Protein AF-A0A8B9ZBX8-F1 (afdb_monomer_lite)

Radius of gyration: 36.1 Å; chains: 1; bounding box: 84×112×120 Å

Organism: Anas platyrhynchos (NCBI:txid8839)

InterPro domains:
  IPR001656 Pseudouridine synthase, TruD [PF01142] (282-678)
  IPR001656 Pseudouridine synthase, TruD [PTHR13326] (126-682)
  IPR001656 Pseudouridine synthase, TruD [TIGR00094] (279-681)
  IPR011760 Pseudouridine synthase, TruD, insertion domain [PS50984] (408-630)
  IPR020103 Pseudouridine synthase, catalytic domain superfamily [SSF55120] (279-682)
  IPR042214 Pseudouridine synthase, TruD, catalytic domain [G3DSA:3.30.2350.20] (261-445)
  IPR042214 Pseudouridine synthase, TruD, catalytic domain [G3DSA:3.30.2350.20] (471-682)
  IPR056961 Pseudouridylate synthase PUS7L, R3H domain [PF25094] (196-264)
  IPR056963 Pseudouridylate synthase PUS7L, N-terminal domain [PF23943] (132-195)

Foldseek 3Di:
DDDDDDDDDDDDDDDDDDDDDDDDDDDDDDDDDWWFWDDDDDDPDDDDDDDDDDDDDDDDDDDDDDDDDDDDDDDDDDDDDDDDDDDDDDDDDDDDDDDDDDDDDDDDDDDDDDDDDDDDDDDDDDDDPPQLQCVLQNPVLSVVLVVVLVVCVVPVDTDIDGRDDQDDPVSVVSNQVSCCVVRVSTHTDDDDLCVVVVLAPPVLSVQVVVVVVVPDAPDKRKGDFDQDPVSVVSNQVVCCVPPVVFKDWDWDQDPVRTIIIMIHGDPPPDPDPDDPDDPDPQWWKKKWKKWAALAWPLVLLVVVCVLLVHRSVQKAFQDIDDNHDGDIGMMMGIPAALVNSVVCQVVCVVVRMHIGPIDIDRDGDDHNPDQFDKDKDKFWQDDDDPPDDPVVVVVLLVVLLVCCQPVNFFQADDQVLQPPQDPATLLVLLLCLLVLVLLVSLLSVLQADPDPDLSRVLSVCCNVPVPLPVSLVSDDPVPPLSNQLSVQCNVQNSDSLSSLSSLLSDDPVVSVSSNLSNLSVLQNVLLVVVCVPPNFQDDFQFKFADPPPDPPDDLAVRIDTQHHVCSVVSVDGLQRTKAKSDFQAYDHGPDVSSVVSCVVCVVSVCNVRNCANVSNRDHGNIHIDRRGFHWAPKDKDKDWDPDFDPDVDPDRPHRIIMMIIIIIDGPSGDVVSSVCSSVVDDD

pLDDT: mean 71.8, std 25.76, range [20.94, 98.19]

Secondary structure (DSSP, 8-state):
------------------------------PPP------------S-----SS---------------------------------------------------------------------PPPPPPPP-TTHHHH-HHHHHHHHHHHHHHHHH------------SHHHHHHHHHHHHHH-TT-------SHHHHTTS-HHHHHHHHHHHHH--TT-EEEEEE---HHHHHHHHHHHHHHHTTTEEEEEEE-TTS-EEEEEEE------PPPPS--S-----EEEEEEEEES--HHHHHHHHHHHHT--GGGEEES----SSSEEEEEEEEES--HHHHHHTHHHHHTTTEEEEEEEEESS---TT----EEEEEEE-SPPPPTT--HHHHHHHHHHHHHHHHHH-EE-PPPGGGTTTT-SS-HHHHHHHHHTT-HHHHHHHHTPPPSS-SHHHHHHHHHHHH--HHHHHHHS-TT-HHHHHHHHHHHHH-SSHHHHHHHHHHS-HHHHHHHHHHHHHHHHHHHHHHHHHHHTT---TT-EEE-S---TTS-TTTTEEE--HHHHHTT-S-GGGEEEEE--SS----SSHHHHHHHHHHHHTT-TT--SEEGGGTEE---EEEESEE--EEEEEEEE--SS----SSS-------EEEEEEEE-TT--HHHHHHHHH----

Sequence (683 aa):
MAPSRLPRAPPRGAPWRHLESVPLRAGPPLFPFLFKFQPRVFNFTSIFNSNSISTFNFSPRGEPCCLPSATPPRTAASAAPSRAAPATSWCGSCRCPRAAPSGRGRSRLPSEPRPPAGSSLQRRLPEPPGDPLASCLGEEASERLARFARALREAWGGGELSLGSPGGKAERAGVHSAVRQRFPFLATATRGREVLRQLVSEPEASGFFRFLDAKAEGSTFCFEPDADKEHRRAVHHLLGRRFGKLLETKSFALPRGDMAITVRFRGRRSRKRPAEGSPDGREVYTAFTLQKENLETLEAIGILAAELGVLPSDFSYTGIKDKKAITYQPMVVKKVTPERLKEIGSKMEKKGMKIQNIHSASQHLRLGQLKGNHFDIIVRDLKLHSHDSSADLKERISEAMENIKTKGFVNYYGPQRFGQGQNVRTDQIGLALLNGKMVEAVKLFFTPEDTDDPVNKAKRHFLQTEDAKGTLTMLPECKVREKMLLRALNRYGVHHEGCTRGWLSIPHSMRIFYVHAYCSKIWNEAASYRLEIYGSKVVEGDLVFTEENDESLSLNDKVHVVTAPEESANKYSIHQVVLPMVGHSIKYPSNKVGQWYHERLSKDGLQMCKFRVPPLQLNIPGCYRHILKNVQNLSYFIEGSEEGIKNEDNHLNESKLSLHVSFDLDPSCYATVCLREIMKCDF

Structure (mmCIF, N/CA/C/O backbone):
data_AF-A0A8B9ZBX8-F1
#
_entry.id   AF-A0A8B9ZBX8-F1
#
loop_
_atom_site.group_PDB
_atom_site.id
_atom_site.type_symbol
_atom_site.label_atom_id
_atom_site.label_alt_id
_atom_site.label_comp_id
_atom_site.label_asym_id
_atom_site.label_entity_id
_atom_site.label_seq_id
_atom_site.pdbx_PDB_ins_code
_atom_site.Cartn_x
_atom_site.Cartn_y
_atom_site.Cartn_z
_atom_site.occupancy
_atom_site.B_iso_or_equiv
_atom_site.auth_seq_id
_atom_site.auth_comp_id
_atom_site.auth_asym_id
_atom_site.auth_atom_id
_atom_site.pdbx_PDB_model_num
ATOM 1 N N . MET A 1 1 ? -26.446 7.593 -64.879 1.00 31.83 1 MET A N 1
ATOM 2 C CA . MET A 1 1 ? -26.013 8.193 -66.160 1.00 31.83 1 MET A CA 1
ATOM 3 C C . MET A 1 1 ? -24.683 8.897 -65.939 1.00 31.83 1 MET A C 1
ATOM 5 O O . MET A 1 1 ? -24.557 9.593 -64.942 1.00 31.83 1 MET A O 1
ATOM 9 N N . ALA A 1 2 ? -23.706 8.686 -66.822 1.00 37.16 2 ALA A N 1
ATOM 10 C CA . ALA A 1 2 ? -22.511 9.537 -66.954 1.00 37.16 2 ALA A CA 1
ATOM 11 C C . ALA A 1 2 ? -22.839 10.700 -67.945 1.00 37.16 2 ALA A C 1
ATOM 13 O O . ALA A 1 2 ? -23.941 10.649 -68.500 1.00 37.16 2 ALA A O 1
ATOM 14 N N . PRO A 1 3 ? -21.984 11.727 -68.196 1.00 53.69 3 PRO A N 1
ATOM 15 C CA . PRO A 1 3 ? -20.614 11.534 -68.691 1.00 53.69 3 PRO A CA 1
ATOM 16 C C . PRO A 1 3 ? -19.510 12.496 -68.177 1.00 53.69 3 PRO A C 1
ATOM 18 O O . PRO A 1 3 ? -19.727 13.505 -67.519 1.00 53.69 3 PRO A O 1
ATOM 21 N N . SER A 1 4 ? -18.290 12.119 -68.556 1.00 36.09 4 SER A N 1
ATOM 22 C CA . SER A 1 4 ? -16.961 12.731 -68.384 1.00 36.09 4 SER A CA 1
ATOM 23 C C . SER A 1 4 ? -16.700 14.085 -69.071 1.00 36.09 4 SER A C 1
ATOM 25 O O . SER A 1 4 ? -17.302 14.343 -70.114 1.00 36.09 4 SER A O 1
ATOM 27 N N . ARG A 1 5 ? -15.599 14.769 -68.682 1.00 32.84 5 ARG A N 1
ATOM 28 C CA . ARG A 1 5 ? -14.489 15.154 -69.605 1.00 32.84 5 ARG A CA 1
ATOM 29 C C . ARG A 1 5 ? -13.199 15.633 -68.892 1.00 32.84 5 ARG A C 1
ATOM 31 O O . ARG A 1 5 ? -13.253 16.442 -67.978 1.00 32.84 5 ARG A O 1
ATOM 38 N N . LEU A 1 6 ? -12.045 15.155 -69.379 1.00 34.72 6 LEU A N 1
ATOM 39 C CA . LEU A 1 6 ? -10.680 15.710 -69.210 1.00 34.72 6 LEU A CA 1
ATOM 40 C C . LEU A 1 6 ? -10.315 16.529 -70.473 1.00 34.72 6 LEU A C 1
ATOM 42 O O . LEU A 1 6 ? -10.962 16.302 -71.502 1.00 34.72 6 LEU A O 1
ATOM 46 N N . PRO A 1 7 ? -9.297 17.429 -70.461 1.00 45.47 7 PRO A N 1
ATOM 47 C CA . PRO A 1 7 ? -8.014 17.052 -71.107 1.00 45.47 7 PRO A CA 1
ATOM 48 C C . PRO A 1 7 ? -6.693 17.783 -70.688 1.00 45.47 7 PRO A C 1
ATOM 50 O O . PRO A 1 7 ? -6.660 18.995 -70.532 1.00 45.47 7 PRO A O 1
ATOM 53 N N . ARG A 1 8 ? -5.577 17.026 -70.780 1.00 29.23 8 ARG A N 1
ATOM 54 C CA . ARG A 1 8 ? -4.230 17.371 -71.343 1.00 29.23 8 ARG A CA 1
ATOM 55 C C . ARG A 1 8 ? -3.201 18.306 -70.642 1.00 29.23 8 ARG A C 1
ATOM 57 O O . ARG A 1 8 ? -3.504 19.330 -70.053 1.00 29.23 8 ARG A O 1
ATOM 64 N N . ALA A 1 9 ? -1.936 17.934 -70.889 1.00 28.58 9 ALA A N 1
ATOM 65 C CA . ALA A 1 9 ? -0.652 18.674 -70.864 1.00 28.58 9 ALA A CA 1
ATOM 66 C C . ALA A 1 9 ? 0.166 18.201 -72.114 1.00 28.58 9 ALA A C 1
ATOM 68 O O . ALA A 1 9 ? -0.404 17.389 -72.858 1.00 28.58 9 ALA A O 1
ATOM 69 N N . PRO A 1 10 ? 1.464 18.525 -72.372 1.00 56.25 10 PRO A N 1
ATOM 70 C CA . PRO A 1 10 ? 2.394 19.589 -71.922 1.00 56.25 10 PRO A CA 1
ATOM 71 C C . PRO A 1 10 ? 2.881 20.457 -73.143 1.00 56.25 10 PRO A C 1
ATOM 73 O O . PRO A 1 10 ? 2.134 20.491 -74.121 1.00 56.25 10 PRO A O 1
ATOM 76 N N . PRO A 1 11 ? 4.049 21.173 -73.161 1.00 42.66 11 PRO A N 1
ATOM 77 C CA . PRO A 1 11 ? 5.378 20.559 -73.417 1.00 42.66 11 PRO A CA 1
ATOM 78 C C . PRO A 1 11 ? 6.605 21.268 -72.748 1.00 42.66 11 PRO A C 1
ATOM 80 O O . PRO A 1 11 ? 6.462 22.000 -71.776 1.00 42.66 11 PRO A O 1
ATOM 83 N N . ARG A 1 12 ? 7.832 20.965 -73.224 1.00 30.11 12 ARG A N 1
ATOM 84 C CA . ARG A 1 12 ? 9.164 21.240 -72.618 1.00 30.11 12 ARG A CA 1
ATOM 85 C C . ARG A 1 12 ? 9.907 22.446 -73.235 1.00 30.11 12 ARG A C 1
ATOM 87 O O . ARG A 1 12 ? 9.662 22.767 -74.391 1.00 30.11 12 ARG A O 1
ATOM 94 N N . GLY A 1 13 ? 10.943 22.960 -72.551 1.00 25.56 13 GLY A N 1
ATOM 95 C CA . GLY A 1 13 ? 12.012 23.775 -73.163 1.00 25.56 13 GLY A CA 1
ATOM 96 C C . GLY A 1 13 ? 13.139 24.190 -72.195 1.00 25.56 13 GLY A C 1
ATOM 97 O O . GLY A 1 13 ? 12.862 24.758 -71.147 1.00 25.56 13 GLY A O 1
ATOM 98 N N . ALA A 1 14 ? 14.401 23.923 -72.554 1.00 31.20 14 ALA A N 1
ATOM 99 C CA . ALA A 1 14 ? 15.629 24.441 -71.915 1.00 31.20 14 ALA A CA 1
ATOM 100 C C . ALA A 1 14 ? 16.500 25.125 -72.995 1.00 31.20 14 ALA A C 1
ATOM 102 O O . ALA A 1 14 ? 16.248 24.875 -74.178 1.00 31.20 14 ALA A O 1
ATOM 103 N N . PRO A 1 15 ? 17.510 25.956 -72.648 1.00 34.75 15 PRO A N 1
ATOM 104 C CA . PRO A 1 15 ? 18.896 25.483 -72.839 1.00 34.75 15 PRO A CA 1
ATOM 105 C C . PRO A 1 15 ? 19.970 26.068 -71.873 1.00 34.75 15 PRO A C 1
ATOM 107 O O . PRO A 1 15 ? 19.673 26.750 -70.899 1.00 34.75 15 PRO A O 1
ATOM 110 N N . TRP A 1 16 ? 21.237 25.736 -72.167 1.00 26.48 16 TRP A N 1
ATOM 111 C CA . TRP A 1 16 ? 22.451 25.763 -71.329 1.00 26.48 16 TRP A CA 1
ATOM 112 C C . TRP A 1 16 ? 23.448 26.910 -71.616 1.00 26.48 16 TRP A C 1
ATOM 114 O O . TRP A 1 16 ? 23.513 27.350 -72.762 1.00 26.48 16 TRP A O 1
ATOM 124 N N . ARG A 1 17 ? 24.341 27.219 -70.645 1.00 25.56 17 ARG A N 1
ATOM 125 C CA . ARG A 1 17 ? 25.819 27.480 -70.751 1.00 25.56 17 ARG A CA 1
ATOM 126 C C . ARG A 1 17 ? 26.450 27.147 -69.364 1.00 25.56 17 ARG A C 1
ATOM 128 O O . ARG A 1 17 ? 25.814 27.498 -68.379 1.00 25.56 17 ARG A O 1
ATOM 135 N N . HIS A 1 18 ? 27.504 26.338 -69.133 1.00 26.78 18 HIS A N 1
ATOM 136 C CA . HIS A 1 18 ? 28.918 26.286 -69.607 1.00 26.78 18 HIS A CA 1
ATOM 137 C C . HIS A 1 18 ? 29.730 27.559 -69.267 1.00 26.78 18 HIS A C 1
ATOM 139 O O . HIS A 1 18 ? 29.224 28.640 -69.545 1.00 26.78 18 HIS A O 1
ATOM 145 N N . LEU A 1 19 ? 30.957 27.551 -68.701 1.00 25.88 19 LEU A N 1
ATOM 146 C CA . LEU A 1 19 ? 31.990 26.529 -68.343 1.00 25.88 19 LEU A CA 1
ATOM 147 C C . LEU A 1 19 ? 32.412 26.677 -66.835 1.00 25.88 19 LEU A C 1
ATOM 149 O O . LEU A 1 19 ? 31.827 27.520 -66.168 1.00 25.88 19 LEU A O 1
ATOM 153 N N . GLU A 1 20 ? 33.300 25.914 -66.159 1.00 25.20 20 GLU A N 1
ATOM 154 C CA . GLU A 1 20 ? 34.665 25.415 -66.492 1.00 25.20 20 GLU A CA 1
ATOM 155 C C . GLU A 1 20 ? 35.190 24.324 -65.495 1.00 25.20 20 GLU A C 1
ATOM 157 O O . GLU A 1 20 ? 34.438 23.880 -64.628 1.00 25.20 20 GLU A O 1
ATOM 162 N N . SER A 1 21 ? 36.442 23.828 -65.630 1.00 24.25 21 SER A N 1
ATOM 163 C CA . SER A 1 21 ? 36.987 22.620 -64.931 1.00 24.25 21 SER A CA 1
ATOM 164 C C . SER A 1 21 ? 38.549 22.527 -64.990 1.00 24.25 21 SER A C 1
ATOM 166 O O . SER A 1 21 ? 39.136 23.322 -65.712 1.00 24.25 21 SER A O 1
ATOM 168 N N . VAL A 1 22 ? 39.327 21.634 -64.325 1.00 26.92 22 VAL A N 1
ATOM 169 C CA . VAL A 1 22 ? 38.999 20.361 -63.622 1.00 26.92 22 VAL A CA 1
ATOM 170 C C . VAL A 1 22 ? 39.565 20.178 -62.169 1.00 26.92 22 VAL A C 1
ATOM 172 O O . VAL A 1 22 ? 38.737 20.307 -61.269 1.00 26.92 22 VAL A O 1
ATOM 175 N N . PRO A 1 23 ? 40.834 19.773 -61.845 1.00 39.62 23 PRO A N 1
ATOM 176 C CA . PRO A 1 23 ? 41.008 18.801 -60.736 1.00 39.62 23 PRO A CA 1
ATOM 177 C C . PRO A 1 23 ? 42.050 19.114 -59.629 1.00 39.62 23 PRO A C 1
ATOM 179 O O . PRO A 1 23 ? 43.109 19.664 -59.912 1.00 39.62 23 PRO A O 1
ATOM 182 N N . LEU A 1 24 ? 41.845 18.582 -58.403 1.00 24.83 24 LEU A N 1
ATOM 183 C CA . LEU A 1 24 ? 42.690 17.509 -57.807 1.00 24.83 24 LEU A CA 1
ATOM 184 C C . LEU A 1 24 ? 42.422 17.183 -56.314 1.00 24.83 24 LEU A C 1
ATOM 186 O O . LEU A 1 24 ? 42.286 18.061 -55.472 1.00 24.83 24 LEU A O 1
ATOM 190 N N . ARG A 1 25 ? 42.570 15.879 -56.016 1.00 25.59 25 ARG A N 1
ATOM 191 C CA . ARG A 1 25 ? 42.829 15.205 -54.719 1.00 25.59 25 ARG A CA 1
ATOM 192 C C . ARG A 1 25 ? 41.724 15.115 -53.655 1.00 25.59 25 ARG A C 1
ATOM 194 O O . ARG A 1 25 ? 40.862 15.963 -53.489 1.00 25.59 25 ARG A O 1
ATOM 201 N N . ALA A 1 26 ? 41.785 13.984 -52.950 1.00 30.94 26 ALA A N 1
ATOM 202 C CA . ALA A 1 26 ? 40.764 13.479 -52.047 1.00 30.94 26 ALA A CA 1
ATOM 203 C C . ALA A 1 26 ? 41.079 13.752 -50.569 1.00 30.94 26 ALA A C 1
ATOM 205 O O . ALA A 1 26 ? 42.227 13.658 -50.135 1.00 30.94 26 ALA A O 1
ATOM 206 N N . GLY A 1 27 ? 40.017 13.954 -49.794 1.00 28.17 27 GLY A N 1
ATOM 207 C CA . GLY A 1 27 ? 39.957 13.713 -48.354 1.00 28.17 27 GLY A CA 1
ATOM 208 C C . GLY A 1 27 ? 38.617 13.032 -48.034 1.00 28.17 27 GLY A C 1
ATOM 209 O O . GLY A 1 27 ? 37.652 13.241 -48.775 1.00 28.17 27 GLY A O 1
ATOM 210 N N . PRO A 1 28 ? 38.524 12.186 -46.993 1.00 27.50 28 PRO A N 1
ATOM 211 C CA . PRO A 1 28 ? 37.261 11.550 -46.631 1.00 27.50 28 PRO A CA 1
ATOM 212 C C . PRO A 1 28 ? 36.252 12.602 -46.131 1.00 27.50 28 PRO A C 1
ATOM 214 O O . PRO A 1 28 ? 36.666 13.582 -45.504 1.00 27.50 28 PRO A O 1
ATOM 217 N N . PRO A 1 29 ? 34.935 12.431 -46.351 1.00 28.91 29 PRO A N 1
ATOM 218 C CA . PRO A 1 29 ? 33.970 13.447 -45.954 1.00 28.91 29 PRO A CA 1
ATOM 219 C C . PRO A 1 29 ? 33.801 13.479 -44.430 1.00 28.91 29 PRO A C 1
ATOM 221 O O . PRO A 1 29 ? 33.511 12.462 -43.795 1.00 28.91 29 PRO A O 1
ATOM 224 N N . LEU A 1 30 ? 33.935 14.667 -43.841 1.00 28.67 30 LEU A N 1
ATOM 225 C CA . LEU A 1 30 ? 33.581 14.916 -42.445 1.00 28.67 30 LEU A CA 1
ATOM 226 C C . LEU A 1 30 ? 32.052 15.004 -42.319 1.00 28.67 30 LEU A C 1
ATOM 228 O O . LEU A 1 30 ? 31.449 16.019 -42.662 1.00 28.67 30 LEU A O 1
ATOM 232 N N . PHE A 1 31 ? 31.421 13.936 -41.828 1.00 29.50 31 PHE A N 1
ATOM 233 C CA . PHE A 1 31 ? 29.971 13.882 -41.619 1.00 29.50 31 PHE A CA 1
ATOM 234 C C . PHE A 1 31 ? 29.559 14.370 -40.208 1.00 29.50 31 PHE A C 1
ATOM 236 O O . PHE A 1 31 ? 30.242 14.061 -39.227 1.00 29.50 31 PHE A O 1
ATOM 243 N N . PRO A 1 32 ? 28.447 15.122 -40.068 1.00 25.39 32 PRO A N 1
ATOM 244 C CA . PRO A 1 32 ? 28.069 15.776 -38.812 1.00 25.39 32 PRO A CA 1
ATOM 245 C C . PRO A 1 32 ? 27.385 14.844 -37.792 1.00 25.39 32 PRO A C 1
ATOM 247 O O . PRO A 1 32 ? 26.601 13.965 -38.146 1.00 25.39 32 PRO A O 1
ATOM 250 N N . PHE A 1 33 ? 27.618 15.099 -36.498 1.00 31.88 33 PHE A N 1
ATOM 251 C CA . PHE A 1 33 ? 27.012 14.365 -35.375 1.00 31.88 33 PHE A CA 1
ATOM 252 C C . PHE A 1 33 ? 25.836 15.123 -34.718 1.00 31.88 33 PHE A C 1
ATOM 254 O O . PHE A 1 33 ? 25.845 16.352 -34.603 1.00 31.88 33 PHE A O 1
ATOM 261 N N . LEU A 1 34 ? 24.836 14.363 -34.244 1.00 28.14 34 LEU A N 1
ATOM 262 C CA . LEU A 1 34 ? 23.566 14.831 -33.658 1.00 28.14 34 LEU A CA 1
ATOM 263 C C . LEU A 1 34 ? 23.464 14.547 -32.144 1.00 28.14 34 LEU A C 1
ATOM 265 O O . LEU A 1 34 ? 23.820 13.461 -31.678 1.00 28.14 34 LEU A O 1
ATOM 269 N N . PHE A 1 35 ? 22.916 15.499 -31.380 1.00 28.00 35 PHE A N 1
ATOM 270 C CA . PHE A 1 35 ? 22.862 15.478 -29.910 1.00 28.00 35 PHE A CA 1
ATOM 271 C C . PHE A 1 35 ? 21.426 15.544 -29.375 1.00 28.00 35 PHE A C 1
ATOM 273 O O . PHE A 1 35 ? 20.749 16.558 -29.517 1.00 28.00 35 PHE A O 1
ATOM 280 N N . LYS A 1 36 ? 20.991 14.487 -28.671 1.00 28.53 36 LYS A N 1
ATOM 281 C CA . LYS A 1 36 ? 19.643 14.400 -28.084 1.00 28.53 36 LYS A CA 1
ATOM 282 C C . LYS A 1 36 ? 19.607 14.881 -26.641 1.00 28.53 36 LYS A C 1
ATOM 284 O O . LYS A 1 36 ? 20.320 14.334 -25.801 1.00 28.53 36 LYS A O 1
ATOM 289 N N . PHE A 1 37 ? 18.701 15.808 -26.345 1.00 29.48 37 PHE A N 1
ATOM 290 C CA . PHE A 1 37 ? 18.424 16.282 -24.991 1.00 29.48 37 PHE A CA 1
ATOM 291 C C . PHE A 1 37 ? 17.186 15.567 -24.416 1.00 29.48 37 PHE A C 1
ATOM 293 O O . PHE A 1 37 ? 16.136 15.500 -25.052 1.00 29.48 37 PHE A O 1
ATOM 300 N N . GLN A 1 38 ? 17.312 14.995 -23.214 1.00 28.25 38 GLN A N 1
ATOM 301 C CA . GLN A 1 38 ? 16.211 14.396 -22.442 1.00 28.25 38 GLN A CA 1
ATOM 302 C C . GLN A 1 38 ? 16.399 14.672 -20.940 1.00 28.25 38 GLN A C 1
ATOM 304 O O . GLN A 1 38 ? 17.545 14.745 -20.481 1.00 28.25 38 GLN A O 1
ATOM 309 N N . PRO A 1 39 ? 15.315 14.748 -20.143 1.00 23.69 39 PRO A N 1
ATOM 310 C CA . PRO A 1 39 ? 15.422 14.648 -18.690 1.00 23.69 39 PRO A CA 1
ATOM 311 C C . PRO A 1 39 ? 16.042 13.297 -18.300 1.00 23.69 39 PRO A C 1
ATOM 313 O O . PRO A 1 39 ? 15.805 12.272 -18.943 1.00 23.69 39 PRO A O 1
ATOM 316 N N . ARG A 1 40 ? 16.859 13.283 -17.240 1.00 24.17 40 ARG A N 1
ATOM 317 C CA . ARG A 1 40 ? 17.591 12.082 -16.803 1.00 24.17 40 ARG A CA 1
ATOM 318 C C . ARG A 1 40 ? 16.642 11.008 -16.265 1.00 24.17 40 ARG A C 1
ATOM 320 O O . ARG A 1 40 ? 16.294 11.033 -15.090 1.00 24.17 40 ARG A O 1
ATOM 327 N N . VAL A 1 41 ? 16.313 10.019 -17.092 1.00 26.95 41 VAL A N 1
ATOM 328 C CA . VAL A 1 41 ? 15.622 8.795 -16.661 1.00 26.95 41 VAL A CA 1
ATOM 329 C C . VAL A 1 41 ? 16.615 7.636 -16.606 1.00 26.95 41 VAL A C 1
ATOM 331 O O . VAL A 1 41 ? 17.229 7.270 -17.608 1.00 26.95 41 VAL A O 1
ATOM 334 N N . PHE A 1 42 ? 16.781 7.051 -15.420 1.00 24.95 42 PHE A N 1
ATOM 335 C CA . PHE A 1 42 ? 17.545 5.818 -15.237 1.00 24.95 42 PHE A CA 1
ATOM 336 C C . PHE A 1 42 ? 16.678 4.601 -15.592 1.00 24.95 42 PHE A C 1
ATOM 338 O O . PHE A 1 42 ? 15.537 4.482 -15.150 1.00 24.95 42 PHE A O 1
ATOM 345 N N . ASN A 1 43 ? 17.231 3.672 -16.376 1.00 22.72 43 ASN A N 1
ATOM 346 C CA . ASN A 1 43 ? 16.563 2.415 -16.720 1.00 22.72 43 ASN A CA 1
ATOM 347 C C . ASN A 1 43 ? 16.544 1.457 -15.517 1.00 22.72 43 ASN A C 1
ATOM 349 O O . ASN A 1 43 ? 17.500 0.711 -15.298 1.00 22.72 43 ASN A O 1
ATOM 353 N N . PHE A 1 44 ? 15.439 1.429 -14.770 1.00 27.84 44 PHE A N 1
ATOM 354 C CA . PHE A 1 44 ? 15.219 0.472 -13.681 1.00 27.84 44 PHE A CA 1
ATOM 355 C C . PHE A 1 44 ? 14.645 -0.856 -14.191 1.00 27.84 44 PHE A C 1
ATOM 357 O O . PHE A 1 44 ? 13.479 -1.184 -13.983 1.00 27.84 44 PHE A O 1
ATOM 364 N N . THR A 1 45 ? 15.487 -1.653 -14.850 1.00 24.98 45 THR A N 1
ATOM 365 C CA . THR A 1 45 ? 15.211 -3.077 -15.104 1.00 24.98 45 THR A CA 1
ATOM 366 C C . THR A 1 45 ? 16.143 -3.925 -14.258 1.00 24.98 45 THR A C 1
ATOM 368 O O . THR A 1 45 ? 17.360 -3.872 -14.446 1.00 24.98 45 THR A O 1
ATOM 371 N N . SER A 1 46 ? 15.556 -4.718 -13.355 1.00 26.03 46 SER A N 1
ATOM 372 C CA . SER A 1 46 ? 16.194 -5.205 -12.123 1.00 26.03 46 SER A CA 1
ATOM 373 C C . SER A 1 46 ? 16.420 -4.013 -11.153 1.00 26.03 46 SER A C 1
ATOM 375 O O . SER A 1 46 ? 16.956 -2.986 -11.552 1.00 26.03 46 SER A O 1
ATOM 377 N N . ILE A 1 47 ? 15.964 -4.024 -9.894 1.00 25.70 47 ILE A N 1
ATOM 378 C CA . ILE A 1 47 ? 15.689 -5.163 -9.011 1.00 25.70 47 ILE A CA 1
ATOM 379 C C . ILE A 1 47 ? 14.433 -4.934 -8.160 1.00 25.70 47 ILE A C 1
ATOM 381 O O . ILE A 1 47 ? 14.327 -3.925 -7.475 1.00 25.70 47 ILE A O 1
ATOM 385 N N . PHE A 1 48 ? 13.553 -5.939 -8.131 1.00 26.36 48 PHE A N 1
ATOM 386 C CA . PHE A 1 48 ? 12.546 -6.139 -7.086 1.00 26.36 48 PHE A CA 1
ATOM 387 C C . PHE A 1 48 ? 12.482 -7.630 -6.753 1.00 26.36 48 PHE A C 1
ATOM 389 O O . PHE A 1 48 ? 11.866 -8.401 -7.487 1.00 26.36 48 PHE A O 1
ATOM 396 N N . ASN A 1 49 ? 13.135 -8.036 -5.662 1.00 22.86 49 ASN A N 1
ATOM 397 C CA . ASN A 1 49 ? 13.051 -9.402 -5.152 1.00 22.86 49 ASN A CA 1
ATOM 398 C C . ASN A 1 49 ? 12.062 -9.476 -3.982 1.00 22.86 49 ASN A C 1
ATOM 400 O O . ASN A 1 49 ? 12.277 -8.854 -2.949 1.00 22.86 49 ASN A O 1
ATOM 404 N N . SER A 1 50 ? 11.029 -10.297 -4.187 1.00 28.39 50 SER A N 1
ATOM 405 C CA . SER A 1 50 ? 10.288 -11.089 -3.192 1.00 28.39 50 SER A CA 1
ATOM 406 C C . SER A 1 50 ? 9.707 -10.419 -1.932 1.00 28.39 50 SER A C 1
ATOM 408 O O . SER A 1 50 ? 10.409 -10.155 -0.964 1.00 28.39 50 SER A O 1
ATOM 410 N N . ASN A 1 51 ? 8.371 -10.386 -1.934 1.00 28.34 51 ASN A N 1
ATOM 411 C CA . ASN A 1 51 ? 7.475 -10.998 -0.941 1.00 28.34 51 ASN A CA 1
ATOM 412 C C . ASN A 1 51 ? 7.544 -10.568 0.536 1.00 28.34 51 ASN A C 1
ATOM 414 O O . ASN A 1 51 ? 8.481 -10.880 1.262 1.00 28.34 51 ASN A O 1
ATOM 418 N N . SER A 1 52 ? 6.402 -10.060 1.008 1.00 23.81 52 SER A N 1
ATOM 419 C CA . SER A 1 52 ? 5.987 -10.053 2.415 1.00 23.81 52 SER A CA 1
ATOM 420 C C . SER A 1 52 ? 4.643 -10.785 2.591 1.00 23.81 52 SER A C 1
ATOM 422 O O . SER A 1 52 ? 3.641 -10.176 2.954 1.00 23.81 52 SER A O 1
ATOM 424 N N . ILE A 1 53 ? 4.628 -12.087 2.285 1.00 25.88 53 ILE A N 1
ATOM 425 C CA . ILE A 1 53 ? 3.873 -13.112 3.030 1.00 25.88 53 ILE A CA 1
ATOM 426 C C . ILE A 1 53 ? 4.826 -14.306 3.141 1.00 25.88 53 ILE A C 1
ATOM 428 O O . ILE A 1 53 ? 5.384 -14.748 2.132 1.00 25.88 53 ILE A O 1
ATOM 432 N N . SER A 1 54 ? 5.045 -14.798 4.357 1.00 24.94 54 SER A N 1
ATOM 433 C CA . SER A 1 54 ? 5.849 -15.985 4.646 1.00 24.94 54 SER A CA 1
ATOM 434 C C . SER A 1 54 ? 5.181 -17.234 4.067 1.00 24.94 54 SER A C 1
ATOM 436 O O . SER A 1 54 ? 4.199 -17.736 4.597 1.00 24.94 54 SER A O 1
ATOM 438 N N . THR A 1 55 ? 5.721 -17.750 2.963 1.00 25.44 55 THR A N 1
ATOM 439 C CA . THR A 1 55 ? 5.398 -19.086 2.439 1.00 25.44 55 THR A CA 1
ATOM 440 C C . THR A 1 55 ? 6.670 -19.723 1.882 1.00 25.44 55 THR A C 1
ATOM 442 O O . THR A 1 55 ? 7.333 -19.165 1.006 1.00 25.44 55 THR A O 1
ATOM 445 N N . PHE A 1 56 ? 7.039 -20.881 2.431 1.00 22.73 56 PHE A N 1
ATOM 446 C CA . PHE A 1 56 ? 8.162 -21.688 1.958 1.00 22.73 56 PHE A CA 1
ATOM 447 C C . PHE A 1 56 ? 7.719 -22.541 0.761 1.00 22.73 56 PHE A C 1
ATOM 449 O O . PHE A 1 56 ? 6.665 -23.169 0.800 1.00 22.73 56 PHE A O 1
ATOM 456 N N . ASN A 1 57 ? 8.538 -22.603 -0.292 1.00 21.58 57 ASN A N 1
ATOM 457 C CA . ASN A 1 57 ? 8.301 -23.507 -1.419 1.00 21.58 57 ASN A CA 1
ATOM 458 C C . ASN A 1 57 ? 8.970 -24.865 -1.166 1.00 21.58 57 ASN A C 1
ATOM 460 O O . ASN A 1 57 ? 10.197 -24.962 -1.221 1.00 21.58 57 ASN A O 1
ATOM 464 N N . PHE A 1 58 ? 8.167 -25.913 -0.990 1.00 21.83 58 PHE A N 1
ATOM 465 C CA . PHE A 1 58 ? 8.605 -27.298 -1.179 1.00 21.83 58 PHE A CA 1
ATOM 466 C C . PHE A 1 58 ? 8.488 -27.702 -2.657 1.00 21.83 58 PHE A C 1
ATOM 468 O O . PHE A 1 58 ? 7.571 -27.278 -3.358 1.00 21.83 58 PHE A O 1
ATOM 475 N N . SER A 1 59 ? 9.420 -28.532 -3.135 1.00 20.94 59 SER A N 1
ATOM 476 C CA . SER A 1 59 ? 9.316 -29.169 -4.456 1.00 20.94 59 SER A CA 1
ATOM 477 C C . SER A 1 59 ? 8.536 -30.480 -4.349 1.00 20.94 59 SER A C 1
ATOM 479 O O . SER A 1 59 ? 8.960 -31.341 -3.579 1.00 20.94 59 SER A O 1
ATOM 481 N N . PRO A 1 60 ? 7.482 -30.700 -5.151 1.00 23.80 60 PRO A N 1
ATOM 482 C CA . PRO A 1 60 ? 6.930 -32.029 -5.339 1.00 23.80 60 PRO A CA 1
ATOM 483 C C . PRO A 1 60 ? 7.780 -32.786 -6.369 1.00 23.80 60 PRO A C 1
ATOM 485 O O . PRO A 1 60 ? 7.780 -32.459 -7.555 1.00 23.80 60 PRO A O 1
ATOM 488 N N . ARG A 1 61 ? 8.496 -33.820 -5.922 1.00 23.92 61 ARG A N 1
ATOM 489 C CA . ARG A 1 61 ? 8.761 -34.990 -6.767 1.00 23.92 61 ARG A CA 1
ATOM 490 C C . ARG A 1 61 ? 7.767 -36.056 -6.339 1.00 23.92 61 ARG A C 1
ATOM 492 O O . ARG A 1 61 ? 7.867 -36.550 -5.223 1.00 23.92 61 ARG A O 1
ATOM 499 N N . GLY A 1 62 ? 6.817 -36.366 -7.207 1.00 22.98 62 GLY A N 1
ATOM 500 C CA . GLY A 1 62 ? 5.987 -37.553 -7.080 1.00 22.98 62 GLY A CA 1
ATOM 501 C C . GLY A 1 62 ? 6.254 -38.453 -8.273 1.00 22.98 62 GLY A C 1
ATOM 502 O O . GLY A 1 62 ? 6.232 -37.963 -9.394 1.00 22.98 62 GLY A O 1
ATOM 503 N N . GLU A 1 63 ? 6.518 -39.726 -8.004 1.00 22.41 63 GLU A N 1
ATOM 504 C CA . GLU A 1 63 ? 6.117 -40.893 -8.798 1.00 22.41 63 GLU A CA 1
ATOM 505 C C . GLU A 1 63 ? 6.143 -42.119 -7.847 1.00 22.41 63 GLU A C 1
ATOM 507 O O . GLU A 1 63 ? 6.687 -42.005 -6.741 1.00 22.41 63 GLU A O 1
ATOM 512 N N . PRO A 1 64 ? 5.415 -43.211 -8.150 1.00 29.44 64 PRO A N 1
ATOM 513 C CA . PRO A 1 64 ? 4.573 -43.846 -7.134 1.00 29.44 64 PRO A CA 1
ATOM 514 C C . PRO A 1 64 ? 5.084 -45.201 -6.625 1.00 29.44 64 PRO A C 1
ATOM 516 O O . PRO A 1 64 ? 5.827 -45.894 -7.312 1.00 29.44 64 PRO A O 1
ATOM 519 N N . CYS A 1 65 ? 4.571 -45.628 -5.466 1.00 22.17 65 CYS A N 1
ATOM 520 C CA . CYS A 1 65 ? 4.630 -47.018 -5.002 1.00 22.17 65 CYS A CA 1
ATOM 521 C C . CYS A 1 65 ? 3.300 -47.454 -4.362 1.00 22.17 65 CYS A C 1
ATOM 523 O O . CYS A 1 65 ? 2.492 -46.624 -3.944 1.00 22.17 65 CYS A O 1
ATOM 525 N N . CYS A 1 66 ? 3.071 -48.768 -4.360 1.00 24.06 66 CYS A N 1
ATOM 526 C CA . CYS A 1 66 ? 1.763 -49.407 -4.202 1.00 24.06 66 CYS A CA 1
ATOM 527 C C . CYS A 1 66 ? 1.263 -49.580 -2.749 1.00 24.06 66 CYS A C 1
ATOM 529 O O . CYS A 1 66 ? 1.960 -49.301 -1.777 1.00 24.06 66 CYS A O 1
ATOM 531 N N . LEU A 1 67 ? 0.015 -50.055 -2.651 1.00 24.88 67 LEU A N 1
ATOM 532 C CA . LEU A 1 67 ? -0.749 -50.374 -1.435 1.00 24.88 67 LEU A CA 1
ATOM 533 C C . LEU A 1 67 ? -0.207 -51.614 -0.656 1.00 24.88 67 LEU A C 1
ATOM 535 O O . LEU A 1 67 ? 0.701 -52.283 -1.149 1.00 24.88 67 LEU A O 1
ATOM 539 N N . PRO A 1 68 ? -0.691 -51.888 0.581 1.00 33.72 68 PRO A N 1
ATOM 540 C CA . PRO A 1 68 ? 0.163 -52.362 1.683 1.00 33.72 68 PRO A CA 1
ATOM 541 C C . PRO A 1 68 ? -0.080 -53.814 2.144 1.00 33.72 68 PRO A C 1
ATOM 543 O O . PRO A 1 68 ? -1.048 -54.457 1.744 1.00 33.72 68 PRO A O 1
ATOM 546 N N . SER A 1 69 ? 0.720 -54.275 3.119 1.00 22.73 69 SER A N 1
ATOM 547 C CA . SER A 1 69 ? 0.415 -55.474 3.917 1.00 22.73 69 SER A CA 1
ATOM 548 C C . SER A 1 69 ? 0.956 -55.443 5.363 1.00 22.73 69 SER A C 1
ATOM 550 O O . SER A 1 69 ? 2.154 -55.294 5.573 1.00 22.73 69 SER A O 1
ATOM 552 N N . ALA A 1 70 ? 0.055 -55.710 6.318 1.00 25.77 70 ALA A N 1
ATOM 553 C CA . ALA A 1 70 ? 0.244 -56.566 7.506 1.00 25.77 70 ALA A CA 1
ATOM 554 C C . ALA A 1 70 ? 1.244 -56.208 8.653 1.00 25.77 70 ALA A C 1
ATOM 556 O O . ALA A 1 70 ? 2.371 -56.680 8.677 1.00 25.77 70 ALA A O 1
ATOM 557 N N . THR A 1 71 ? 0.694 -55.574 9.708 1.00 26.52 71 THR A N 1
ATOM 558 C CA . THR A 1 71 ? 0.656 -56.031 11.138 1.00 26.52 71 THR A CA 1
ATOM 559 C C . THR A 1 71 ? 1.936 -56.211 12.029 1.00 26.52 71 THR A C 1
ATOM 561 O O . THR A 1 71 ? 3.046 -56.283 11.520 1.00 26.52 71 THR A O 1
ATOM 564 N N . PRO A 1 72 ? 1.796 -56.194 13.390 1.00 33.78 72 PRO A N 1
ATOM 565 C CA . PRO A 1 72 ? 2.851 -55.864 14.392 1.00 33.78 72 PRO A CA 1
ATOM 566 C C . PRO A 1 72 ? 3.314 -57.128 15.200 1.00 33.78 72 PRO A C 1
ATOM 568 O O . PRO A 1 72 ? 3.196 -58.205 14.616 1.00 33.78 72 PRO A O 1
ATOM 571 N N . PRO A 1 73 ? 3.753 -57.135 16.503 1.00 44.94 73 PRO A N 1
ATOM 572 C CA . PRO A 1 73 ? 4.090 -56.076 17.495 1.00 44.94 73 PRO A CA 1
ATOM 573 C C . PRO A 1 73 ? 5.345 -56.324 18.394 1.00 44.94 73 PRO A C 1
ATOM 575 O O . PRO A 1 73 ? 5.992 -57.361 18.285 1.00 44.94 73 PRO A O 1
ATOM 578 N N . ARG A 1 74 ? 5.623 -55.394 19.344 1.00 26.02 74 ARG A N 1
ATOM 579 C CA . ARG A 1 74 ? 6.023 -55.585 20.783 1.00 26.02 74 ARG A CA 1
ATOM 580 C C . ARG A 1 74 ? 6.494 -54.237 21.402 1.00 26.02 74 ARG A C 1
ATOM 582 O O . ARG A 1 74 ? 7.300 -53.559 20.784 1.00 26.02 74 ARG A O 1
ATOM 589 N N . THR A 1 75 ? 5.851 -53.658 22.435 1.00 25.81 75 THR A N 1
ATOM 590 C CA . THR A 1 75 ? 6.040 -53.837 23.914 1.00 25.81 75 THR A CA 1
ATOM 591 C C . THR A 1 75 ? 7.484 -53.616 24.411 1.00 25.81 75 THR A C 1
ATOM 593 O O . THR A 1 75 ? 8.373 -54.249 23.858 1.00 25.81 75 THR A O 1
ATOM 596 N N . ALA A 1 76 ? 7.801 -52.857 25.476 1.00 26.70 76 ALA A N 1
ATOM 597 C CA . ALA A 1 76 ? 7.008 -52.104 26.474 1.00 26.70 76 ALA A CA 1
ATOM 598 C C . ALA A 1 76 ? 7.892 -51.057 27.225 1.00 26.70 76 ALA A C 1
ATOM 600 O O . ALA A 1 76 ? 9.096 -51.076 27.018 1.00 26.70 76 ALA A O 1
ATOM 601 N N . ALA A 1 77 ? 7.272 -50.213 28.081 1.00 26.39 77 ALA A N 1
ATOM 602 C CA . ALA A 1 77 ? 7.697 -49.698 29.418 1.00 26.39 77 ALA A CA 1
ATOM 603 C C . ALA A 1 77 ? 9.181 -49.327 29.746 1.00 26.39 77 ALA A C 1
ATOM 605 O O . ALA A 1 77 ? 10.111 -49.910 29.217 1.00 26.39 77 ALA A O 1
ATOM 606 N N . SER A 1 78 ? 9.523 -48.482 30.733 1.00 24.66 78 SER A N 1
ATOM 607 C CA . SER A 1 78 ? 8.874 -47.377 31.479 1.00 24.66 78 SER A CA 1
ATOM 608 C C . SER A 1 78 ? 9.938 -46.724 32.411 1.00 24.66 78 SER A C 1
ATOM 610 O O . SER A 1 78 ? 11.066 -47.201 32.477 1.00 24.66 78 SER A O 1
ATOM 612 N N . ALA A 1 79 ? 9.544 -45.691 33.173 1.00 27.14 79 ALA A N 1
ATOM 613 C CA . ALA A 1 79 ? 10.183 -45.193 34.410 1.00 27.14 79 ALA A CA 1
ATOM 614 C C . ALA A 1 79 ? 11.423 -44.257 34.338 1.00 27.14 79 ALA A C 1
ATOM 616 O O . ALA A 1 79 ? 12.539 -44.630 33.995 1.00 27.14 79 ALA A O 1
ATOM 617 N N . ALA A 1 80 ? 11.198 -43.029 34.827 1.00 26.12 80 ALA A N 1
ATOM 618 C CA . ALA A 1 80 ? 12.155 -42.217 35.601 1.00 26.12 80 ALA A CA 1
ATOM 619 C C . ALA A 1 80 ? 12.049 -42.647 37.111 1.00 26.12 80 ALA A C 1
ATOM 621 O O . ALA A 1 80 ? 11.317 -43.615 37.339 1.00 26.12 80 ALA A O 1
ATOM 622 N N . PRO A 1 81 ? 12.640 -42.006 38.165 1.00 43.22 81 PRO A N 1
ATOM 623 C CA . PRO A 1 81 ? 12.938 -40.567 38.291 1.00 43.22 81 PRO A CA 1
ATOM 624 C C . PRO A 1 81 ? 14.169 -40.158 39.164 1.00 43.22 81 PRO A C 1
ATOM 626 O O . PRO A 1 81 ? 14.922 -40.980 39.677 1.00 43.22 81 PRO A O 1
ATOM 629 N N . SER A 1 82 ? 14.237 -38.844 39.439 1.00 25.02 82 SER A N 1
ATOM 630 C CA . SER A 1 82 ? 14.840 -38.144 40.603 1.00 25.02 82 SER A CA 1
ATOM 631 C C . SER A 1 82 ? 16.303 -37.655 40.504 1.00 25.02 82 SER A C 1
ATOM 633 O O . SER A 1 82 ? 17.048 -38.144 39.667 1.00 25.02 82 SER A O 1
ATOM 635 N N . ARG A 1 83 ? 16.821 -36.725 41.341 1.00 26.20 83 ARG A N 1
ATOM 636 C CA . ARG A 1 83 ? 16.367 -35.396 41.869 1.00 26.20 83 ARG A CA 1
ATOM 637 C C . ARG A 1 83 ? 17.431 -34.891 42.877 1.00 26.20 83 ARG A C 1
ATOM 639 O O . ARG A 1 83 ? 17.526 -35.499 43.934 1.00 26.20 83 ARG A O 1
ATOM 646 N N . ALA A 1 84 ? 18.150 -33.781 42.641 1.00 25.30 84 ALA A N 1
ATOM 647 C CA . ALA A 1 84 ? 18.891 -33.046 43.697 1.00 25.30 84 ALA A CA 1
ATOM 648 C C . ALA A 1 84 ? 19.402 -31.646 43.265 1.00 25.30 84 ALA A C 1
ATOM 650 O O . ALA A 1 84 ? 19.746 -31.430 42.108 1.00 25.30 84 ALA A O 1
ATOM 651 N N . ALA A 1 85 ? 19.477 -30.733 44.238 1.00 25.03 85 ALA A N 1
ATOM 652 C CA . ALA A 1 85 ? 20.129 -29.404 44.280 1.00 25.03 85 ALA A CA 1
ATOM 653 C C . ALA A 1 85 ? 20.568 -29.184 45.769 1.00 25.03 85 ALA A C 1
ATOM 655 O O . ALA A 1 85 ? 20.400 -30.151 46.521 1.00 25.03 85 ALA A O 1
ATOM 656 N N . PRO A 1 86 ? 21.024 -28.011 46.296 1.00 45.06 86 PRO A N 1
ATOM 657 C CA . PRO A 1 86 ? 21.290 -26.677 45.715 1.00 45.06 86 PRO A CA 1
ATOM 658 C C . PRO A 1 86 ? 22.611 -26.011 46.252 1.00 45.06 86 PRO A C 1
ATOM 660 O O . PRO A 1 86 ? 23.532 -26.726 46.628 1.00 45.06 86 PRO A O 1
ATOM 663 N N . ALA A 1 87 ? 22.636 -24.659 46.363 1.00 25.80 87 ALA A N 1
ATOM 664 C CA . ALA A 1 87 ? 23.623 -23.756 47.027 1.00 25.80 87 ALA A CA 1
ATOM 665 C C . ALA A 1 87 ? 24.823 -23.266 46.154 1.00 25.80 87 ALA A C 1
ATOM 667 O O . ALA A 1 87 ? 25.303 -24.016 45.315 1.00 25.80 87 ALA A O 1
ATOM 668 N N . THR A 1 88 ? 25.352 -22.023 46.238 1.00 26.41 88 THR A N 1
ATOM 669 C CA . THR A 1 88 ? 25.020 -20.830 47.069 1.00 26.41 88 THR A CA 1
ATOM 670 C C . THR A 1 88 ? 25.440 -19.491 46.401 1.00 26.41 88 THR A C 1
ATOM 672 O O . THR A 1 88 ? 26.056 -19.475 45.342 1.00 26.41 88 THR A O 1
ATOM 675 N N . SER A 1 89 ? 25.077 -18.375 47.046 1.00 24.67 89 SER A N 1
ATOM 676 C CA . SER A 1 89 ? 25.234 -16.942 46.709 1.00 24.67 89 SER A CA 1
ATOM 677 C C . SER A 1 89 ? 26.656 -16.374 46.496 1.00 24.67 89 SER A C 1
ATOM 679 O O . SER A 1 89 ? 27.630 -16.947 46.968 1.00 24.67 89 SER A O 1
ATOM 681 N N . TRP A 1 90 ? 26.740 -15.154 45.923 1.00 24.23 90 TRP A N 1
ATOM 682 C CA . TRP A 1 90 ? 27.398 -13.975 46.546 1.00 24.23 90 TRP A CA 1
ATOM 683 C C . TRP A 1 90 ? 26.946 -12.634 45.912 1.00 24.23 90 TRP A C 1
ATOM 685 O O . TRP A 1 90 ? 26.231 -12.636 44.912 1.00 24.23 90 TRP A O 1
ATOM 695 N N . CYS A 1 91 ? 27.258 -11.496 46.556 1.00 23.89 91 CYS A N 1
ATOM 696 C CA . CYS A 1 91 ? 26.570 -10.198 46.391 1.00 23.89 91 CYS A CA 1
ATOM 697 C C . CYS A 1 91 ? 27.532 -8.978 46.454 1.00 23.89 91 CYS A C 1
ATOM 699 O O . CYS A 1 91 ? 28.676 -9.124 46.873 1.00 23.89 91 CYS A O 1
ATOM 701 N N . GLY A 1 92 ? 27.044 -7.775 46.101 1.00 23.67 92 GLY A N 1
ATOM 702 C CA . GLY A 1 92 ? 27.729 -6.465 46.210 1.00 23.67 92 GLY A CA 1
ATOM 703 C C . GLY A 1 92 ? 27.978 -5.810 44.837 1.00 23.67 92 GLY A C 1
ATOM 704 O O . GLY A 1 92 ? 28.540 -6.453 43.963 1.00 23.67 92 GLY A O 1
ATOM 705 N N . SER A 1 93 ? 27.535 -4.599 44.461 1.00 24.41 93 SER A N 1
ATOM 706 C CA . SER A 1 93 ? 27.217 -3.312 45.125 1.00 24.41 93 SER A CA 1
ATOM 707 C C . SER A 1 93 ? 28.427 -2.428 45.490 1.00 24.41 93 SER A C 1
ATOM 709 O O . SER A 1 93 ? 29.076 -2.700 46.495 1.00 24.41 93 SER A O 1
ATOM 711 N N . CYS A 1 94 ? 28.660 -1.325 44.749 1.00 23.77 94 CYS A N 1
ATOM 712 C CA . CYS A 1 94 ? 28.615 0.068 45.261 1.00 23.77 94 CYS A CA 1
ATOM 713 C C . CYS A 1 94 ? 29.357 1.137 44.411 1.00 23.77 94 CYS A C 1
ATOM 715 O O . CYS A 1 94 ? 30.541 1.014 44.135 1.00 23.77 94 CYS A O 1
ATOM 717 N N . ARG A 1 95 ? 28.650 2.266 44.210 1.00 25.50 95 ARG A N 1
ATOM 718 C CA . ARG A 1 95 ? 29.092 3.686 44.293 1.00 25.50 95 ARG A CA 1
ATOM 719 C C . ARG A 1 95 ? 30.097 4.296 43.291 1.00 25.50 95 ARG A C 1
ATOM 721 O O . ARG A 1 95 ? 31.267 3.949 43.223 1.00 25.50 95 ARG A O 1
ATOM 728 N N . CYS A 1 96 ? 29.642 5.401 42.688 1.00 24.78 96 CYS A N 1
ATOM 729 C CA . CYS A 1 96 ? 30.468 6.522 42.220 1.00 24.78 96 CYS A CA 1
ATOM 730 C C . CYS A 1 96 ? 31.149 7.266 43.391 1.00 24.78 96 CYS A C 1
ATOM 732 O O . CYS A 1 96 ? 30.652 7.218 44.520 1.00 24.78 96 CYS A O 1
ATOM 734 N N . PRO A 1 97 ? 32.153 8.110 43.095 1.00 31.62 97 PRO A N 1
ATOM 735 C CA . PRO A 1 97 ? 32.010 9.515 43.502 1.00 31.62 97 PRO A CA 1
ATOM 736 C C . PRO A 1 97 ? 32.428 10.547 42.433 1.00 31.62 97 PRO A C 1
ATOM 738 O O . PRO A 1 97 ? 33.228 10.281 41.540 1.00 31.62 97 PRO A O 1
ATOM 741 N N . ARG A 1 98 ? 31.890 11.768 42.564 1.00 26.38 98 ARG A N 1
ATOM 742 C CA . ARG A 1 98 ? 32.399 12.997 41.922 1.00 26.38 98 ARG A CA 1
ATOM 743 C C . ARG A 1 98 ? 33.549 13.576 42.759 1.00 26.38 98 ARG A C 1
ATOM 745 O O . ARG A 1 98 ? 33.401 13.592 43.975 1.00 26.38 98 ARG A O 1
ATOM 752 N N . ALA A 1 99 ? 34.557 14.181 42.123 1.00 26.20 99 ALA A N 1
ATOM 753 C CA . ALA A 1 99 ? 35.075 15.535 42.423 1.00 26.20 99 ALA A CA 1
ATOM 754 C C . ALA A 1 99 ? 36.365 15.838 41.630 1.00 26.20 99 ALA A C 1
ATOM 756 O O . ALA A 1 99 ? 37.154 14.940 41.352 1.00 26.20 99 ALA A O 1
ATOM 757 N N . ALA A 1 100 ? 36.583 17.112 41.287 1.00 27.16 100 ALA A N 1
ATOM 758 C CA . ALA A 1 100 ? 37.873 17.622 40.803 1.00 27.16 100 ALA A CA 1
ATOM 759 C C . ALA A 1 100 ? 38.828 17.908 41.983 1.00 27.16 100 ALA A C 1
ATOM 761 O O . ALA A 1 100 ? 38.376 17.963 43.130 1.00 27.16 100 ALA A O 1
ATOM 762 N N . PRO A 1 101 ? 40.123 18.167 41.720 1.00 32.84 101 PRO A N 1
ATOM 763 C CA . PRO A 1 101 ? 40.543 19.569 41.831 1.00 32.84 101 PRO A CA 1
ATOM 764 C C . PRO A 1 101 ? 41.559 20.043 40.768 1.00 32.84 101 PRO A C 1
ATOM 766 O O . PRO A 1 101 ? 41.960 19.334 39.851 1.00 32.84 101 PRO A O 1
ATOM 769 N N . SER A 1 102 ? 41.925 21.316 40.896 1.00 26.30 102 SER A N 1
ATOM 770 C CA . SER A 1 102 ? 42.708 22.156 39.984 1.00 26.30 102 SER A CA 1
ATOM 771 C C . SER A 1 102 ? 44.240 22.087 40.134 1.00 26.30 102 SER A C 1
ATOM 773 O O . SER A 1 102 ? 44.728 22.086 41.258 1.00 26.30 102 SER A O 1
ATOM 775 N N . GLY A 1 103 ? 44.972 22.369 39.041 1.00 25.16 103 GLY A N 1
ATOM 776 C CA . GLY A 1 103 ? 45.859 23.552 39.030 1.00 25.16 103 GLY A CA 1
ATOM 777 C C . GLY A 1 103 ? 47.374 23.414 38.750 1.00 25.16 103 GLY A C 1
ATOM 778 O O . GLY A 1 103 ? 48.109 22.904 39.582 1.00 25.16 103 GLY A O 1
ATOM 779 N N . ARG A 1 104 ? 47.823 24.142 37.701 1.00 27.61 104 ARG A N 1
ATOM 780 C CA . ARG A 1 104 ? 49.179 24.733 37.462 1.00 27.61 104 ARG A CA 1
ATOM 781 C C . ARG A 1 104 ? 50.335 23.745 37.156 1.00 27.61 104 ARG A C 1
ATOM 783 O O . ARG A 1 104 ? 50.317 22.619 37.614 1.00 27.61 104 ARG A O 1
ATOM 790 N N . GLY A 1 105 ? 51.376 24.092 36.380 1.00 25.42 105 GLY A N 1
ATOM 791 C CA . GLY A 1 105 ? 51.742 25.323 35.637 1.00 25.42 105 GLY A CA 1
ATOM 792 C C . GLY A 1 105 ? 52.558 24.979 34.360 1.00 25.42 105 GLY A C 1
ATOM 793 O O . GLY A 1 105 ? 53.021 23.856 34.237 1.00 25.42 105 GLY A O 1
ATOM 794 N N . ARG A 1 106 ? 52.595 25.785 33.282 1.00 28.14 106 ARG A N 1
ATOM 795 C CA . ARG A 1 106 ? 53.229 27.114 33.034 1.00 28.14 106 ARG A CA 1
ATOM 796 C C . ARG A 1 106 ? 54.741 27.105 32.692 1.00 28.14 106 ARG A C 1
ATOM 798 O O . ARG A 1 106 ? 55.566 27.184 33.594 1.00 28.14 106 ARG A O 1
ATOM 805 N N . SER A 1 107 ? 55.059 27.271 31.402 1.00 25.61 107 SER A N 1
ATOM 806 C CA . SER A 1 107 ? 56.167 28.090 30.843 1.00 25.61 107 SER A CA 1
ATOM 807 C C . SER A 1 107 ? 56.071 28.113 29.299 1.00 25.61 107 SER A C 1
ATOM 809 O O . SER A 1 107 ? 55.540 27.168 28.730 1.00 25.61 107 SER A O 1
ATOM 811 N N . ARG A 1 108 ? 56.523 29.124 28.537 1.00 26.19 108 ARG A N 1
ATOM 812 C CA . ARG A 1 108 ? 56.529 30.601 28.704 1.00 26.19 108 ARG A CA 1
ATOM 813 C C . ARG A 1 108 ? 56.566 31.234 27.283 1.00 26.19 108 ARG A C 1
ATOM 815 O O . ARG A 1 108 ? 57.038 30.591 26.355 1.00 26.19 108 ARG A O 1
ATOM 822 N N . LEU A 1 109 ? 56.063 32.465 27.126 1.00 29.03 109 LEU A N 1
ATOM 823 C CA . LEU A 1 109 ? 56.111 33.271 25.880 1.00 29.03 109 LEU A CA 1
ATOM 824 C C . LEU A 1 109 ? 57.517 33.891 25.653 1.00 29.03 109 LEU A C 1
ATOM 826 O O . LEU A 1 109 ? 58.368 33.768 26.539 1.00 29.03 109 LEU A O 1
ATOM 830 N N . PRO A 1 110 ? 57.768 34.566 24.509 1.00 31.77 110 PRO A N 1
ATOM 831 C CA . PRO A 1 110 ? 57.514 36.018 24.440 1.00 31.77 110 PRO A CA 1
ATOM 832 C C . PRO A 1 110 ? 56.770 36.482 23.164 1.00 31.77 110 PRO A C 1
ATOM 834 O O . PRO A 1 110 ? 56.358 35.671 22.339 1.00 31.77 110 PRO A O 1
ATOM 837 N N . SER A 1 111 ? 56.530 37.794 23.055 1.00 26.17 111 SER A N 1
ATOM 838 C CA . SER A 1 111 ? 55.491 38.420 22.219 1.00 26.17 111 SER A CA 1
ATOM 839 C C . SER A 1 111 ? 55.925 39.737 21.549 1.00 26.17 111 SER A C 1
ATOM 841 O O . SER A 1 111 ? 56.748 40.451 22.114 1.00 26.17 111 SER A O 1
ATOM 843 N N . GLU A 1 112 ? 55.216 40.102 20.465 1.00 29.66 112 GLU A N 1
ATOM 844 C CA . GLU A 1 112 ? 55.076 41.463 19.878 1.00 29.66 112 GLU A CA 1
ATOM 845 C C . GLU A 1 112 ? 56.278 42.071 19.103 1.00 29.66 112 GLU A C 1
ATOM 847 O O . GLU A 1 112 ? 57.384 41.550 19.244 1.00 29.66 112 GLU A O 1
ATOM 852 N N . PRO A 1 113 ? 56.093 43.100 18.215 1.00 29.64 113 PRO A N 1
ATOM 853 C CA . PRO A 1 113 ? 54.995 44.098 18.160 1.00 29.64 113 PRO A CA 1
ATOM 854 C C . PRO A 1 113 ? 54.344 44.420 16.780 1.00 29.64 113 PRO A C 1
ATOM 856 O O . PRO A 1 113 ? 54.750 43.928 15.729 1.00 29.64 113 PRO A O 1
ATOM 859 N N . ARG A 1 114 ? 53.334 45.315 16.793 1.00 31.59 114 ARG A N 1
ATOM 860 C CA . ARG A 1 114 ? 52.828 46.116 15.641 1.00 31.59 114 ARG A CA 1
ATOM 861 C C . ARG A 1 114 ? 53.437 47.531 15.665 1.00 31.59 114 ARG A C 1
ATOM 863 O O . ARG A 1 114 ? 53.678 48.034 16.760 1.00 31.59 114 ARG A O 1
ATOM 870 N N . PRO A 1 115 ? 53.639 48.203 14.510 1.00 32.84 115 PRO A N 1
ATOM 871 C CA . PRO A 1 115 ? 52.814 49.385 14.154 1.00 32.84 115 PRO A CA 1
ATOM 872 C C . PRO A 1 115 ? 52.643 49.544 12.604 1.00 32.84 115 PRO A C 1
ATOM 874 O O . PRO A 1 115 ? 52.692 48.529 11.912 1.00 32.84 115 PRO A O 1
ATOM 877 N N . PRO A 1 116 ? 52.403 50.743 12.016 1.00 31.16 116 PRO A N 1
ATOM 878 C CA . PRO A 1 116 ? 51.122 51.460 11.952 1.00 31.16 116 PRO A CA 1
ATOM 879 C C . PRO A 1 116 ? 50.614 51.670 10.494 1.00 31.16 116 PRO A C 1
ATOM 881 O O . PRO A 1 116 ? 51.070 51.019 9.559 1.00 31.16 116 PRO A O 1
ATOM 884 N N . ALA A 1 117 ? 49.627 52.554 10.290 1.00 31.34 117 ALA A N 1
ATOM 885 C CA . ALA A 1 117 ? 48.918 52.744 9.016 1.00 31.34 117 ALA A CA 1
ATOM 886 C C . ALA A 1 117 ? 49.508 53.829 8.083 1.00 31.34 117 ALA A C 1
ATOM 888 O O . ALA A 1 117 ? 50.002 54.848 8.557 1.00 31.34 117 ALA A O 1
ATOM 889 N N . GLY A 1 118 ? 49.305 53.662 6.764 1.00 27.33 118 GLY A N 1
ATOM 890 C CA . GLY A 1 118 ? 49.242 54.771 5.794 1.00 27.33 118 GLY A CA 1
ATOM 891 C C . GLY A 1 118 ? 50.212 54.733 4.602 1.00 27.33 118 GLY A C 1
ATOM 892 O O . GLY A 1 118 ? 51.359 55.145 4.724 1.00 27.33 118 GLY A O 1
ATOM 893 N N . SER A 1 119 ? 49.729 54.326 3.419 1.00 25.22 119 SER A N 1
ATOM 894 C CA . SER A 1 119 ? 49.957 54.995 2.112 1.00 25.22 119 SER A CA 1
ATOM 895 C C . SER A 1 119 ? 49.437 54.147 0.938 1.00 25.22 119 SER A C 1
ATOM 897 O O . SER A 1 119 ? 49.256 52.933 1.035 1.00 25.22 119 SER A O 1
ATOM 899 N N . SER A 1 120 ? 49.114 54.818 -0.166 1.00 32.50 120 SER A N 1
ATOM 900 C CA . SER A 1 120 ? 48.391 54.281 -1.322 1.00 32.50 120 SER A CA 1
ATOM 901 C C . SER A 1 120 ? 49.281 53.569 -2.345 1.00 32.50 120 SER A C 1
ATOM 903 O O . SER A 1 120 ? 50.191 54.181 -2.899 1.00 32.50 120 SER A O 1
ATOM 905 N N . LEU A 1 121 ? 48.919 52.338 -2.719 1.00 29.27 121 LEU A N 1
ATOM 906 C CA . LEU A 1 121 ? 49.385 51.674 -3.942 1.00 29.27 121 LEU A CA 1
ATOM 907 C C . LEU A 1 121 ? 48.207 50.960 -4.620 1.00 29.27 121 LEU A C 1
ATOM 909 O O . LEU A 1 121 ? 47.654 49.998 -4.085 1.00 29.27 121 LEU A O 1
ATOM 913 N N . GLN A 1 122 ? 47.814 51.437 -5.804 1.00 30.67 122 GLN A N 1
ATOM 914 C CA . GLN A 1 122 ? 46.741 50.841 -6.603 1.00 30.67 122 GLN A CA 1
ATOM 915 C C . GLN A 1 122 ? 47.146 49.442 -7.091 1.00 30.67 122 GLN A C 1
ATOM 917 O O . GLN A 1 122 ? 47.874 49.296 -8.074 1.00 30.67 122 GLN A O 1
ATOM 922 N N . ARG A 1 123 ? 46.623 48.388 -6.453 1.00 26.56 123 ARG A N 1
ATOM 923 C CA . ARG A 1 123 ? 46.551 47.068 -7.091 1.00 26.56 123 ARG A CA 1
ATOM 924 C C . ARG A 1 123 ? 45.366 47.051 -8.047 1.00 26.56 123 ARG A C 1
ATOM 926 O O . ARG A 1 123 ? 44.234 47.288 -7.633 1.00 26.56 123 ARG A O 1
ATOM 933 N N . ARG A 1 124 ? 45.640 46.749 -9.319 1.00 26.20 124 ARG A N 1
ATOM 934 C CA . ARG A 1 124 ? 44.606 46.473 -10.323 1.00 26.20 124 ARG A CA 1
ATOM 935 C C . ARG A 1 124 ? 43.699 45.352 -9.810 1.00 26.20 124 ARG A C 1
ATOM 937 O O . ARG A 1 124 ? 44.196 44.342 -9.310 1.00 26.20 124 ARG A O 1
ATOM 944 N N . LEU A 1 125 ? 42.389 45.535 -9.956 1.00 26.62 125 LEU A N 1
ATOM 945 C CA . LEU A 1 125 ? 41.429 44.440 -9.842 1.00 26.62 125 LEU A CA 1
ATOM 946 C C . LEU A 1 125 ? 41.803 43.349 -10.862 1.00 26.62 125 LEU A C 1
ATOM 948 O O . LEU A 1 125 ? 42.205 43.695 -11.977 1.00 26.62 125 LEU A O 1
ATOM 952 N N . PRO A 1 126 ? 41.685 42.055 -10.523 1.00 29.45 126 PRO A N 1
ATOM 953 C CA . PRO A 1 126 ? 41.717 41.009 -11.532 1.00 29.45 126 PRO A CA 1
ATOM 954 C C . PRO A 1 126 ? 40.538 41.207 -12.490 1.00 29.45 126 PRO A C 1
ATOM 956 O O . PRO A 1 126 ? 39.408 41.396 -12.036 1.00 29.45 126 PRO A O 1
ATOM 959 N N . GLU A 1 127 ? 40.802 41.133 -13.794 1.00 31.02 127 GLU A N 1
ATOM 960 C CA . GLU A 1 127 ? 39.762 40.966 -14.815 1.00 31.02 127 GLU A CA 1
ATOM 961 C C . GLU A 1 127 ? 38.823 39.806 -14.421 1.00 31.02 127 GLU A C 1
ATOM 963 O O . GLU A 1 127 ? 39.295 38.793 -13.883 1.00 31.02 127 GLU A O 1
ATOM 968 N N . PRO A 1 128 ? 37.504 39.914 -14.664 1.00 34.44 128 PRO A N 1
ATOM 969 C CA . PRO A 1 128 ? 36.585 38.821 -14.380 1.00 34.44 128 PRO A CA 1
ATOM 970 C C . PRO A 1 128 ? 36.975 37.583 -15.206 1.00 34.44 128 PRO A C 1
ATOM 972 O O . PRO A 1 128 ? 37.370 37.717 -16.366 1.00 34.44 128 PRO A O 1
ATOM 975 N N . PRO A 1 129 ? 36.862 36.359 -14.655 1.00 41.25 129 PRO A N 1
ATOM 976 C CA . PRO A 1 129 ? 37.194 35.157 -15.405 1.00 41.25 129 PRO A CA 1
ATOM 977 C C . PRO A 1 129 ? 36.280 35.045 -16.629 1.00 41.25 129 PRO A C 1
ATOM 979 O O . PRO A 1 129 ? 35.056 34.982 -16.494 1.00 41.25 129 PRO A O 1
ATOM 982 N N . GLY A 1 130 ? 36.893 35.022 -17.815 1.00 46.91 130 GLY A N 1
ATOM 983 C CA . GLY A 1 130 ? 36.188 34.922 -19.089 1.00 46.91 130 GLY A CA 1
ATOM 984 C C . GLY A 1 130 ? 35.252 33.713 -19.149 1.00 46.91 130 GLY A C 1
ATOM 985 O O . GLY A 1 130 ? 35.505 32.675 -18.533 1.00 46.91 130 GLY A O 1
ATOM 986 N N . ASP A 1 131 ? 34.164 33.864 -19.904 1.00 57.88 131 ASP A N 1
ATOM 987 C CA . ASP A 1 131 ? 33.084 32.886 -20.047 1.00 57.88 131 ASP A CA 1
ATOM 988 C C . ASP A 1 131 ? 33.621 31.458 -20.318 1.00 57.88 131 ASP A C 1
ATOM 990 O O . ASP A 1 131 ? 34.118 31.187 -21.418 1.00 57.88 131 ASP A O 1
ATOM 994 N N . PRO A 1 132 ? 33.494 30.509 -19.360 1.00 59.47 132 PRO A N 1
ATOM 995 C CA . PRO A 1 132 ? 34.054 29.160 -19.490 1.00 59.47 132 PRO A CA 1
ATOM 996 C C . PRO A 1 132 ? 33.490 28.365 -20.670 1.00 59.47 132 PRO A C 1
ATOM 998 O O . PRO A 1 132 ? 34.027 27.321 -21.038 1.00 59.47 132 PRO A O 1
ATOM 1001 N N . LEU A 1 133 ? 32.366 28.813 -21.232 1.00 61.50 133 LEU A N 1
ATOM 1002 C CA . LEU A 1 133 ? 31.706 28.170 -22.356 1.00 61.50 133 LEU A CA 1
ATOM 1003 C C . LEU A 1 133 ? 32.242 28.705 -23.694 1.00 61.50 133 LEU A C 1
ATOM 1005 O O . LEU A 1 133 ? 32.406 27.922 -24.629 1.00 61.50 133 LEU A O 1
ATOM 1009 N N . ALA A 1 134 ? 32.609 29.990 -23.754 1.00 59.81 134 ALA A N 1
ATOM 1010 C CA . ALA A 1 134 ? 33.302 30.584 -24.897 1.00 59.81 134 ALA A CA 1
ATOM 1011 C C . ALA A 1 134 ? 34.721 30.013 -25.061 1.00 59.81 134 ALA A C 1
ATOM 1013 O O . ALA A 1 134 ? 35.110 29.670 -26.173 1.00 59.81 134 ALA A O 1
ATOM 1014 N N . SER A 1 135 ? 35.460 29.797 -23.966 1.00 64.56 135 SER A N 1
ATOM 1015 C CA . SER A 1 135 ? 36.798 29.182 -24.029 1.00 64.56 135 SER A CA 1
ATOM 1016 C C . SER A 1 135 ? 36.792 27.697 -24.423 1.00 64.56 135 SER A C 1
ATOM 1018 O O . SER A 1 135 ? 37.791 27.199 -24.933 1.00 64.56 135 SER A O 1
ATOM 1020 N N . CYS A 1 136 ? 35.675 26.983 -24.224 1.00 63.25 136 CYS A N 1
ATOM 1021 C CA . CYS A 1 136 ? 35.550 25.557 -24.561 1.00 63.25 136 CYS A CA 1
ATOM 1022 C C . CYS A 1 136 ? 34.951 25.271 -25.952 1.00 63.25 136 CYS A C 1
ATOM 1024 O O . CYS A 1 136 ? 35.078 24.144 -26.431 1.00 63.25 136 CYS A O 1
ATOM 1026 N N . LEU A 1 137 ? 34.235 26.224 -26.562 1.00 65.00 137 LEU A N 1
ATOM 1027 C CA . LEU A 1 137 ? 33.492 26.021 -27.820 1.00 65.00 137 LEU A CA 1
ATOM 1028 C C . LEU A 1 137 ? 33.698 27.130 -28.868 1.00 65.00 137 LEU A C 1
ATOM 1030 O O . LEU A 1 137 ? 33.249 26.972 -30.000 1.00 65.00 137 LEU A O 1
ATOM 1034 N N . GLY A 1 138 ? 34.354 28.235 -28.512 1.00 71.44 138 GLY A N 1
ATOM 1035 C CA . GLY A 1 138 ? 34.350 29.472 -29.291 1.00 71.44 138 GLY A CA 1
ATOM 1036 C C . GLY A 1 138 ? 33.090 30.310 -29.038 1.00 71.44 138 GLY A C 1
ATOM 1037 O O . GLY A 1 138 ? 32.026 29.791 -28.682 1.00 71.44 138 GLY A O 1
ATOM 1038 N N . GLU A 1 139 ? 33.202 31.626 -29.223 1.00 70.19 139 GLU A N 1
ATOM 1039 C CA . GLU A 1 139 ? 32.112 32.575 -28.948 1.00 70.19 139 GLU A CA 1
ATOM 1040 C C . GLU A 1 139 ? 30.866 32.306 -29.806 1.00 70.19 139 GLU A C 1
ATOM 1042 O O . GLU A 1 139 ? 29.758 32.257 -29.273 1.00 70.19 139 GLU A O 1
ATOM 1047 N N . GLU A 1 140 ? 31.034 32.016 -31.101 1.00 68.25 140 GLU A N 1
ATOM 1048 C CA . GLU A 1 140 ? 29.921 31.758 -32.027 1.00 68.25 140 GLU A CA 1
ATOM 1049 C C . GLU A 1 140 ? 29.069 30.543 -31.603 1.00 68.25 140 GLU A C 1
ATOM 1051 O O . GLU A 1 140 ? 27.836 30.599 -31.577 1.00 68.25 140 GLU A O 1
ATOM 1056 N N . ALA A 1 141 ? 29.708 29.433 -31.215 1.00 66.38 141 ALA A N 1
ATOM 1057 C CA . ALA A 1 141 ? 29.003 28.232 -30.768 1.00 66.38 141 ALA A CA 1
ATOM 1058 C C . ALA A 1 141 ? 28.393 28.405 -29.364 1.00 66.38 141 ALA A C 1
ATOM 1060 O O . ALA A 1 141 ? 27.302 27.889 -29.099 1.00 66.38 141 ALA A O 1
ATOM 1061 N N . SER A 1 142 ? 29.058 29.167 -28.486 1.00 73.06 142 SER A N 1
ATOM 1062 C CA . SER A 1 142 ? 28.534 29.569 -27.174 1.00 73.06 142 SER A CA 1
ATOM 1063 C C . SER A 1 142 ? 27.250 30.400 -27.315 1.00 73.06 142 SER A C 1
ATOM 1065 O O . SER A 1 142 ? 26.237 30.108 -26.672 1.00 73.06 142 SER A O 1
ATOM 1067 N N . GLU A 1 143 ? 27.234 31.374 -28.228 1.00 77.31 143 GLU A N 1
ATOM 1068 C CA . GLU A 1 143 ? 26.073 32.234 -28.462 1.00 77.31 143 GLU A CA 1
ATOM 1069 C C . GLU A 1 143 ? 24.918 31.486 -29.153 1.00 77.31 143 GLU A C 1
ATOM 1071 O O . GLU A 1 143 ? 23.751 31.642 -28.776 1.00 77.31 143 GLU A O 1
ATOM 1076 N N . ARG A 1 144 ? 25.222 30.592 -30.106 1.00 75.88 144 ARG A N 1
ATOM 1077 C CA . ARG A 1 144 ? 24.227 29.685 -30.709 1.00 75.88 144 ARG A CA 1
ATOM 1078 C C . ARG A 1 144 ? 23.569 28.786 -29.662 1.00 75.88 144 ARG A C 1
ATOM 1080 O O . ARG A 1 144 ? 22.348 28.612 -29.696 1.00 75.88 144 ARG A O 1
ATOM 1087 N N . LEU A 1 145 ? 24.339 28.267 -28.700 1.00 74.88 145 LEU A N 1
ATOM 1088 C CA . LEU A 1 145 ? 23.795 27.518 -27.567 1.00 74.88 145 LEU A CA 1
ATOM 1089 C C . LEU A 1 145 ? 22.917 28.396 -26.668 1.00 74.88 145 LEU A C 1
ATOM 1091 O O . LEU A 1 145 ? 21.843 27.953 -26.267 1.00 74.88 145 LEU A O 1
ATOM 1095 N N . ALA A 1 146 ? 23.323 29.637 -26.388 1.00 77.44 146 ALA A N 1
ATOM 1096 C CA . ALA A 1 146 ? 22.543 30.566 -25.573 1.00 77.44 146 ALA A CA 1
ATOM 1097 C C . ALA A 1 146 ? 21.193 30.935 -26.220 1.00 77.44 146 ALA A C 1
ATOM 1099 O O . ALA A 1 146 ? 20.164 30.927 -25.540 1.00 77.44 146 ALA A O 1
ATOM 1100 N N . ARG A 1 147 ? 21.167 31.196 -27.537 1.00 77.19 147 ARG A N 1
ATOM 1101 C CA . ARG A 1 147 ? 19.928 31.447 -28.300 1.00 77.19 147 ARG A CA 1
ATOM 1102 C C . ARG A 1 147 ? 18.992 30.233 -28.283 1.00 77.19 147 ARG A C 1
ATOM 1104 O O . ARG A 1 147 ? 17.810 30.378 -27.982 1.00 77.19 147 ARG A O 1
ATOM 1111 N N . PHE A 1 148 ? 19.525 29.035 -28.516 1.00 73.56 148 PHE A N 1
ATOM 1112 C CA . PHE A 1 148 ? 18.768 27.779 -28.451 1.00 73.56 148 PHE A CA 1
ATOM 1113 C C . PHE A 1 148 ? 18.214 27.481 -27.045 1.00 73.56 148 PHE A C 1
ATOM 1115 O O . PHE A 1 148 ? 17.052 27.103 -26.897 1.00 73.56 148 PHE A O 1
ATOM 1122 N N . ALA A 1 149 ? 19.018 27.706 -26.001 1.00 70.62 149 ALA A N 1
ATOM 1123 C CA . ALA A 1 149 ? 18.618 27.529 -24.607 1.00 70.62 149 ALA A CA 1
ATOM 1124 C C . ALA A 1 149 ? 17.467 28.468 -24.200 1.00 70.62 149 ALA A C 1
ATOM 1126 O O . ALA A 1 149 ? 16.602 28.071 -23.419 1.00 70.62 149 ALA A O 1
ATOM 1127 N N . ARG A 1 150 ? 17.441 29.695 -24.743 1.00 70.81 150 ARG A N 1
ATOM 1128 C CA . ARG A 1 150 ? 16.362 30.672 -24.531 1.00 70.81 150 ARG A CA 1
ATOM 1129 C C . ARG A 1 150 ? 15.061 30.223 -25.206 1.00 70.81 150 ARG A C 1
ATOM 1131 O O . ARG A 1 150 ? 14.054 30.081 -24.520 1.00 70.81 150 ARG A O 1
ATOM 1138 N N . ALA A 1 151 ? 15.117 29.867 -26.491 1.00 65.81 151 ALA A N 1
ATOM 1139 C CA . ALA A 1 151 ? 13.951 29.392 -27.244 1.00 65.81 151 ALA A CA 1
ATOM 1140 C C . ALA A 1 151 ? 13.301 28.134 -26.626 1.00 65.81 151 ALA A C 1
ATOM 1142 O O . ALA A 1 151 ? 12.078 28.043 -26.528 1.00 65.81 151 ALA A O 1
ATOM 1143 N N . LEU A 1 152 ? 14.106 27.179 -26.136 1.00 66.19 152 LEU A N 1
ATOM 1144 C CA . LEU A 1 152 ? 13.597 25.988 -25.437 1.00 66.19 152 LEU A CA 1
ATOM 1145 C C . LEU A 1 152 ? 12.858 26.309 -24.130 1.00 66.19 152 LEU A C 1
ATOM 1147 O O . LEU A 1 152 ? 11.925 25.595 -23.765 1.00 66.19 152 LEU A O 1
ATOM 1151 N N . ARG A 1 153 ? 13.277 27.359 -23.416 1.00 59.09 153 ARG A N 1
ATOM 1152 C CA . ARG A 1 153 ? 12.670 27.777 -22.145 1.00 59.09 153 ARG A CA 1
ATOM 1153 C C . ARG A 1 153 ? 11.300 28.434 -22.346 1.00 59.09 153 ARG A C 1
ATOM 1155 O O . ARG A 1 153 ? 10.455 28.338 -21.462 1.00 59.09 153 ARG A O 1
ATOM 1162 N N . GLU A 1 154 ? 11.088 29.070 -23.494 1.00 53.44 154 GLU A N 1
ATOM 1163 C CA . GLU A 1 154 ? 9.836 29.747 -23.850 1.00 53.44 154 GLU A CA 1
ATOM 1164 C C . GLU A 1 154 ? 8.822 28.784 -24.498 1.00 53.44 154 GLU A C 1
ATOM 1166 O O . GLU A 1 154 ? 7.635 28.859 -24.196 1.00 53.44 154 GLU A O 1
ATOM 1171 N N . ALA A 1 155 ? 9.272 27.821 -25.313 1.00 50.16 155 ALA A N 1
ATOM 1172 C CA . ALA A 1 155 ? 8.383 26.957 -26.102 1.00 50.16 155 ALA A CA 1
ATOM 1173 C C . ALA A 1 155 ? 7.920 25.643 -25.427 1.00 50.16 155 ALA A C 1
ATOM 1175 O O . ALA A 1 155 ? 7.095 24.937 -26.003 1.00 50.16 155 ALA A O 1
ATOM 1176 N N . TRP A 1 156 ? 8.472 25.259 -24.263 1.00 43.91 156 TRP A N 1
ATOM 1177 C CA . TRP A 1 156 ? 8.165 23.993 -23.548 1.00 43.91 156 TRP A CA 1
ATOM 1178 C C . TRP A 1 156 ? 8.248 22.714 -24.423 1.00 43.91 156 TRP A C 1
ATOM 1180 O O . TRP A 1 156 ? 7.630 21.687 -24.134 1.00 43.91 156 TRP A O 1
ATOM 1190 N N . GLY A 1 157 ? 9.049 22.762 -25.492 1.00 47.31 157 GLY A N 1
ATOM 1191 C CA . GLY A 1 157 ? 9.262 21.675 -26.449 1.00 47.31 157 GLY A CA 1
ATOM 1192 C C . GLY A 1 157 ? 10.616 20.974 -26.293 1.00 47.31 157 GLY A C 1
ATOM 1193 O O . GLY A 1 157 ? 11.481 21.391 -25.526 1.00 47.31 157 GLY A O 1
ATOM 1194 N N . GLY A 1 158 ? 10.816 19.896 -27.054 1.00 51.56 158 GLY A N 1
ATOM 1195 C CA . GLY A 1 158 ? 12.119 19.239 -27.202 1.00 51.56 158 GLY A CA 1
ATOM 1196 C C . GLY A 1 158 ? 12.829 19.675 -28.485 1.00 51.56 158 GLY A C 1
ATOM 1197 O O . GLY A 1 158 ? 12.188 19.817 -29.521 1.00 51.56 158 GLY A O 1
ATOM 1198 N N . GLY A 1 159 ? 14.154 19.827 -28.435 1.00 51.50 159 GLY A N 1
ATOM 1199 C CA . GLY A 1 159 ? 14.985 20.174 -29.592 1.00 51.50 159 GLY A CA 1
ATOM 1200 C C . GLY A 1 159 ? 16.395 19.585 -29.500 1.00 51.50 159 GLY A C 1
ATOM 1201 O O . GLY A 1 159 ? 16.830 19.150 -28.431 1.00 51.50 159 GLY A O 1
ATOM 1202 N N . GLU A 1 160 ? 17.121 19.587 -30.619 1.00 57.97 160 GLU A N 1
ATOM 1203 C CA . GLU A 1 160 ? 18.525 19.161 -30.713 1.00 57.97 160 GLU A CA 1
ATOM 1204 C C . GLU A 1 160 ? 19.379 20.305 -31.294 1.00 57.97 160 GLU A C 1
ATOM 1206 O O . GLU A 1 160 ? 18.998 20.914 -32.291 1.00 57.97 160 GLU A O 1
ATOM 1211 N N . LEU A 1 161 ? 20.541 20.582 -30.691 1.00 67.38 161 LEU A N 1
ATOM 1212 C CA . LEU A 1 161 ? 21.555 21.504 -31.218 1.00 67.38 161 LEU A CA 1
ATOM 1213 C C . LEU A 1 161 ? 22.908 20.788 -31.244 1.00 67.38 161 LEU A C 1
ATOM 1215 O O . LEU A 1 161 ? 23.310 20.189 -30.245 1.00 67.38 161 LEU A O 1
ATOM 1219 N N . SER A 1 162 ? 23.620 20.872 -32.369 1.00 66.50 162 SER A N 1
ATOM 1220 C CA . SER A 1 162 ? 24.990 20.363 -32.485 1.00 66.50 162 SER A CA 1
ATOM 1221 C C . SER A 1 162 ? 26.012 21.459 -32.170 1.00 66.50 162 SER A C 1
ATOM 1223 O O . SER A 1 162 ? 25.887 22.583 -32.655 1.00 66.50 162 SER A O 1
ATOM 1225 N N . LEU A 1 163 ? 27.016 21.115 -31.359 1.00 63.03 163 LEU A N 1
ATOM 1226 C CA . LEU A 1 163 ? 28.072 22.015 -30.866 1.00 63.03 163 LEU A CA 1
ATOM 1227 C C . LEU A 1 163 ? 29.446 21.724 -31.502 1.00 63.03 163 LEU A C 1
ATOM 1229 O O . LEU A 1 163 ? 30.476 22.100 -30.954 1.00 63.03 163 LEU A O 1
ATOM 1233 N N . GLY A 1 164 ? 29.470 21.026 -32.641 1.00 55.09 164 GLY A N 1
ATOM 1234 C CA . GLY A 1 164 ? 30.707 20.649 -33.328 1.00 55.09 164 GLY A CA 1
ATOM 1235 C C . GLY A 1 164 ? 31.438 19.465 -32.681 1.00 55.09 164 GLY A C 1
ATOM 1236 O O . GLY A 1 164 ? 30.837 18.650 -31.977 1.00 55.09 164 GLY A O 1
ATOM 1237 N N . SER A 1 165 ? 32.738 19.351 -32.967 1.00 54.34 165 SER A N 1
ATOM 1238 C CA . SER A 1 165 ? 33.593 18.225 -32.565 1.00 54.34 165 SER A CA 1
ATOM 1239 C C . SER A 1 165 ? 34.699 18.657 -31.585 1.00 54.34 165 SER A C 1
ATOM 1241 O O . SER A 1 165 ? 35.843 18.823 -32.009 1.00 54.34 165 SER A O 1
ATOM 1243 N N . PRO A 1 166 ? 34.408 18.807 -30.278 1.00 54.50 166 PRO A N 1
ATOM 1244 C CA . PRO A 1 166 ? 35.453 18.925 -29.260 1.00 54.50 166 PRO A CA 1
ATOM 1245 C C . PRO A 1 166 ? 36.273 17.627 -29.206 1.00 54.50 166 PRO A C 1
ATOM 1247 O O . PRO A 1 166 ? 35.702 16.532 -29.171 1.00 54.50 166 PRO A O 1
ATOM 1250 N N . GLY A 1 167 ? 37.600 17.737 -29.205 1.00 54.19 167 GLY A N 1
ATOM 1251 C CA . GLY A 1 167 ? 38.504 16.620 -29.470 1.00 54.19 167 GLY A CA 1
ATOM 1252 C C . GLY A 1 167 ? 38.679 15.657 -28.294 1.00 54.19 167 GLY A C 1
ATOM 1253 O O . GLY A 1 167 ? 37.987 14.639 -28.153 1.00 54.19 167 GLY A O 1
ATOM 1254 N N . GLY A 1 168 ? 39.684 15.930 -27.467 1.00 54.31 168 GLY A N 1
ATOM 1255 C CA . GLY A 1 168 ? 40.181 15.015 -26.444 1.00 54.31 168 GLY A CA 1
ATOM 1256 C C . GLY A 1 168 ? 39.121 14.586 -25.419 1.00 54.31 168 GLY A C 1
ATOM 1257 O O . GLY A 1 168 ? 38.095 15.232 -25.201 1.00 54.31 168 GLY A O 1
ATOM 1258 N N . LYS A 1 169 ? 39.376 13.479 -24.705 1.00 53.12 169 LYS A N 1
ATOM 1259 C CA . LYS A 1 169 ? 38.525 13.059 -23.568 1.00 53.12 169 LYS A CA 1
ATOM 1260 C C . LYS A 1 169 ? 38.417 14.163 -22.496 1.00 53.12 169 LYS A C 1
ATOM 1262 O O . LYS A 1 169 ? 37.370 14.274 -21.863 1.00 53.12 169 LYS A O 1
ATOM 1267 N N . ALA A 1 170 ? 39.478 14.954 -22.312 1.00 54.88 170 ALA A N 1
ATOM 1268 C CA . ALA A 1 170 ? 39.520 16.087 -21.390 1.00 54.88 170 ALA A CA 1
ATOM 1269 C C . ALA A 1 170 ? 38.656 17.266 -21.876 1.00 54.88 170 ALA A C 1
ATOM 1271 O O . ALA A 1 170 ? 37.781 17.709 -21.139 1.00 54.88 170 ALA A O 1
ATOM 1272 N N . GLU A 1 171 ? 38.815 17.699 -23.129 1.00 58.12 171 GLU A N 1
ATOM 1273 C CA . GLU A 1 171 ? 38.020 18.782 -23.739 1.00 58.12 171 GLU A CA 1
ATOM 1274 C C . GLU A 1 171 ? 36.523 18.466 -23.724 1.00 58.12 171 GLU A C 1
ATOM 1276 O O . GLU A 1 171 ? 35.713 19.286 -23.301 1.00 58.12 171 GLU A O 1
ATOM 1281 N N . ARG A 1 172 ? 36.144 17.228 -24.073 1.00 63.03 172 ARG A N 1
ATOM 1282 C CA . ARG A 1 172 ? 34.751 16.772 -23.963 1.00 63.03 172 ARG A CA 1
ATOM 1283 C C . ARG A 1 172 ? 34.226 16.861 -22.533 1.00 63.03 172 ARG A C 1
ATOM 1285 O O . ARG A 1 172 ? 33.090 17.285 -22.338 1.00 63.03 172 ARG A O 1
ATOM 1292 N N . ALA A 1 173 ? 35.023 16.490 -21.529 1.00 59.94 173 ALA A N 1
ATOM 1293 C CA . ALA A 1 173 ? 34.636 16.651 -20.127 1.00 59.94 173 ALA A CA 1
ATOM 1294 C C . ALA A 1 173 ? 34.491 18.137 -19.737 1.00 59.94 173 ALA A C 1
ATOM 1296 O O . ALA A 1 173 ? 33.547 18.473 -19.022 1.00 59.94 173 ALA A O 1
ATOM 1297 N N . GLY A 1 174 ? 35.353 19.013 -20.266 1.00 67.56 174 GLY A N 1
ATOM 1298 C CA . GLY A 1 174 ? 35.248 20.471 -20.158 1.00 67.56 174 GLY A CA 1
ATOM 1299 C C . GLY A 1 174 ? 33.924 20.998 -20.711 1.00 67.56 174 GLY A C 1
ATOM 1300 O O . GLY A 1 174 ? 33.141 21.570 -19.958 1.00 67.56 174 GLY A O 1
ATOM 1301 N N . VAL A 1 175 ? 33.600 20.694 -21.973 1.00 70.19 175 VAL A N 1
ATOM 1302 C CA . VAL A 1 175 ? 32.327 21.071 -22.621 1.00 70.19 175 VAL A CA 1
ATOM 1303 C C . VAL A 1 175 ? 31.115 20.526 -21.855 1.00 70.19 175 VAL A C 1
ATOM 1305 O O . VAL A 1 175 ? 30.179 21.270 -21.556 1.00 70.19 175 VAL A O 1
ATOM 1308 N N . HIS A 1 176 ? 31.130 19.242 -21.472 1.00 66.31 176 HIS A N 1
ATOM 1309 C CA . HIS A 1 176 ? 30.063 18.643 -20.661 1.00 66.31 176 HIS A CA 1
ATOM 1310 C C . HIS A 1 176 ? 29.891 19.342 -19.299 1.00 66.31 176 HIS A C 1
ATOM 1312 O O . HIS A 1 176 ? 28.769 19.400 -18.791 1.00 66.31 176 HIS A O 1
ATOM 1318 N N . SER A 1 177 ? 30.970 19.867 -18.709 1.00 66.31 177 SER A N 1
ATOM 1319 C CA . SER A 1 177 ? 30.937 20.631 -17.459 1.00 66.31 177 SER A CA 1
ATOM 1320 C C . SER A 1 177 ? 30.424 22.059 -17.673 1.00 66.31 177 SER A C 1
ATOM 1322 O O . SER A 1 177 ? 29.463 22.454 -17.016 1.00 66.31 177 SER A O 1
ATOM 1324 N N . ALA A 1 178 ? 30.990 22.803 -18.627 1.00 68.31 178 ALA A N 1
ATOM 1325 C CA . ALA A 1 178 ? 30.652 24.199 -18.908 1.00 68.31 178 ALA A CA 1
ATOM 1326 C C . ALA A 1 178 ? 29.173 24.369 -19.296 1.00 68.31 178 ALA A C 1
ATOM 1328 O O . ALA A 1 178 ? 28.458 25.170 -18.689 1.00 68.31 178 ALA A O 1
ATOM 1329 N N . VAL A 1 179 ? 28.667 23.543 -20.224 1.00 68.00 179 VAL A N 1
ATOM 1330 C CA . VAL A 1 179 ? 27.244 23.569 -20.614 1.00 68.00 179 VAL A CA 1
ATOM 1331 C C . VAL A 1 179 ? 26.335 23.265 -19.424 1.00 68.00 179 VAL A C 1
ATOM 1333 O O . VAL A 1 179 ? 25.305 23.909 -19.253 1.00 68.00 179 VAL A O 1
ATOM 1336 N N . ARG A 1 180 ? 26.732 22.329 -18.557 1.00 64.31 180 ARG A N 1
ATOM 1337 C CA . ARG A 1 180 ? 25.949 21.941 -17.378 1.00 64.31 180 ARG A CA 1
ATOM 1338 C C . ARG A 1 180 ? 25.979 22.982 -16.256 1.00 64.31 180 ARG A C 1
ATOM 1340 O O . ARG A 1 180 ? 25.031 23.036 -15.477 1.00 64.31 180 ARG A O 1
ATOM 1347 N N . GLN A 1 181 ? 27.043 23.776 -16.154 1.00 63.66 181 GLN A N 1
ATOM 1348 C CA . GLN A 1 181 ? 27.124 24.900 -15.220 1.00 63.66 181 GLN A CA 1
ATOM 1349 C C . GLN A 1 181 ? 26.242 26.066 -15.684 1.00 63.66 181 GLN A C 1
ATOM 1351 O O . GLN A 1 181 ? 25.482 26.598 -14.880 1.00 63.66 181 GLN A O 1
ATOM 1356 N N . ARG A 1 182 ? 26.300 26.432 -16.972 1.00 63.81 182 ARG A N 1
ATOM 1357 C CA . ARG A 1 182 ? 25.598 27.617 -17.496 1.00 63.81 182 ARG A CA 1
ATOM 1358 C C . ARG A 1 182 ? 24.138 27.372 -17.877 1.00 63.81 182 ARG A C 1
ATOM 1360 O O . ARG A 1 182 ? 23.306 28.255 -17.698 1.00 63.81 182 ARG A O 1
ATOM 1367 N N . PHE A 1 183 ? 23.811 26.175 -18.361 1.00 72.69 183 PHE A N 1
ATOM 1368 C CA . PHE A 1 183 ? 22.452 25.780 -18.739 1.00 72.69 183 PHE A CA 1
ATOM 1369 C C . PHE A 1 183 ? 22.073 24.456 -18.046 1.00 72.69 183 PHE A C 1
ATOM 1371 O O . PHE A 1 183 ? 22.033 23.408 -18.692 1.00 72.69 183 PHE A O 1
ATOM 1378 N N . PRO A 1 184 ? 21.778 24.456 -16.727 1.00 57.62 184 PRO A N 1
ATOM 1379 C CA . PRO A 1 184 ? 21.597 23.221 -15.946 1.00 57.62 184 PRO A CA 1
ATOM 1380 C C . PRO A 1 184 ? 20.452 22.310 -16.416 1.00 57.62 184 PRO A C 1
ATOM 1382 O O . PRO A 1 184 ? 20.446 21.117 -16.109 1.00 57.62 184 PRO A O 1
ATOM 1385 N N . PHE A 1 185 ? 19.496 22.866 -17.166 1.00 54.19 185 PHE A N 1
ATOM 1386 C CA . PHE A 1 185 ? 18.377 22.154 -17.787 1.00 54.19 185 PHE A CA 1
ATOM 1387 C C . PHE A 1 185 ? 18.752 21.428 -19.095 1.00 54.19 185 PHE A C 1
ATOM 1389 O O . PHE A 1 185 ? 17.987 20.588 -19.568 1.00 54.19 185 PHE A O 1
ATOM 1396 N N . LEU A 1 186 ? 19.935 21.689 -19.667 1.00 56.03 186 LEU A N 1
ATOM 1397 C CA . LEU A 1 186 ? 20.428 21.040 -20.883 1.00 56.03 186 LEU A CA 1
ATOM 1398 C C . LEU A 1 186 ? 21.322 19.828 -20.557 1.00 56.03 186 LEU A C 1
ATOM 1400 O O . LEU A 1 186 ? 22.460 19.940 -20.102 1.00 56.03 186 LEU A O 1
ATOM 1404 N N . ALA A 1 187 ? 20.810 18.629 -20.838 1.00 50.69 187 ALA A N 1
ATOM 1405 C CA . ALA A 1 187 ? 21.534 17.364 -20.722 1.00 50.69 187 ALA A CA 1
ATOM 1406 C C . ALA A 1 187 ? 22.408 17.046 -21.957 1.00 50.69 187 ALA A C 1
ATOM 1408 O O . ALA A 1 187 ? 21.938 16.456 -22.927 1.00 50.69 187 ALA A O 1
ATOM 1409 N N . THR A 1 188 ? 23.703 17.363 -21.901 1.00 59.12 188 THR A N 1
ATOM 1410 C CA . THR A 1 188 ? 24.672 16.979 -22.944 1.00 59.12 188 THR A CA 1
ATOM 1411 C C . THR A 1 188 ? 24.960 15.469 -22.927 1.00 59.12 188 THR A C 1
ATOM 1413 O O . THR A 1 188 ? 25.381 14.918 -21.907 1.00 59.12 188 THR A O 1
ATOM 1416 N N . ALA A 1 189 ? 24.757 14.780 -24.058 1.00 48.88 189 ALA A N 1
ATOM 1417 C CA . ALA A 1 189 ? 24.844 13.318 -24.149 1.00 48.88 189 ALA A CA 1
ATOM 1418 C C . ALA A 1 189 ? 25.619 12.834 -25.386 1.00 48.88 189 ALA A C 1
ATOM 1420 O O . ALA A 1 189 ? 25.227 13.102 -26.518 1.00 48.88 189 ALA A O 1
ATOM 1421 N N . THR A 1 190 ? 26.681 12.048 -25.189 1.00 50.50 190 THR A N 1
ATOM 1422 C CA . THR A 1 190 ? 27.363 11.345 -26.288 1.00 50.50 190 THR A CA 1
ATOM 1423 C C . THR A 1 190 ? 26.521 10.134 -26.708 1.00 50.50 190 THR A C 1
ATOM 1425 O O . THR A 1 190 ? 26.366 9.194 -25.922 1.00 50.50 190 THR A O 1
ATOM 1428 N N . ARG A 1 191 ? 25.946 10.134 -27.921 1.00 46.06 191 ARG A N 1
ATOM 1429 C CA . ARG A 1 191 ? 25.174 8.977 -28.408 1.00 46.06 191 ARG A CA 1
ATOM 1430 C C . ARG A 1 191 ? 26.094 7.754 -28.550 1.00 46.06 191 ARG A C 1
ATOM 1432 O O . ARG A 1 191 ? 27.228 7.847 -29.009 1.00 46.06 191 ARG A O 1
ATOM 1439 N N . GLY A 1 192 ? 25.615 6.612 -28.056 1.00 42.44 192 GLY A N 1
ATOM 1440 C CA . GLY A 1 192 ? 26.394 5.375 -27.918 1.00 42.44 192 GLY A CA 1
ATOM 1441 C C . GLY A 1 192 ? 25.640 4.126 -28.370 1.00 42.44 192 GLY A C 1
ATOM 1442 O O . GLY A 1 192 ? 25.919 3.034 -27.857 1.00 42.44 192 GLY A O 1
ATOM 1443 N N . ARG A 1 193 ? 24.655 4.295 -29.268 1.00 38.97 193 ARG A N 1
ATOM 1444 C CA . ARG A 1 193 ? 23.956 3.204 -29.976 1.00 38.97 193 ARG A CA 1
ATOM 1445 C C . ARG A 1 193 ? 24.613 2.908 -31.328 1.00 38.97 193 ARG A C 1
ATOM 1447 O O . ARG A 1 193 ? 24.597 1.763 -31.759 1.00 38.97 193 ARG A O 1
ATOM 1454 N N . GLU A 1 194 ? 25.240 3.908 -31.937 1.00 46.62 194 GLU A N 1
ATOM 1455 C CA . GLU A 1 194 ? 25.937 3.822 -33.219 1.00 46.62 194 GLU A CA 1
ATOM 1456 C C . GLU A 1 194 ? 27.163 2.892 -33.156 1.00 46.62 194 GLU A C 1
ATOM 1458 O O . GLU A 1 194 ? 27.459 2.231 -34.137 1.00 46.62 194 GLU A O 1
ATOM 1463 N N . VAL A 1 195 ? 27.826 2.743 -32.000 1.00 53.25 195 VAL A N 1
ATOM 1464 C CA . VAL A 1 195 ? 29.133 2.049 -31.899 1.00 53.25 195 VAL A CA 1
ATOM 1465 C C . VAL A 1 195 ? 29.108 0.568 -32.306 1.00 53.25 195 VAL A C 1
ATOM 1467 O O . VAL A 1 195 ? 30.104 0.071 -32.811 1.00 53.25 195 VAL A O 1
ATOM 1470 N N . LEU A 1 196 ? 27.992 -0.155 -32.126 1.00 53.72 196 LEU A N 1
ATOM 1471 C CA . LEU A 1 196 ? 27.896 -1.524 -32.663 1.00 53.72 196 LEU A CA 1
ATOM 1472 C C . LEU A 1 196 ? 27.627 -1.505 -34.177 1.00 53.72 196 LEU A C 1
ATOM 1474 O O . LEU A 1 196 ? 28.241 -2.267 -34.905 1.00 53.72 196 LEU A O 1
ATOM 1478 N N . ARG A 1 197 ? 26.801 -0.568 -34.661 1.00 55.25 197 ARG A N 1
ATOM 1479 C CA . ARG A 1 197 ? 26.547 -0.327 -36.098 1.00 55.25 197 ARG A CA 1
ATOM 1480 C C . ARG A 1 197 ? 27.764 0.238 -36.856 1.00 55.25 197 ARG A C 1
ATOM 1482 O O . ARG A 1 197 ? 27.704 0.382 -38.067 1.00 55.25 197 ARG A O 1
ATOM 1489 N N . GLN A 1 198 ? 28.833 0.594 -36.142 1.00 62.03 198 GLN A N 1
ATOM 1490 C CA . GLN A 1 198 ? 30.134 1.005 -36.682 1.00 62.03 198 GLN A CA 1
ATOM 1491 C C . GLN A 1 198 ? 31.127 -0.165 -36.800 1.00 62.03 198 GLN A C 1
ATOM 1493 O O . GLN A 1 198 ? 32.190 0.026 -37.378 1.00 62.03 198 GLN A O 1
ATOM 1498 N N . LEU A 1 199 ? 30.808 -1.341 -36.238 1.00 70.31 199 LEU A N 1
ATOM 1499 C CA . LEU A 1 199 ? 31.663 -2.541 -36.248 1.00 70.31 199 LEU A CA 1
ATOM 1500 C C . LEU A 1 199 ? 30.971 -3.789 -36.824 1.00 70.31 199 LEU A C 1
ATOM 1502 O O . LEU A 1 199 ? 31.616 -4.803 -37.019 1.00 70.31 199 LEU A O 1
ATOM 1506 N N . VAL A 1 200 ? 29.659 -3.778 -37.048 1.00 78.00 200 VAL A N 1
ATOM 1507 C CA . VAL A 1 200 ? 28.937 -4.869 -37.725 1.00 78.00 200 VAL A CA 1
ATOM 1508 C C . VAL A 1 200 ? 27.833 -4.274 -38.590 1.00 78.00 200 VAL A C 1
ATOM 1510 O O . VAL A 1 200 ? 27.408 -3.134 -38.362 1.00 78.00 200 VAL A O 1
ATOM 1513 N N . SER A 1 201 ? 27.350 -5.038 -39.568 1.00 78.38 201 SER A N 1
ATOM 1514 C CA . SER A 1 201 ? 26.319 -4.572 -40.496 1.00 78.38 201 SER A CA 1
ATOM 1515 C C . SER A 1 201 ? 25.001 -4.220 -39.779 1.00 78.38 201 SER A C 1
ATOM 1517 O O . SER A 1 201 ? 24.712 -4.692 -38.673 1.00 78.38 201 SER A O 1
ATOM 1519 N N . GLU A 1 202 ? 24.156 -3.376 -40.387 1.00 65.81 202 GLU A N 1
ATOM 1520 C CA . GLU A 1 202 ? 22.858 -3.034 -39.782 1.00 65.81 202 GLU A CA 1
ATOM 1521 C C . GLU A 1 202 ? 21.942 -4.260 -39.554 1.00 65.81 202 GLU A C 1
ATOM 1523 O O . GLU A 1 202 ? 21.321 -4.316 -38.480 1.00 65.81 202 GLU A O 1
ATOM 1528 N N . PRO A 1 203 ? 21.869 -5.258 -40.465 1.00 67.50 203 PRO A N 1
ATOM 1529 C CA . PRO A 1 203 ? 21.151 -6.508 -40.221 1.00 67.50 203 PRO A CA 1
ATOM 1530 C C . PRO A 1 203 ? 21.677 -7.271 -39.001 1.00 67.50 203 PRO A C 1
ATOM 1532 O O . PRO A 1 203 ? 20.878 -7.654 -38.145 1.00 67.50 203 PRO A O 1
ATOM 1535 N N . GLU A 1 204 ? 22.997 -7.423 -38.855 1.00 76.38 204 GLU A N 1
ATOM 1536 C CA . GLU A 1 204 ? 23.610 -8.102 -37.704 1.00 76.38 204 GLU A CA 1
ATOM 1537 C C . GLU A 1 204 ? 23.364 -7.360 -36.392 1.00 76.38 204 GLU A C 1
ATOM 1539 O O . GLU A 1 204 ? 22.934 -7.965 -35.410 1.00 76.38 204 GLU A O 1
ATOM 1544 N N . ALA A 1 205 ? 23.579 -6.040 -36.361 1.00 72.50 205 ALA A N 1
ATOM 1545 C CA . ALA A 1 205 ? 23.315 -5.229 -35.175 1.00 72.50 205 ALA A CA 1
ATOM 1546 C C . ALA A 1 205 ? 21.843 -5.354 -34.746 1.00 72.50 205 ALA A C 1
ATOM 1548 O O . ALA A 1 205 ? 21.538 -5.523 -33.564 1.00 72.50 205 ALA A O 1
ATOM 1549 N N . SER A 1 206 ? 20.920 -5.307 -35.709 1.00 64.88 206 SER A N 1
ATOM 1550 C CA . SER A 1 206 ? 19.478 -5.410 -35.461 1.00 64.88 206 SER A CA 1
ATOM 1551 C C . SER A 1 206 ? 19.063 -6.827 -35.042 1.00 64.88 206 SER A C 1
ATOM 1553 O O . SER A 1 206 ? 18.238 -6.983 -34.138 1.00 64.88 206 SER A O 1
ATOM 1555 N N . GLY A 1 207 ? 19.671 -7.863 -35.626 1.00 70.06 207 GLY A N 1
ATOM 1556 C CA . GLY A 1 207 ? 19.523 -9.260 -35.214 1.00 70.06 207 GLY A CA 1
ATOM 1557 C C . GLY A 1 207 ? 20.018 -9.502 -33.787 1.00 70.06 207 GLY A C 1
ATOM 1558 O O . GLY A 1 207 ? 19.296 -10.079 -32.973 1.00 70.06 207 GLY A O 1
ATOM 1559 N N . PHE A 1 208 ? 21.192 -8.969 -33.446 1.00 76.69 208 PHE A N 1
ATOM 1560 C CA . PHE A 1 208 ? 21.779 -9.058 -32.113 1.00 76.69 208 PHE A CA 1
ATOM 1561 C C . PHE A 1 208 ? 20.902 -8.385 -31.050 1.00 76.69 208 PHE A C 1
ATOM 1563 O O . PHE A 1 208 ? 20.678 -8.954 -29.979 1.00 76.69 208 PHE A O 1
ATOM 1570 N N . PHE A 1 209 ? 20.348 -7.200 -31.337 1.00 69.12 209 PHE A N 1
ATOM 1571 C CA . PHE A 1 209 ? 19.421 -6.540 -30.412 1.00 69.12 209 PHE A CA 1
ATOM 1572 C C . PHE A 1 209 ? 18.090 -7.296 -30.273 1.00 69.12 209 PHE A C 1
ATOM 1574 O O . PHE A 1 209 ? 17.591 -7.426 -29.156 1.00 69.12 209 PHE A O 1
ATOM 1581 N N . ARG A 1 210 ? 17.555 -7.887 -31.354 1.00 66.62 210 ARG A N 1
ATOM 1582 C CA . ARG A 1 210 ? 16.384 -8.784 -31.276 1.00 66.62 210 ARG A CA 1
ATOM 1583 C C . ARG A 1 210 ? 16.649 -10.005 -30.390 1.00 66.62 210 ARG A C 1
ATOM 1585 O O . ARG A 1 210 ? 15.794 -10.349 -29.578 1.00 66.62 210 ARG A O 1
ATOM 1592 N N . PHE A 1 211 ? 17.824 -10.625 -30.506 1.00 76.38 211 PHE A N 1
ATOM 1593 C CA . PHE A 1 211 ? 18.268 -11.724 -29.639 1.00 76.38 211 PHE A CA 1
ATOM 1594 C C . PHE A 1 211 ? 18.374 -11.293 -28.164 1.00 76.38 211 PHE A C 1
ATOM 1596 O O . PHE A 1 211 ? 17.819 -11.949 -27.278 1.00 76.38 211 PHE A O 1
ATOM 1603 N N . LEU A 1 212 ? 19.019 -10.150 -27.904 1.00 67.56 212 LEU A N 1
ATOM 1604 C CA . LEU A 1 212 ? 19.156 -9.560 -26.569 1.00 67.56 212 LEU A CA 1
ATOM 1605 C C . LEU A 1 212 ? 17.806 -9.310 -25.881 1.00 67.56 212 LEU A C 1
ATOM 1607 O O . LEU A 1 212 ? 17.674 -9.553 -24.678 1.00 67.56 212 LEU A O 1
ATOM 1611 N N . ASP A 1 213 ? 16.819 -8.834 -26.640 1.00 52.91 213 ASP A N 1
ATOM 1612 C CA . ASP A 1 213 ? 15.470 -8.543 -26.152 1.00 52.91 213 ASP A CA 1
ATOM 1613 C C . ASP A 1 213 ? 14.590 -9.796 -26.028 1.00 52.91 213 ASP A C 1
ATOM 1615 O O . ASP A 1 213 ? 13.661 -9.805 -25.219 1.00 52.91 213 ASP A O 1
ATOM 1619 N N . ALA A 1 214 ? 14.857 -10.851 -26.806 1.00 68.06 214 ALA A N 1
ATOM 1620 C CA . ALA A 1 214 ? 14.115 -12.111 -26.746 1.00 68.06 214 ALA A CA 1
ATOM 1621 C C . ALA A 1 214 ? 14.406 -12.912 -25.465 1.00 68.06 214 ALA A C 1
ATOM 1623 O O . ALA A 1 214 ? 13.497 -13.538 -24.927 1.00 68.06 214 ALA A O 1
ATOM 1624 N N . LYS A 1 215 ? 15.653 -12.876 -24.965 1.00 63.19 215 LYS A N 1
ATOM 1625 C CA . LYS A 1 215 ? 16.095 -13.542 -23.717 1.00 63.19 215 LYS A CA 1
ATOM 1626 C C . LYS A 1 215 ? 15.709 -15.025 -23.595 1.00 63.19 215 LYS A C 1
ATOM 1628 O O . LYS A 1 215 ? 15.485 -15.512 -22.488 1.00 63.19 215 LYS A O 1
ATOM 1633 N N . ALA A 1 216 ? 15.648 -15.750 -24.710 1.00 67.44 216 ALA A N 1
ATOM 1634 C CA . ALA A 1 216 ? 15.393 -17.185 -24.688 1.00 67.44 216 ALA A CA 1
ATOM 1635 C C . ALA A 1 216 ? 16.571 -17.918 -24.018 1.00 67.44 216 ALA A C 1
ATOM 1637 O O . ALA A 1 216 ? 17.716 -17.807 -24.467 1.00 67.44 216 ALA A O 1
ATOM 1638 N N . GLU A 1 217 ? 16.312 -18.650 -22.932 1.00 61.16 217 GLU A N 1
ATOM 1639 C CA . GLU A 1 217 ? 17.349 -19.438 -22.257 1.00 61.16 217 GLU A CA 1
ATOM 1640 C C . GLU A 1 217 ? 17.911 -20.505 -23.215 1.00 61.16 217 GLU A C 1
ATOM 1642 O O . GLU A 1 217 ? 17.179 -21.107 -23.994 1.00 61.16 217 GLU A O 1
ATOM 1647 N N . GLY A 1 218 ? 19.235 -2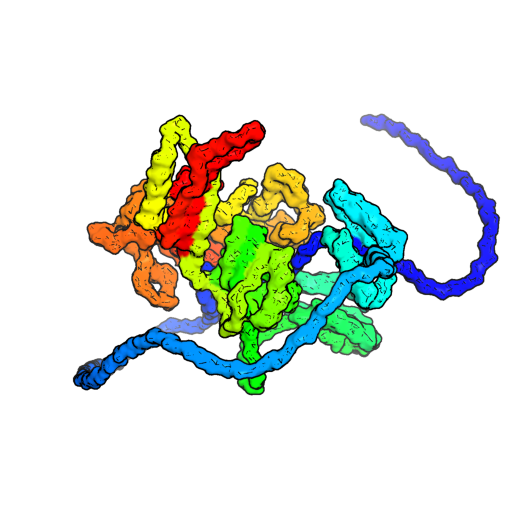0.691 -23.213 1.00 63.69 218 GLY A N 1
ATOM 1648 C CA . GLY A 1 218 ? 19.928 -21.608 -24.129 1.00 63.69 218 GLY A CA 1
ATOM 1649 C C . GLY A 1 218 ? 20.168 -21.081 -25.553 1.00 63.69 218 GLY A C 1
ATOM 1650 O O . GLY A 1 218 ? 20.990 -21.657 -26.259 1.00 63.69 218 GLY A O 1
ATOM 1651 N N . SER A 1 219 ? 19.536 -19.977 -25.967 1.00 77.81 219 SER A N 1
ATOM 1652 C CA . SER A 1 219 ? 19.747 -19.413 -27.309 1.00 77.81 219 SER A CA 1
ATOM 1653 C C . SER A 1 219 ? 21.148 -18.813 -27.508 1.00 77.81 219 SER A C 1
ATOM 1655 O O . SER A 1 219 ? 21.767 -18.264 -26.585 1.00 77.81 219 SER A O 1
ATOM 1657 N N . THR A 1 220 ? 21.628 -18.887 -28.749 1.00 81.88 220 THR A N 1
ATOM 1658 C CA . THR A 1 220 ? 22.866 -18.266 -29.228 1.00 81.88 220 THR A CA 1
ATOM 1659 C C . THR A 1 220 ? 22.574 -17.329 -30.399 1.00 81.88 220 THR A C 1
ATOM 1661 O O . THR A 1 220 ? 21.599 -17.501 -31.128 1.00 81.88 220 THR A O 1
ATOM 1664 N N . PHE A 1 221 ? 23.428 -16.326 -30.578 1.00 83.44 221 PHE A N 1
ATOM 1665 C CA . PHE A 1 221 ? 23.447 -15.450 -31.746 1.00 83.44 221 PHE A CA 1
ATOM 1666 C C . PHE A 1 221 ? 24.839 -15.496 -32.366 1.00 83.44 221 PHE A C 1
ATOM 1668 O O . PHE A 1 221 ? 25.821 -15.341 -31.642 1.00 83.44 221 PHE A O 1
ATOM 1675 N N . CYS A 1 222 ? 24.933 -15.707 -33.675 1.00 81.75 222 CYS A N 1
ATOM 1676 C CA . CYS A 1 222 ? 26.195 -15.640 -34.405 1.00 81.75 222 CYS A CA 1
ATOM 1677 C C . CYS A 1 222 ? 26.235 -14.344 -35.217 1.00 81.75 222 CYS A C 1
ATOM 1679 O O . CYS A 1 222 ? 25.247 -14.009 -35.866 1.00 81.75 222 CYS A O 1
ATOM 1681 N N . PHE A 1 223 ? 27.358 -13.636 -35.156 1.00 84.50 223 PHE A N 1
ATOM 1682 C CA . PHE A 1 223 ? 27.720 -12.645 -36.170 1.00 84.50 223 PHE A CA 1
ATOM 1683 C C . PHE A 1 223 ? 28.225 -13.358 -37.429 1.00 84.50 223 PHE A C 1
ATOM 1685 O O . PHE A 1 223 ? 28.550 -14.550 -37.373 1.00 84.50 223 PHE A O 1
ATOM 1692 N N . GLU A 1 224 ? 28.281 -12.634 -38.543 1.00 82.19 224 GLU A N 1
ATOM 1693 C CA . GLU A 1 224 ? 28.783 -13.173 -39.807 1.00 82.19 224 GLU A CA 1
ATOM 1694 C C . GLU A 1 224 ? 30.267 -13.595 -39.698 1.00 82.19 224 GLU A C 1
ATOM 1696 O O . GLU A 1 224 ? 30.974 -13.181 -38.766 1.00 82.19 224 GLU A O 1
ATOM 1701 N N . PRO A 1 225 ? 30.762 -14.460 -40.606 1.00 81.44 225 PRO A N 1
ATOM 1702 C CA . PRO A 1 225 ? 32.161 -14.867 -40.616 1.00 81.44 225 PRO A CA 1
ATOM 1703 C C . PRO A 1 225 ? 33.082 -13.663 -40.842 1.00 81.44 225 PRO A C 1
ATOM 1705 O O . PRO A 1 225 ? 32.915 -12.903 -41.793 1.00 81.44 225 PRO A O 1
ATOM 1708 N N . ASP A 1 226 ? 34.080 -13.515 -39.977 1.00 77.19 226 ASP A N 1
ATOM 1709 C CA . ASP A 1 226 ? 35.018 -12.398 -39.978 1.00 77.19 226 ASP A CA 1
ATOM 1710 C C . ASP A 1 226 ? 36.443 -12.954 -39.959 1.00 77.19 226 ASP A C 1
ATOM 1712 O O . ASP A 1 226 ? 36.841 -13.632 -39.009 1.00 77.19 226 ASP A O 1
ATOM 1716 N N . ALA A 1 227 ? 37.231 -12.674 -40.997 1.00 71.50 227 ALA A N 1
ATOM 1717 C CA . ALA A 1 227 ? 38.618 -13.123 -41.094 1.00 71.50 227 ALA A CA 1
ATOM 1718 C C . ALA A 1 227 ? 39.585 -12.280 -40.235 1.00 71.50 227 ALA A C 1
ATOM 1720 O O . ALA A 1 227 ? 40.593 -12.811 -39.750 1.00 71.50 227 ALA A O 1
ATOM 1721 N N . ASP A 1 228 ? 39.262 -11.021 -39.923 1.00 82.38 228 ASP A N 1
ATOM 1722 C CA . ASP A 1 228 ? 40.164 -10.100 -39.227 1.00 82.38 228 ASP A CA 1
ATOM 1723 C C . ASP A 1 228 ? 40.174 -10.318 -37.699 1.00 82.38 228 ASP A C 1
ATOM 1725 O O . ASP A 1 228 ? 39.196 -10.157 -36.968 1.00 82.38 228 ASP A O 1
ATOM 1729 N N . LYS A 1 229 ? 41.349 -10.682 -37.180 1.00 76.81 229 LYS A N 1
ATOM 1730 C CA . LYS A 1 229 ? 41.585 -10.920 -35.752 1.00 76.81 229 LYS A CA 1
ATOM 1731 C C . LYS A 1 229 ? 41.471 -9.646 -34.908 1.00 76.81 229 LYS A C 1
ATOM 1733 O O . LYS A 1 229 ? 41.082 -9.742 -33.739 1.00 76.81 229 LYS A O 1
ATOM 1738 N N . GLU A 1 230 ? 41.825 -8.484 -35.449 1.00 76.50 230 GLU A N 1
ATOM 1739 C CA . GLU A 1 230 ? 41.757 -7.201 -34.745 1.00 76.50 230 GLU A CA 1
ATOM 1740 C C . GLU A 1 230 ? 40.319 -6.697 -34.679 1.00 76.50 230 GLU A C 1
ATOM 1742 O O . GLU A 1 230 ? 39.836 -6.366 -33.589 1.00 76.50 230 GLU A O 1
ATOM 1747 N N . HIS A 1 231 ? 39.598 -6.768 -35.799 1.00 80.75 231 HIS A N 1
ATOM 1748 C CA . HIS A 1 231 ? 38.170 -6.486 -35.857 1.00 80.75 231 HIS A CA 1
ATOM 1749 C C . HIS A 1 231 ? 37.359 -7.387 -34.910 1.00 80.75 231 HIS A C 1
ATOM 1751 O O . HIS A 1 231 ? 36.662 -6.876 -34.020 1.00 80.75 231 HIS A O 1
ATOM 1757 N N . ARG A 1 232 ? 37.562 -8.718 -34.953 1.00 81.88 232 ARG A N 1
ATOM 1758 C CA . ARG A 1 232 ? 36.925 -9.632 -33.987 1.00 81.88 232 ARG A CA 1
ATOM 1759 C C . ARG A 1 232 ? 37.230 -9.242 -32.538 1.00 81.88 232 ARG A C 1
ATOM 1761 O O . ARG A 1 232 ? 36.341 -9.265 -31.681 1.00 81.88 232 ARG A O 1
ATOM 1768 N N . ARG A 1 233 ? 38.474 -8.850 -32.232 1.00 77.56 233 ARG A N 1
ATOM 1769 C CA . ARG A 1 233 ? 38.885 -8.409 -30.885 1.00 77.56 233 ARG A CA 1
ATOM 1770 C C . ARG A 1 233 ? 38.186 -7.110 -30.465 1.00 77.56 233 ARG A C 1
ATOM 1772 O O . ARG A 1 233 ? 37.807 -6.999 -29.296 1.00 77.56 233 ARG A O 1
ATOM 1779 N N . ALA A 1 234 ? 37.971 -6.168 -31.383 1.00 77.06 234 ALA A N 1
ATOM 1780 C CA . ALA A 1 234 ? 37.228 -4.934 -31.132 1.00 77.06 234 ALA A CA 1
ATOM 1781 C C . ALA A 1 234 ? 35.750 -5.217 -30.807 1.00 77.06 234 ALA A C 1
ATOM 1783 O O . ALA A 1 234 ? 35.243 -4.726 -29.791 1.00 77.06 234 ALA A O 1
ATOM 1784 N N . VAL A 1 235 ? 35.086 -6.083 -31.584 1.00 78.06 235 VAL A N 1
ATOM 1785 C CA . VAL A 1 235 ? 33.702 -6.522 -31.325 1.00 78.06 235 VAL A CA 1
ATOM 1786 C C . VAL A 1 235 ? 33.605 -7.258 -29.982 1.00 78.06 235 VAL A C 1
ATOM 1788 O O . VAL A 1 235 ? 32.774 -6.906 -29.139 1.00 78.06 235 VAL A O 1
ATOM 1791 N N . HIS A 1 236 ? 34.506 -8.208 -29.703 1.00 75.56 236 HIS A N 1
ATOM 1792 C CA . HIS A 1 236 ? 34.590 -8.883 -28.401 1.00 75.56 236 HIS A CA 1
ATOM 1793 C C . HIS A 1 236 ? 34.773 -7.898 -27.234 1.00 75.56 236 HIS A C 1
ATOM 1795 O O . HIS A 1 236 ? 34.099 -8.034 -26.208 1.00 75.56 236 HIS A O 1
ATOM 1801 N N . HIS A 1 237 ? 35.649 -6.897 -27.374 1.00 77.44 237 HIS A N 1
ATOM 1802 C CA . HIS A 1 237 ? 35.887 -5.887 -26.342 1.00 77.44 237 HIS A CA 1
ATOM 1803 C C . HIS A 1 237 ? 34.659 -4.990 -26.124 1.00 77.44 237 HIS A C 1
ATOM 1805 O O . HIS A 1 237 ? 34.272 -4.754 -24.976 1.00 77.44 237 HIS A O 1
ATOM 1811 N N . LEU A 1 238 ? 33.999 -4.535 -27.196 1.00 75.00 238 LEU A N 1
ATOM 1812 C CA . LEU A 1 238 ? 32.773 -3.737 -27.117 1.00 75.00 238 LEU A CA 1
ATOM 1813 C C . LEU A 1 238 ? 31.650 -4.509 -26.409 1.00 75.00 238 LEU A C 1
ATOM 1815 O O . LEU A 1 238 ? 31.041 -3.994 -25.465 1.00 75.00 238 LEU A O 1
ATOM 1819 N N . LEU A 1 239 ? 31.405 -5.755 -26.823 1.00 75.75 239 LEU A N 1
ATOM 1820 C CA . LEU A 1 239 ? 30.373 -6.614 -26.242 1.00 75.75 239 LEU A CA 1
ATOM 1821 C C . LEU A 1 239 ? 30.693 -6.988 -24.789 1.00 75.75 239 LEU A C 1
ATOM 1823 O O . LEU A 1 239 ? 29.807 -6.930 -23.937 1.00 75.75 239 LEU A O 1
ATOM 1827 N N . GLY A 1 240 ? 31.954 -7.286 -24.465 1.00 70.19 240 GLY A N 1
ATOM 1828 C CA . GLY A 1 240 ? 32.400 -7.536 -23.093 1.00 70.19 240 GLY A CA 1
ATOM 1829 C C . GLY A 1 240 ? 32.211 -6.316 -22.186 1.00 70.19 240 GLY A C 1
ATOM 1830 O O . GLY A 1 240 ? 31.630 -6.427 -21.105 1.00 70.19 240 GLY A O 1
ATOM 1831 N N . ARG A 1 241 ? 32.612 -5.127 -22.651 1.00 70.75 241 ARG A N 1
ATOM 1832 C CA . ARG A 1 241 ? 32.497 -3.863 -21.907 1.00 70.75 241 ARG A CA 1
ATOM 1833 C C . ARG A 1 241 ? 31.047 -3.421 -21.685 1.00 70.75 241 ARG A C 1
ATOM 1835 O O . ARG A 1 241 ? 30.755 -2.813 -20.657 1.00 70.75 241 ARG A O 1
ATOM 1842 N N . ARG A 1 242 ? 30.142 -3.691 -22.634 1.00 65.44 242 ARG A N 1
ATOM 1843 C CA . ARG A 1 242 ? 28.731 -3.252 -22.581 1.00 65.44 242 ARG A CA 1
ATOM 1844 C C . ARG A 1 242 ? 27.785 -4.304 -21.994 1.00 65.44 242 ARG A C 1
ATOM 1846 O O . ARG A 1 242 ? 26.862 -3.936 -21.274 1.00 65.44 242 ARG A O 1
ATOM 1853 N N . PHE A 1 243 ? 28.016 -5.588 -22.268 1.00 71.44 243 PHE A N 1
ATOM 1854 C CA . PHE A 1 243 ? 27.093 -6.687 -21.957 1.00 71.44 243 PHE A CA 1
ATOM 1855 C C . PHE A 1 243 ? 27.730 -7.856 -21.189 1.00 71.44 243 PHE A C 1
ATOM 1857 O O . PHE A 1 243 ? 27.019 -8.798 -20.844 1.00 71.44 243 PHE A O 1
ATOM 1864 N N . GLY A 1 244 ? 29.022 -7.812 -20.842 1.00 69.06 244 GLY A N 1
ATOM 1865 C CA . GLY A 1 244 ? 29.758 -8.936 -20.235 1.00 69.06 244 GLY A CA 1
ATOM 1866 C C . GLY A 1 244 ? 29.276 -9.426 -18.859 1.00 69.06 244 GLY A C 1
ATOM 1867 O O . GLY A 1 244 ? 29.781 -10.430 -18.365 1.00 69.06 244 GLY A O 1
ATOM 1868 N N . LYS A 1 245 ? 28.294 -8.764 -18.229 1.00 64.31 245 LYS A N 1
ATOM 1869 C CA . LYS A 1 245 ? 27.571 -9.292 -17.050 1.00 64.31 245 LYS A CA 1
ATOM 1870 C C . LYS A 1 245 ? 26.434 -10.257 -17.425 1.00 64.31 245 LYS A C 1
ATOM 1872 O O . LYS A 1 245 ? 26.095 -11.122 -16.626 1.00 64.31 245 LYS A O 1
ATOM 1877 N N . LEU A 1 246 ? 25.858 -10.098 -18.617 1.00 65.25 246 LEU A N 1
ATOM 1878 C CA . LEU A 1 246 ? 24.699 -10.833 -19.141 1.00 65.25 246 LEU A CA 1
ATOM 1879 C C . LEU A 1 246 ? 25.106 -11.887 -20.175 1.00 65.25 246 LEU A C 1
ATOM 1881 O O . LEU A 1 246 ? 24.524 -12.969 -20.217 1.00 65.25 246 LEU A O 1
ATOM 1885 N N . LEU A 1 247 ? 26.103 -11.564 -20.999 1.00 76.50 247 LEU A N 1
ATOM 1886 C CA . LEU A 1 247 ? 26.525 -12.360 -22.144 1.00 76.50 247 LEU A CA 1
ATOM 1887 C C . LEU A 1 247 ? 27.938 -12.926 -21.964 1.00 76.50 247 LEU A C 1
ATOM 1889 O O . LEU A 1 247 ? 28.763 -12.427 -21.190 1.00 76.50 247 LEU A O 1
ATOM 1893 N N . GLU A 1 248 ? 28.212 -13.982 -22.713 1.00 79.44 248 GLU A N 1
ATOM 1894 C CA . GLU A 1 248 ? 29.538 -14.521 -22.980 1.00 79.44 248 GLU A CA 1
ATOM 1895 C C . GLU A 1 248 ? 29.722 -14.562 -24.497 1.00 79.44 248 GLU A C 1
ATOM 1897 O O . GLU A 1 248 ? 28.809 -14.961 -25.221 1.00 79.44 248 GLU A O 1
ATOM 1902 N N . THR A 1 249 ? 30.884 -14.122 -24.973 1.00 82.81 249 THR A N 1
ATOM 1903 C CA . THR A 1 249 ? 31.229 -14.082 -26.395 1.00 82.81 249 THR A CA 1
ATOM 1904 C C . THR A 1 249 ? 32.403 -15.023 -26.645 1.00 82.81 249 THR A C 1
ATOM 1906 O O . THR A 1 249 ? 33.389 -14.987 -25.908 1.00 82.81 249 THR A O 1
ATOM 1909 N N . LYS A 1 250 ? 32.317 -15.867 -27.678 1.00 80.38 250 LYS A N 1
ATOM 1910 C CA . LYS A 1 250 ? 33.400 -16.757 -28.127 1.00 80.38 250 LYS A CA 1
ATOM 1911 C C . LYS A 1 250 ? 33.530 -16.692 -29.645 1.00 80.38 250 LYS A C 1
ATOM 1913 O O . LYS A 1 250 ? 32.515 -16.688 -30.327 1.00 80.38 250 LYS A O 1
ATOM 1918 N N . SER A 1 251 ? 34.758 -16.657 -30.154 1.00 78.19 251 SER A N 1
ATOM 1919 C CA . SER A 1 251 ? 35.013 -16.913 -31.574 1.00 78.19 251 SER A CA 1
ATOM 1920 C C . SER A 1 251 ? 35.130 -18.423 -31.796 1.00 78.19 251 SER A C 1
ATOM 1922 O O . SER A 1 251 ? 35.830 -19.084 -31.026 1.00 78.19 251 SER A O 1
ATOM 1924 N N . PHE A 1 252 ? 34.492 -18.952 -32.836 1.00 76.12 252 PHE A N 1
ATOM 1925 C CA . PHE A 1 252 ? 34.617 -20.348 -33.266 1.00 76.12 252 PHE A CA 1
ATOM 1926 C C . PHE A 1 252 ? 35.009 -20.417 -34.743 1.00 76.12 252 PHE A C 1
ATOM 1928 O O . PHE A 1 252 ? 34.587 -19.567 -35.525 1.00 76.12 252 PHE A O 1
ATOM 1935 N N . ALA A 1 253 ? 35.784 -21.437 -35.115 1.00 68.25 253 ALA A N 1
ATOM 1936 C CA . ALA A 1 253 ? 36.044 -21.760 -36.513 1.00 68.25 253 ALA A CA 1
ATOM 1937 C C . ALA A 1 253 ? 34.817 -22.458 -37.111 1.00 68.25 253 ALA A C 1
ATOM 1939 O O . ALA A 1 253 ? 34.317 -23.437 -36.550 1.00 68.25 253 ALA A O 1
ATOM 1940 N N . LEU A 1 254 ? 34.332 -21.952 -38.239 1.00 67.94 254 LEU A N 1
ATOM 1941 C CA . LEU A 1 254 ? 33.307 -22.594 -39.050 1.00 67.94 254 LEU A CA 1
ATOM 1942 C C . LEU A 1 254 ? 33.941 -23.686 -39.932 1.00 67.94 254 LEU A C 1
ATOM 1944 O O . LEU A 1 254 ? 35.137 -23.618 -40.221 1.00 67.94 254 LEU A O 1
ATOM 1948 N N . PRO A 1 255 ? 33.160 -24.661 -40.442 1.00 54.22 255 PRO A N 1
ATOM 1949 C CA . PRO A 1 255 ? 33.683 -25.769 -41.254 1.00 54.22 255 PRO A CA 1
ATOM 1950 C C . PRO A 1 255 ? 34.412 -25.373 -42.552 1.00 54.22 255 PRO A C 1
ATOM 1952 O O . PRO A 1 255 ? 34.995 -26.234 -43.200 1.00 54.22 255 PRO A O 1
ATOM 1955 N N . ARG A 1 256 ? 34.360 -24.093 -42.951 1.00 53.91 256 ARG A N 1
ATOM 1956 C CA . ARG A 1 256 ? 35.040 -23.536 -44.135 1.00 53.91 256 ARG A CA 1
ATOM 1957 C C . ARG A 1 256 ? 36.369 -22.827 -43.823 1.00 53.91 256 ARG A C 1
ATOM 1959 O O . ARG A 1 256 ? 37.024 -22.369 -44.747 1.00 53.91 256 ARG A O 1
ATOM 1966 N N . GLY A 1 257 ? 36.773 -22.753 -42.551 1.00 57.03 257 GLY A N 1
ATOM 1967 C CA . GLY A 1 257 ? 38.012 -22.101 -42.098 1.00 57.03 257 GLY A CA 1
ATOM 1968 C C . GLY A 1 257 ? 37.822 -20.694 -41.516 1.00 57.03 257 GLY A C 1
ATOM 1969 O O . GLY A 1 257 ? 38.664 -20.241 -40.741 1.00 57.03 257 GLY A O 1
ATOM 1970 N N . ASP A 1 258 ? 36.703 -20.031 -41.812 1.00 67.44 258 ASP A N 1
ATOM 1971 C CA . ASP A 1 258 ? 36.403 -18.683 -41.317 1.00 67.44 258 ASP A CA 1
ATOM 1972 C C . ASP A 1 258 ? 36.022 -18.664 -39.828 1.00 67.44 258 ASP A C 1
ATOM 1974 O O . ASP A 1 258 ? 35.436 -19.612 -39.300 1.00 67.44 258 ASP A O 1
ATOM 1978 N N . MET A 1 259 ? 36.312 -17.560 -39.135 1.00 74.19 259 MET A N 1
ATOM 1979 C CA . MET A 1 259 ? 36.049 -17.406 -37.699 1.00 74.19 259 MET A CA 1
ATOM 1980 C C . MET A 1 259 ? 34.818 -16.526 -37.455 1.00 74.19 259 MET A C 1
ATOM 1982 O O . MET A 1 259 ? 34.794 -15.374 -37.870 1.00 74.19 259 MET A O 1
ATOM 1986 N N . ALA A 1 260 ? 33.821 -17.015 -36.718 1.00 80.50 260 ALA A N 1
ATOM 1987 C CA . ALA A 1 260 ? 32.609 -16.253 -36.396 1.00 80.50 260 ALA A CA 1
ATOM 1988 C C . ALA A 1 260 ? 32.467 -16.002 -34.887 1.00 80.50 260 ALA A C 1
ATOM 1990 O O . ALA A 1 260 ? 32.825 -16.851 -34.063 1.00 80.50 260 ALA A O 1
ATOM 1991 N N . ILE A 1 261 ? 31.928 -14.838 -34.506 1.00 83.44 261 ILE A N 1
ATOM 1992 C CA . ILE A 1 261 ? 31.672 -14.495 -33.099 1.00 83.44 261 ILE A CA 1
ATOM 1993 C C . ILE A 1 261 ? 30.288 -14.998 -32.697 1.00 83.44 261 ILE A C 1
ATOM 1995 O O . ILE A 1 261 ? 29.264 -14.451 -33.099 1.00 83.44 261 ILE A O 1
ATOM 1999 N N . THR A 1 262 ? 30.249 -15.988 -31.812 1.00 81.31 262 THR A N 1
ATOM 2000 C CA . THR A 1 262 ? 29.021 -16.456 -31.172 1.00 81.31 262 THR A CA 1
ATOM 2001 C C . THR A 1 262 ? 28.836 -15.800 -29.807 1.00 81.31 262 THR A C 1
ATOM 2003 O O . THR A 1 262 ? 29.732 -15.789 -28.956 1.00 81.31 262 THR A O 1
ATOM 2006 N N . VAL A 1 263 ? 27.632 -15.294 -29.563 1.00 83.62 263 VAL A N 1
ATOM 2007 C CA . VAL A 1 263 ? 27.189 -14.725 -28.294 1.00 83.62 263 VAL A CA 1
ATOM 2008 C C . VAL A 1 263 ? 26.136 -15.621 -27.663 1.00 83.62 263 VAL A C 1
ATOM 2010 O O . VAL A 1 263 ? 25.202 -16.065 -28.325 1.00 83.62 263 VAL A O 1
ATOM 2013 N N . ARG A 1 264 ? 26.259 -15.858 -26.358 1.00 82.00 264 ARG A N 1
ATOM 2014 C CA . ARG A 1 264 ? 25.273 -16.601 -25.565 1.00 82.00 264 ARG A CA 1
ATOM 2015 C C . ARG A 1 264 ? 24.948 -15.870 -24.275 1.00 82.00 264 ARG A C 1
ATOM 2017 O O . ARG A 1 264 ? 25.798 -15.164 -23.727 1.00 82.00 264 ARG A O 1
ATOM 2024 N N . PHE A 1 265 ? 23.749 -16.081 -23.743 1.00 77.06 265 PHE A N 1
ATOM 2025 C CA . PHE A 1 265 ? 23.458 -15.678 -22.370 1.00 77.06 265 PHE A CA 1
ATOM 2026 C C . PHE A 1 265 ? 24.308 -16.498 -21.394 1.00 77.06 265 PHE A C 1
ATOM 2028 O O . PHE A 1 265 ? 24.474 -17.710 -21.551 1.00 77.06 265 PHE A O 1
ATOM 2035 N N . ARG A 1 266 ? 24.853 -15.844 -20.362 1.00 74.31 266 ARG A N 1
ATOM 2036 C CA . ARG A 1 266 ? 25.508 -16.553 -19.260 1.00 74.31 266 ARG A CA 1
ATOM 2037 C C . ARG A 1 266 ? 24.453 -17.380 -18.536 1.00 74.31 266 ARG A C 1
ATOM 2039 O O . ARG A 1 266 ? 23.546 -16.816 -17.928 1.00 74.31 266 ARG A O 1
ATOM 2046 N N . GLY A 1 267 ? 24.588 -18.704 -18.584 1.00 58.44 267 GLY A N 1
ATOM 2047 C CA . GLY A 1 267 ? 23.702 -19.600 -17.847 1.00 58.44 267 GLY A CA 1
ATOM 2048 C C . GLY A 1 267 ? 23.663 -19.229 -16.364 1.00 58.44 267 GLY A C 1
ATOM 2049 O O . GLY A 1 267 ? 24.695 -18.876 -15.778 1.00 58.44 267 GLY A O 1
ATOM 2050 N N . ARG A 1 268 ? 22.476 -19.311 -15.749 1.00 44.19 268 ARG A N 1
ATOM 2051 C CA . ARG A 1 268 ? 22.327 -19.196 -14.294 1.00 44.19 268 ARG A CA 1
ATOM 2052 C C . ARG A 1 268 ? 23.257 -20.216 -13.644 1.00 44.19 268 ARG A C 1
ATOM 2054 O O . ARG A 1 268 ? 22.974 -21.411 -13.658 1.00 44.19 268 ARG A O 1
ATOM 2061 N N . ARG A 1 269 ? 24.364 -19.753 -13.055 1.00 36.75 269 ARG A N 1
ATOM 2062 C CA . ARG A 1 269 ? 25.164 -20.603 -12.172 1.00 36.75 269 ARG A CA 1
ATOM 2063 C C . ARG A 1 269 ? 24.246 -21.025 -11.031 1.00 36.75 269 ARG A C 1
ATOM 2065 O O . ARG A 1 269 ? 23.888 -20.191 -10.198 1.00 36.75 269 ARG A O 1
ATOM 2072 N N . SER A 1 270 ? 23.890 -22.310 -10.998 1.00 34.97 270 SER A N 1
ATOM 2073 C CA . SER A 1 270 ? 23.422 -22.938 -9.766 1.00 34.97 270 SER A CA 1
ATOM 2074 C C . SER A 1 270 ? 24.409 -22.571 -8.660 1.00 34.97 270 SER A C 1
ATOM 2076 O O . SER A 1 270 ? 25.616 -22.465 -8.913 1.00 34.97 270 SER A O 1
ATOM 2078 N N . ARG A 1 271 ? 23.886 -22.283 -7.468 1.00 39.78 271 ARG A N 1
ATOM 2079 C CA . ARG A 1 271 ? 24.629 -21.690 -6.353 1.00 39.78 271 ARG A CA 1
ATOM 2080 C C . ARG A 1 271 ? 25.649 -22.709 -5.828 1.00 39.78 271 ARG A C 1
ATOM 2082 O O . ARG A 1 271 ? 25.408 -23.387 -4.835 1.00 39.78 271 ARG A O 1
ATOM 2089 N N . LYS A 1 272 ? 26.790 -22.839 -6.514 1.00 33.34 272 LYS A N 1
ATOM 2090 C CA . LYS A 1 272 ? 27.933 -23.618 -6.036 1.00 33.34 272 LYS A CA 1
ATOM 2091 C C . LYS A 1 272 ? 28.330 -22.987 -4.703 1.00 33.34 272 LYS A C 1
ATOM 2093 O O . LYS A 1 272 ? 28.632 -21.792 -4.669 1.00 33.34 272 LYS A O 1
ATOM 2098 N N . ARG A 1 273 ? 28.251 -23.764 -3.616 1.00 33.59 273 ARG A N 1
ATOM 2099 C CA . ARG A 1 273 ? 28.814 -23.366 -2.319 1.00 33.59 273 ARG A CA 1
ATOM 2100 C C . ARG A 1 273 ? 30.263 -22.920 -2.576 1.00 33.59 273 ARG A C 1
ATOM 2102 O O . ARG A 1 273 ? 30.933 -23.596 -3.364 1.00 33.59 273 ARG A O 1
ATOM 2109 N N . PRO A 1 274 ? 30.733 -21.793 -2.012 1.00 35.16 274 PRO A N 1
ATOM 2110 C CA . PRO A 1 274 ? 32.144 -21.446 -2.106 1.00 35.16 274 PRO A CA 1
ATOM 2111 C C . PRO A 1 274 ? 32.965 -22.615 -1.564 1.00 35.16 274 PRO A C 1
ATOM 2113 O O . PRO A 1 274 ? 32.605 -23.178 -0.532 1.00 35.16 274 PRO A O 1
ATOM 2116 N N . ALA A 1 275 ? 34.022 -22.998 -2.277 1.00 36.75 275 ALA A N 1
ATOM 2117 C CA . ALA A 1 275 ? 35.026 -23.874 -1.696 1.00 36.75 275 ALA A CA 1
ATOM 2118 C C . ALA A 1 275 ? 35.733 -23.105 -0.570 1.00 36.75 275 ALA A C 1
ATOM 2120 O O . ALA A 1 275 ? 35.966 -21.900 -0.700 1.00 36.75 275 ALA A O 1
ATOM 2121 N N . GLU A 1 276 ? 36.039 -23.789 0.526 1.00 39.81 276 GLU A N 1
ATOM 2122 C CA . GLU A 1 276 ? 36.845 -23.227 1.608 1.00 39.81 276 GLU A CA 1
ATOM 2123 C C . GLU A 1 276 ? 38.265 -22.922 1.099 1.00 39.81 276 GLU A C 1
ATOM 2125 O O . GLU A 1 276 ? 38.781 -23.637 0.240 1.00 39.81 276 GLU A O 1
ATOM 2130 N N . GLY A 1 277 ? 38.898 -21.862 1.621 1.00 43.78 277 GLY A N 1
ATOM 2131 C CA . GLY A 1 277 ? 40.316 -21.579 1.347 1.00 43.78 277 GLY A CA 1
ATOM 2132 C C . GLY A 1 277 ? 40.654 -20.313 0.546 1.00 43.78 277 GLY A C 1
ATOM 2133 O O . GLY A 1 277 ? 41.590 -20.336 -0.246 1.00 43.78 277 GLY A O 1
ATOM 2134 N N . SER A 1 278 ? 39.967 -19.184 0.765 1.00 30.77 278 SER A N 1
ATOM 2135 C CA . SER A 1 278 ? 40.504 -17.857 0.400 1.00 30.77 278 SER A CA 1
ATOM 2136 C C . SER A 1 278 ? 40.391 -16.882 1.583 1.00 30.77 278 SER A C 1
ATOM 2138 O O . SER A 1 278 ? 39.261 -16.657 2.034 1.00 30.77 278 SER A O 1
ATOM 2140 N N . PRO A 1 279 ? 41.491 -16.290 2.089 1.00 44.75 279 PRO A N 1
ATOM 2141 C CA . PRO A 1 279 ? 41.422 -15.346 3.200 1.00 44.75 279 PRO A CA 1
ATOM 2142 C C . PRO A 1 279 ? 40.694 -14.048 2.818 1.00 44.75 279 PRO A C 1
ATOM 2144 O O . PRO A 1 279 ? 40.958 -13.451 1.780 1.00 44.75 279 PRO A O 1
ATOM 2147 N N . ASP A 1 280 ? 39.789 -13.638 3.703 1.00 45.22 280 ASP A N 1
ATOM 2148 C CA . ASP A 1 280 ? 39.103 -12.341 3.781 1.00 45.22 280 ASP A CA 1
ATOM 2149 C C . ASP A 1 280 ? 38.356 -11.809 2.537 1.00 45.22 280 ASP A C 1
ATOM 2151 O O . ASP A 1 280 ? 38.591 -10.719 2.018 1.00 45.22 280 ASP A O 1
ATOM 2155 N N . GLY A 1 281 ? 37.343 -12.567 2.110 1.00 47.81 281 GLY A N 1
ATOM 2156 C CA . GLY A 1 281 ? 36.282 -12.102 1.210 1.00 47.81 281 GLY A CA 1
ATOM 2157 C C . GLY A 1 281 ? 35.032 -11.576 1.933 1.00 47.81 281 GLY A C 1
ATOM 2158 O O . GLY A 1 281 ? 33.923 -11.821 1.451 1.00 47.81 281 GLY A O 1
ATOM 2159 N N . ARG A 1 282 ? 35.158 -10.932 3.108 1.00 60.41 282 ARG A N 1
ATOM 2160 C CA . ARG A 1 282 ? 33.995 -10.442 3.875 1.00 60.41 282 ARG A CA 1
ATOM 2161 C C . ARG A 1 282 ? 33.190 -9.429 3.058 1.00 60.41 282 ARG A C 1
ATOM 2163 O O . ARG A 1 282 ? 33.669 -8.356 2.700 1.00 60.41 282 ARG A O 1
ATOM 2170 N N . GLU A 1 283 ? 31.935 -9.765 2.766 1.00 72.50 283 GLU A N 1
ATOM 2171 C CA . GLU A 1 283 ? 31.034 -8.860 2.057 1.00 72.50 283 GLU A CA 1
ATOM 2172 C C . GLU A 1 283 ? 30.751 -7.626 2.924 1.00 72.50 283 GLU A C 1
ATOM 2174 O O . GLU A 1 283 ? 30.066 -7.723 3.938 1.00 72.50 283 GLU A O 1
ATOM 2179 N N . VAL A 1 284 ? 31.267 -6.461 2.525 1.00 89.00 284 VAL A N 1
ATOM 2180 C CA . VAL A 1 284 ? 31.052 -5.212 3.267 1.00 89.00 284 VAL A CA 1
ATOM 2181 C C . VAL A 1 284 ? 29.588 -4.784 3.162 1.00 89.00 284 VAL A C 1
ATOM 2183 O O . VAL A 1 284 ? 29.078 -4.554 2.057 1.00 89.00 284 VAL A O 1
ATOM 2186 N N . TYR A 1 285 ? 28.941 -4.627 4.316 1.00 94.25 285 TYR A N 1
ATOM 2187 C CA . TYR A 1 285 ? 27.644 -3.978 4.474 1.00 94.25 285 TYR A CA 1
ATOM 2188 C C . TYR A 1 285 ? 27.831 -2.692 5.284 1.00 94.25 285 TYR A C 1
ATOM 2190 O O . TYR A 1 285 ? 28.501 -2.696 6.314 1.00 94.25 285 TYR A O 1
ATOM 2198 N N . THR A 1 286 ? 27.217 -1.601 4.836 1.00 96.62 286 THR A N 1
ATOM 2199 C CA . THR A 1 286 ? 27.190 -0.318 5.548 1.00 96.62 286 THR A CA 1
ATOM 2200 C C . THR A 1 286 ? 25.742 0.050 5.836 1.00 96.62 286 THR A C 1
ATOM 2202 O O . THR A 1 286 ? 24.935 0.169 4.911 1.00 96.62 286 THR A O 1
ATOM 2205 N N . ALA A 1 287 ? 25.417 0.216 7.114 1.00 97.31 287 ALA A N 1
ATOM 2206 C CA . ALA A 1 287 ? 24.148 0.743 7.586 1.00 97.31 287 ALA A CA 1
ATOM 2207 C C . ALA A 1 287 ? 24.183 2.274 7.655 1.00 97.31 287 ALA A C 1
ATOM 2209 O O . ALA A 1 287 ? 25.222 2.879 7.923 1.00 97.31 287 ALA A O 1
ATOM 2210 N N . PHE A 1 288 ? 23.034 2.897 7.412 1.00 97.62 288 PHE A N 1
ATOM 2211 C CA . PHE A 1 288 ? 22.833 4.337 7.527 1.00 97.62 288 PHE A CA 1
ATOM 2212 C C . PHE A 1 288 ? 21.353 4.670 7.733 1.00 97.62 288 PHE A C 1
ATOM 2214 O O . PHE A 1 288 ? 20.470 3.890 7.373 1.00 97.62 288 PHE A O 1
ATOM 2221 N N . THR A 1 289 ? 21.075 5.859 8.259 1.00 97.81 289 THR A N 1
ATOM 2222 C CA . THR A 1 289 ? 19.741 6.465 8.221 1.00 97.81 289 THR A CA 1
ATOM 2223 C C . THR A 1 289 ? 19.638 7.339 6.977 1.00 97.81 289 THR A C 1
ATOM 2225 O O . THR A 1 289 ? 20.438 8.257 6.786 1.00 97.81 289 THR A O 1
ATOM 2228 N N . LEU A 1 290 ? 18.647 7.066 6.130 1.00 97.81 290 LEU A N 1
ATOM 2229 C CA . LEU A 1 290 ? 18.256 7.935 5.026 1.00 97.81 290 LEU A CA 1
ATOM 2230 C C . LEU A 1 290 ? 17.139 8.866 5.497 1.00 97.81 290 LEU A C 1
ATOM 2232 O O . LEU A 1 290 ? 16.030 8.400 5.757 1.00 97.81 290 LEU A O 1
ATOM 2236 N N . GLN A 1 291 ? 17.423 10.164 5.553 1.00 97.88 291 GLN A N 1
ATOM 2237 C CA . GLN A 1 291 ? 16.401 11.205 5.520 1.00 97.88 291 GLN A CA 1
ATOM 2238 C C . GLN A 1 291 ? 16.121 11.542 4.053 1.00 97.88 291 GLN A C 1
ATOM 2240 O O . GLN A 1 291 ? 17.056 11.793 3.291 1.00 97.88 291 GLN A O 1
ATOM 2245 N N . LYS A 1 292 ? 14.850 11.589 3.657 1.00 95.56 292 LYS A N 1
ATOM 2246 C CA . LYS A 1 292 ? 14.416 12.078 2.339 1.00 95.56 292 LYS A CA 1
ATOM 2247 C C . LYS A 1 292 ? 13.230 13.030 2.485 1.00 95.56 292 LYS A C 1
ATOM 2249 O O . LYS A 1 292 ? 12.434 12.861 3.407 1.00 95.56 292 LYS A O 1
ATOM 2254 N N . GLU A 1 293 ? 13.104 13.976 1.564 1.00 95.75 293 GLU A N 1
ATOM 2255 C CA . GLU A 1 293 ? 12.030 14.973 1.526 1.00 95.75 293 GLU A CA 1
ATOM 2256 C C . GLU A 1 293 ? 11.391 15.022 0.130 1.00 95.75 293 GLU A C 1
ATOM 2258 O O . GLU A 1 293 ? 12.098 15.085 -0.875 1.00 95.75 293 GLU A O 1
ATOM 2263 N N . ASN A 1 294 ? 10.055 14.954 0.061 1.00 91.38 294 ASN A N 1
ATOM 2264 C CA . ASN A 1 294 ? 9.255 14.980 -1.181 1.00 91.38 294 ASN A CA 1
ATOM 2265 C C . ASN A 1 294 ? 9.690 13.965 -2.274 1.00 91.38 294 ASN A C 1
ATOM 2267 O O . ASN A 1 294 ? 9.466 14.160 -3.473 1.00 91.38 294 ASN A O 1
ATOM 2271 N N . LEU A 1 295 ? 10.317 12.859 -1.866 1.00 87.94 295 LEU A N 1
ATOM 2272 C CA . LEU A 1 295 ? 11.015 11.913 -2.739 1.00 87.94 295 LEU A CA 1
ATOM 2273 C C . LEU A 1 295 ? 10.564 10.474 -2.460 1.00 87.94 295 LEU A C 1
ATOM 2275 O O . LEU A 1 295 ? 10.341 10.097 -1.308 1.00 87.94 295 LEU A O 1
ATOM 2279 N N . GLU A 1 296 ? 10.440 9.653 -3.502 1.00 87.81 296 GLU A N 1
ATOM 2280 C CA . GLU A 1 296 ? 10.114 8.227 -3.365 1.00 87.81 296 GLU A CA 1
ATOM 2281 C C . GLU A 1 296 ? 11.324 7.433 -2.846 1.00 87.81 296 GLU A C 1
ATOM 2283 O O . GLU A 1 296 ? 12.441 7.627 -3.327 1.00 87.81 296 GLU A O 1
ATOM 2288 N N . THR A 1 297 ? 11.130 6.470 -1.932 1.00 87.50 297 THR A N 1
ATOM 2289 C CA . THR A 1 297 ? 12.237 5.624 -1.419 1.00 87.50 297 THR A CA 1
ATOM 2290 C C . THR A 1 297 ? 12.995 4.921 -2.556 1.00 87.50 297 THR A C 1
ATOM 2292 O O . THR A 1 297 ? 14.219 4.808 -2.525 1.00 87.50 297 THR A O 1
ATOM 2295 N N . LEU A 1 298 ? 12.282 4.466 -3.588 1.00 82.81 298 LEU A N 1
ATOM 2296 C CA . LEU A 1 298 ? 12.861 3.744 -4.726 1.00 82.81 298 LEU A CA 1
ATOM 2297 C C . LEU A 1 298 ? 13.626 4.669 -5.686 1.00 82.81 298 LEU A C 1
ATOM 2299 O O . LEU A 1 298 ? 14.642 4.269 -6.254 1.00 82.81 298 LEU A O 1
ATOM 2303 N N . GLU A 1 299 ? 13.171 5.915 -5.827 1.00 82.00 299 GLU A N 1
ATOM 2304 C CA . GLU A 1 299 ? 13.862 6.958 -6.588 1.00 82.00 299 GLU A CA 1
ATOM 2305 C C . GLU A 1 299 ? 15.149 7.383 -5.867 1.00 82.00 299 GLU A C 1
ATOM 2307 O O . GLU A 1 299 ? 16.216 7.413 -6.482 1.00 82.00 299 GLU A O 1
ATOM 2312 N N . ALA A 1 300 ? 15.079 7.577 -4.545 1.00 88.38 300 ALA A N 1
ATOM 2313 C CA . ALA A 1 300 ? 16.231 7.829 -3.683 1.00 88.38 300 ALA A CA 1
ATOM 2314 C C . ALA A 1 300 ? 17.300 6.725 -3.807 1.00 88.38 300 ALA A C 1
ATOM 2316 O O . ALA A 1 300 ? 18.461 7.018 -4.098 1.00 88.38 300 ALA A O 1
ATOM 2317 N N . ILE A 1 301 ? 16.908 5.447 -3.688 1.00 85.94 301 ILE A N 1
ATOM 2318 C CA . ILE A 1 301 ? 17.798 4.292 -3.920 1.00 85.94 301 ILE A CA 1
ATOM 2319 C C . ILE A 1 301 ? 18.415 4.344 -5.320 1.00 85.94 301 ILE A C 1
ATOM 2321 O O . ILE A 1 301 ? 19.608 4.095 -5.474 1.00 85.94 301 ILE A O 1
ATOM 2325 N N . GLY A 1 302 ? 17.634 4.686 -6.346 1.00 77.31 302 GLY A N 1
ATOM 2326 C CA . GLY A 1 302 ? 18.124 4.812 -7.715 1.00 77.31 302 GLY A CA 1
ATOM 2327 C C . GLY A 1 302 ? 19.202 5.885 -7.886 1.00 77.31 302 GLY A C 1
ATOM 2328 O O . GLY A 1 302 ? 20.224 5.643 -8.532 1.00 77.31 302 GLY A O 1
ATOM 2329 N N . ILE A 1 303 ? 19.006 7.050 -7.265 1.00 85.00 303 ILE A N 1
ATOM 2330 C CA . ILE A 1 303 ? 19.967 8.159 -7.264 1.00 85.00 303 ILE A CA 1
ATOM 2331 C C . ILE A 1 303 ? 21.242 7.779 -6.494 1.00 85.00 303 ILE A C 1
ATOM 2333 O O . ILE A 1 303 ? 22.344 8.040 -6.983 1.00 85.00 303 ILE A O 1
ATOM 2337 N N . LEU A 1 304 ? 21.105 7.145 -5.324 1.00 88.62 304 LEU A N 1
ATOM 2338 C CA . LEU A 1 304 ? 22.222 6.668 -4.500 1.00 88.62 304 LEU A CA 1
ATOM 2339 C C . LEU A 1 304 ? 23.030 5.575 -5.216 1.00 88.62 304 LEU A C 1
ATOM 2341 O O . LEU A 1 304 ? 24.257 5.638 -5.257 1.00 88.62 304 LEU A O 1
ATOM 2345 N N . ALA A 1 305 ? 22.354 4.604 -5.837 1.00 82.94 305 ALA A N 1
ATOM 2346 C CA . ALA A 1 305 ? 22.978 3.518 -6.592 1.00 82.94 305 ALA A CA 1
ATOM 2347 C C . ALA A 1 305 ? 23.802 4.043 -7.776 1.00 82.94 305 ALA A C 1
ATOM 2349 O O . ALA A 1 305 ? 24.944 3.622 -7.970 1.00 82.94 305 ALA A O 1
ATOM 2350 N N . ALA A 1 306 ? 23.250 5.004 -8.525 1.00 81.00 306 ALA A N 1
ATOM 2351 C CA . ALA A 1 306 ? 23.942 5.652 -9.634 1.00 81.00 306 ALA A CA 1
ATOM 2352 C C . ALA A 1 306 ? 25.179 6.448 -9.185 1.00 81.00 306 ALA A C 1
ATOM 2354 O O . ALA A 1 306 ? 26.180 6.461 -9.898 1.00 81.00 306 ALA A O 1
ATOM 2355 N N . GLU A 1 307 ? 25.126 7.092 -8.016 1.00 88.12 307 GLU A N 1
ATOM 2356 C CA . GLU A 1 307 ? 26.254 7.845 -7.457 1.00 88.12 307 GLU A CA 1
ATOM 2357 C C . GLU A 1 307 ? 27.368 6.922 -6.934 1.00 88.12 307 GLU A C 1
ATOM 2359 O O . GLU A 1 307 ? 28.547 7.148 -7.188 1.00 88.12 307 GLU A O 1
ATOM 2364 N N . LEU A 1 308 ? 26.995 5.834 -6.255 1.00 87.00 308 LEU A N 1
ATOM 2365 C CA . LEU A 1 308 ? 27.926 4.855 -5.683 1.00 87.00 308 LEU A CA 1
ATOM 2366 C C . LEU A 1 308 ? 28.402 3.803 -6.702 1.00 87.00 308 LEU A C 1
ATOM 2368 O O . LEU A 1 308 ? 29.253 2.968 -6.382 1.00 87.00 308 LEU A O 1
ATOM 2372 N N . GLY A 1 309 ? 27.883 3.812 -7.932 1.00 82.38 309 GLY A N 1
ATOM 2373 C CA . GLY A 1 309 ? 28.220 2.829 -8.967 1.00 82.38 309 GLY A CA 1
ATOM 2374 C C . GLY A 1 309 ? 27.816 1.390 -8.613 1.00 82.38 309 GLY A C 1
ATOM 2375 O O . GLY A 1 309 ? 28.427 0.441 -9.109 1.00 82.38 309 GLY A O 1
ATOM 2376 N N . VAL A 1 310 ? 26.813 1.223 -7.747 1.00 83.44 310 VAL A N 1
ATOM 2377 C CA . VAL A 1 310 ? 26.272 -0.077 -7.311 1.00 83.44 310 VAL A CA 1
ATOM 2378 C C . VAL A 1 310 ? 24.904 -0.339 -7.944 1.00 83.44 310 VAL A C 1
ATOM 2380 O O . VAL A 1 310 ? 24.370 0.492 -8.679 1.00 83.44 310 VAL A O 1
ATOM 2383 N N . LEU A 1 311 ? 24.329 -1.518 -7.707 1.00 75.69 311 LEU A N 1
ATOM 2384 C CA . LEU A 1 311 ? 22.986 -1.839 -8.189 1.00 75.69 311 LEU A CA 1
ATOM 2385 C C . LEU A 1 311 ? 21.925 -1.421 -7.155 1.00 75.69 311 LEU A C 1
ATOM 2387 O O . LEU A 1 311 ? 22.184 -1.528 -5.959 1.00 75.69 311 LEU A O 1
ATOM 2391 N N . PRO A 1 312 ? 20.693 -1.062 -7.566 1.00 73.69 312 PRO A N 1
ATOM 2392 C CA . PRO A 1 312 ? 19.580 -0.854 -6.632 1.00 73.69 312 PRO A CA 1
ATOM 2393 C C . PRO A 1 312 ? 19.305 -2.046 -5.692 1.00 73.69 312 PRO A C 1
ATOM 2395 O O . PRO A 1 312 ? 18.817 -1.846 -4.589 1.00 73.69 312 PRO A O 1
ATOM 2398 N N . SER A 1 313 ? 19.671 -3.276 -6.085 1.00 77.19 313 SER A N 1
ATOM 2399 C CA . SER A 1 313 ? 19.617 -4.493 -5.247 1.00 77.19 313 SER A CA 1
ATOM 2400 C C . SER A 1 313 ? 20.582 -4.516 -4.087 1.00 77.19 313 SER A C 1
ATOM 2402 O O . SER A 1 313 ? 20.414 -5.314 -3.172 1.00 77.19 313 SER A O 1
ATOM 2404 N N . ASP A 1 314 ? 21.670 -3.759 -4.200 1.00 84.81 314 ASP A N 1
ATOM 2405 C CA . ASP A 1 314 ? 22.685 -3.728 -3.164 1.00 84.81 314 ASP A CA 1
ATOM 2406 C C . ASP A 1 314 ? 22.180 -2.929 -1.953 1.00 84.81 314 ASP A C 1
ATOM 2408 O O . ASP A 1 314 ? 22.779 -3.030 -0.889 1.00 84.81 314 ASP A O 1
ATOM 2412 N N . PHE A 1 315 ? 21.057 -2.210 -2.088 1.00 88.12 315 PHE A N 1
ATOM 2413 C CA . PHE A 1 315 ? 20.310 -1.603 -0.992 1.00 88.12 315 PHE A CA 1
ATOM 2414 C C . PHE A 1 315 ? 19.239 -2.543 -0.441 1.00 88.12 315 PHE A C 1
ATOM 2416 O O . PHE A 1 315 ? 18.511 -3.209 -1.177 1.00 88.12 315 PHE A O 1
ATOM 2423 N N . SER A 1 316 ? 19.092 -2.513 0.876 1.00 89.62 316 SER A N 1
ATOM 2424 C CA . SER A 1 316 ? 18.054 -3.204 1.632 1.00 89.62 316 SER A CA 1
ATOM 2425 C C . SER A 1 316 ? 17.444 -2.266 2.672 1.00 89.62 316 SER A C 1
ATOM 2427 O O . SER A 1 316 ? 18.104 -1.345 3.158 1.00 89.62 316 SER A O 1
ATOM 2429 N N . TYR A 1 317 ? 16.163 -2.476 2.962 1.00 92.19 317 TYR A N 1
ATOM 2430 C CA . TYR A 1 317 ? 15.325 -1.626 3.805 1.00 92.19 317 TYR A CA 1
ATOM 2431 C C . TYR A 1 317 ? 14.170 -2.450 4.382 1.00 92.19 317 TYR A C 1
ATOM 2433 O O . TYR A 1 317 ? 13.845 -3.519 3.864 1.00 92.19 317 TYR A O 1
ATOM 2441 N N . THR A 1 318 ? 13.540 -1.961 5.450 1.00 86.94 318 THR A N 1
ATOM 2442 C CA . THR A 1 318 ? 12.436 -2.667 6.127 1.00 86.94 318 THR A CA 1
ATOM 2443 C C . THR A 1 318 ? 11.055 -2.338 5.548 1.00 86.94 318 THR A C 1
ATOM 2445 O O . THR A 1 318 ? 10.153 -3.172 5.612 1.00 86.94 318 THR A O 1
ATOM 2448 N N . GLY A 1 319 ? 10.898 -1.165 4.925 1.00 83.81 319 GLY A N 1
ATOM 2449 C CA . GLY A 1 319 ? 9.688 -0.733 4.218 1.00 83.81 319 GLY A CA 1
ATOM 2450 C C . GLY A 1 319 ? 9.912 0.537 3.385 1.00 83.81 319 GLY A C 1
ATOM 2451 O O . GLY A 1 319 ? 10.944 1.199 3.512 1.00 83.81 319 GLY A O 1
ATOM 2452 N N . ILE A 1 320 ? 8.949 0.860 2.519 1.00 87.12 320 ILE A N 1
ATOM 2453 C CA . ILE A 1 320 ? 8.878 2.135 1.781 1.00 87.12 320 ILE A CA 1
ATOM 2454 C C . ILE A 1 320 ? 8.220 3.186 2.691 1.00 87.12 320 ILE A C 1
ATOM 2456 O O . ILE A 1 320 ? 7.408 2.826 3.543 1.00 87.12 320 ILE A O 1
ATOM 2460 N N . LYS A 1 321 ? 8.580 4.464 2.531 1.00 92.25 321 LYS A N 1
ATOM 2461 C CA . LYS A 1 321 ? 8.008 5.598 3.277 1.00 92.25 321 LYS A CA 1
ATOM 2462 C C . LYS A 1 321 ? 7.386 6.608 2.316 1.00 92.25 321 LYS A C 1
ATOM 2464 O O . LYS A 1 321 ? 7.901 6.777 1.209 1.00 92.25 321 LYS A O 1
ATOM 2469 N N . ASP A 1 322 ? 6.347 7.308 2.762 1.00 91.12 322 ASP A N 1
ATOM 2470 C CA . ASP A 1 322 ? 5.568 8.242 1.942 1.00 91.12 322 ASP A CA 1
ATOM 2471 C C . ASP A 1 322 ? 6.427 9.272 1.205 1.00 91.12 322 ASP A C 1
ATOM 2473 O O . ASP A 1 322 ? 7.426 9.768 1.729 1.00 91.12 322 ASP A O 1
ATOM 2477 N N . LYS A 1 323 ? 6.040 9.602 -0.032 1.00 89.31 323 LYS A N 1
ATOM 2478 C CA . LYS A 1 323 ? 6.739 10.605 -0.841 1.00 89.31 323 LYS A CA 1
ATOM 2479 C C . LYS A 1 323 ? 6.610 12.001 -0.247 1.00 89.31 323 LYS A C 1
ATOM 2481 O O . LYS A 1 323 ? 7.622 12.646 -0.003 1.00 89.31 323 LYS A O 1
ATOM 2486 N N . LYS A 1 324 ? 5.369 12.467 -0.059 1.00 91.56 324 LYS A N 1
ATOM 2487 C CA . LYS A 1 324 ? 5.013 13.833 0.365 1.00 91.56 324 LYS A CA 1
ATOM 2488 C C . LYS A 1 324 ? 5.200 14.024 1.879 1.00 91.56 324 LYS A C 1
ATOM 2490 O O . LYS A 1 324 ? 4.265 14.380 2.582 1.00 91.56 324 LYS A O 1
ATOM 2495 N N . ALA A 1 325 ? 6.397 13.732 2.371 1.00 94.06 325 ALA A N 1
ATOM 2496 C CA . ALA A 1 325 ? 6.776 13.858 3.771 1.00 94.06 325 ALA A CA 1
ATOM 2497 C C . ALA A 1 325 ? 8.298 14.038 3.892 1.00 94.06 325 ALA A C 1
ATOM 2499 O O . ALA A 1 325 ? 9.046 13.734 2.954 1.00 94.06 325 ALA A O 1
ATOM 2500 N N . ILE A 1 326 ? 8.752 14.484 5.064 1.00 96.75 326 ILE A N 1
ATOM 2501 C CA . ILE A 1 326 ? 10.128 14.268 5.516 1.00 96.75 326 ILE A CA 1
ATOM 2502 C C . ILE A 1 326 ? 10.131 12.913 6.219 1.00 96.75 326 ILE A C 1
ATOM 2504 O O . ILE A 1 326 ? 9.396 12.712 7.180 1.00 96.75 326 ILE A O 1
ATOM 2508 N N . THR A 1 327 ? 10.916 11.957 5.727 1.00 97.38 327 THR A N 1
ATOM 2509 C CA . THR A 1 327 ? 10.895 10.585 6.256 1.00 97.38 327 THR A CA 1
ATOM 2510 C C . THR A 1 327 ? 12.295 10.090 6.560 1.00 97.38 327 THR A C 1
ATOM 2512 O O . THR A 1 327 ? 13.172 10.171 5.695 1.00 97.38 327 THR A O 1
ATOM 2515 N N . TYR A 1 328 ? 12.464 9.491 7.735 1.00 97.12 328 TYR A N 1
ATOM 2516 C CA . TYR A 1 328 ? 13.689 8.828 8.166 1.00 97.12 328 TYR A CA 1
ATOM 2517 C C . TYR A 1 328 ? 13.510 7.309 8.066 1.00 97.12 328 TYR A C 1
ATOM 2519 O O . TYR A 1 328 ? 12.493 6.761 8.498 1.00 97.12 328 TYR A O 1
ATOM 2527 N N . GLN A 1 329 ? 14.481 6.601 7.487 1.00 96.25 329 GLN A N 1
ATOM 2528 C CA . GLN A 1 329 ? 14.469 5.138 7.470 1.00 96.25 329 GLN A CA 1
ATOM 2529 C C . GLN A 1 329 ? 15.872 4.525 7.572 1.00 96.25 329 GLN A C 1
ATOM 2531 O O . GLN A 1 329 ? 16.800 5.034 6.940 1.00 96.25 329 GLN A O 1
ATOM 2536 N N . PRO A 1 330 ? 16.039 3.411 8.312 1.00 96.25 330 PRO A N 1
ATOM 2537 C CA . PRO A 1 330 ? 17.266 2.635 8.271 1.00 96.25 330 PRO A CA 1
ATOM 2538 C C . PRO A 1 330 ? 17.407 1.946 6.909 1.00 96.25 330 PRO A C 1
ATOM 2540 O O . PRO A 1 330 ? 16.451 1.398 6.350 1.00 96.25 330 PRO A O 1
ATOM 2543 N N . MET A 1 331 ? 18.628 1.975 6.395 1.00 96.44 331 MET A N 1
ATOM 2544 C CA . MET A 1 331 ? 19.048 1.419 5.117 1.00 96.44 331 MET A CA 1
ATOM 2545 C C . MET A 1 331 ? 20.343 0.636 5.325 1.00 96.44 331 MET A C 1
ATOM 2547 O O . MET A 1 331 ? 21.190 1.042 6.118 1.00 96.44 331 MET A O 1
ATOM 2551 N N . VAL A 1 332 ? 20.543 -0.442 4.568 1.00 96.62 332 VAL A N 1
ATOM 2552 C CA . VAL A 1 332 ? 21.852 -1.103 4.451 1.00 96.62 332 VAL A CA 1
ATOM 2553 C C . VAL A 1 332 ? 22.231 -1.220 2.983 1.00 96.62 332 VAL A C 1
ATOM 2555 O O . VAL A 1 332 ? 21.441 -1.731 2.188 1.00 96.62 332 VAL A O 1
ATOM 2558 N N . VAL A 1 333 ? 23.444 -0.783 2.638 1.00 95.00 333 VAL A N 1
ATOM 2559 C CA . VAL A 1 333 ? 24.043 -0.917 1.306 1.00 95.00 333 VAL A CA 1
ATOM 2560 C C . VAL A 1 333 ? 25.226 -1.889 1.323 1.00 95.00 333 VAL A C 1
ATOM 2562 O O . VAL A 1 333 ? 26.076 -1.852 2.211 1.00 95.00 333 VAL A O 1
ATOM 2565 N N . LYS A 1 334 ? 25.287 -2.770 0.327 1.00 91.56 334 LYS A N 1
ATOM 2566 C CA . LYS A 1 334 ? 26.346 -3.764 0.124 1.00 91.56 334 LYS A CA 1
ATOM 2567 C C . LYS A 1 334 ? 27.438 -3.237 -0.818 1.00 91.56 334 LYS A C 1
ATOM 2569 O O . LYS A 1 334 ? 27.143 -2.526 -1.776 1.00 91.56 334 LYS A O 1
ATOM 2574 N N . LYS A 1 335 ? 28.688 -3.673 -0.617 1.00 90.31 335 LYS A N 1
ATOM 2575 C CA . LYS A 1 335 ? 29.885 -3.309 -1.419 1.00 90.31 335 LYS A CA 1
ATOM 2576 C C . LYS A 1 335 ? 30.286 -1.825 -1.345 1.00 90.31 335 LYS A C 1
ATOM 2578 O O . LYS A 1 335 ? 30.973 -1.321 -2.232 1.00 90.31 335 LYS A O 1
ATOM 2583 N N . VAL A 1 336 ? 29.846 -1.121 -0.308 1.00 93.00 336 VAL A N 1
ATOM 2584 C CA . VAL A 1 336 ? 30.162 0.290 -0.047 1.00 93.00 336 VAL A CA 1
ATOM 2585 C C . VAL A 1 336 ? 30.644 0.380 1.393 1.00 93.00 336 VAL A C 1
ATOM 2587 O O . VAL A 1 336 ? 30.015 -0.214 2.267 1.00 93.00 336 VAL A O 1
ATOM 2590 N N . THR A 1 337 ? 31.755 1.077 1.633 1.00 94.25 337 THR A N 1
ATOM 2591 C CA . THR A 1 337 ? 32.293 1.308 2.983 1.00 94.25 337 THR A CA 1
ATOM 2592 C C . THR A 1 337 ? 31.656 2.553 3.620 1.00 94.25 337 THR A C 1
ATOM 2594 O O . THR A 1 337 ? 31.115 3.397 2.890 1.00 94.25 337 THR A O 1
ATOM 2597 N N . PRO A 1 338 ? 31.724 2.711 4.954 1.00 95.69 338 PRO A N 1
ATOM 2598 C CA . PRO A 1 338 ? 31.227 3.901 5.645 1.00 95.69 338 PRO A CA 1
ATOM 2599 C C . PRO A 1 338 ? 31.809 5.218 5.106 1.00 95.69 338 PRO A C 1
ATOM 2601 O O . PRO A 1 338 ? 31.093 6.209 4.989 1.00 95.69 338 PRO A O 1
ATOM 2604 N N . GLU A 1 339 ? 33.087 5.229 4.733 1.00 95.19 339 GLU A N 1
ATOM 2605 C CA . GLU A 1 339 ? 33.836 6.396 4.243 1.00 95.19 339 GLU A CA 1
ATOM 2606 C C . GLU A 1 339 ? 33.289 6.841 2.887 1.00 95.19 339 GLU A C 1
ATOM 2608 O O . GLU A 1 339 ? 32.864 7.983 2.722 1.00 95.19 339 GLU A O 1
ATOM 2613 N N . ARG A 1 340 ? 33.167 5.895 1.950 1.00 93.44 340 ARG A N 1
ATOM 2614 C CA . ARG A 1 340 ? 32.628 6.139 0.609 1.00 93.44 340 ARG A CA 1
ATOM 2615 C C . ARG A 1 340 ? 31.172 6.614 0.630 1.00 93.44 340 ARG A C 1
ATOM 2617 O O . ARG A 1 340 ? 30.731 7.327 -0.269 1.00 93.44 340 ARG A O 1
ATOM 2624 N N . LEU A 1 341 ? 30.407 6.214 1.648 1.00 93.88 341 LEU A N 1
ATOM 2625 C CA . LEU A 1 341 ? 29.046 6.704 1.843 1.00 93.88 341 LEU A CA 1
ATOM 2626 C C . LEU A 1 341 ? 29.016 8.123 2.446 1.00 93.88 341 LEU A C 1
ATOM 2628 O O . LEU A 1 341 ? 28.162 8.919 2.056 1.00 93.88 341 LEU A O 1
ATOM 2632 N N . LYS A 1 342 ? 29.965 8.467 3.332 1.00 94.75 342 LYS A N 1
ATOM 2633 C CA . LYS A 1 342 ? 30.155 9.837 3.850 1.00 94.75 342 LYS A CA 1
ATOM 2634 C C . LYS A 1 342 ? 30.548 10.811 2.733 1.00 94.75 342 LYS A C 1
ATOM 2636 O O . LYS A 1 342 ? 29.952 11.880 2.639 1.00 94.75 342 LYS A O 1
ATOM 2641 N N . GLU A 1 343 ? 31.473 10.423 1.851 1.00 93.69 343 GLU A N 1
ATOM 2642 C CA . GLU A 1 343 ? 31.954 11.239 0.717 1.00 93.69 343 GLU A CA 1
ATOM 2643 C C . GLU A 1 343 ? 30.827 11.779 -0.179 1.00 93.69 343 GLU A C 1
ATOM 2645 O O . GLU A 1 343 ? 30.888 12.917 -0.649 1.00 93.69 343 GLU A O 1
ATOM 2650 N N . ILE A 1 344 ? 29.776 10.987 -0.422 1.00 92.50 344 ILE A N 1
ATOM 2651 C CA . ILE A 1 344 ? 28.656 11.416 -1.272 1.00 92.50 344 ILE A CA 1
ATOM 2652 C C . ILE A 1 344 ? 27.610 12.268 -0.535 1.00 92.50 344 ILE A C 1
ATOM 2654 O O . ILE A 1 344 ? 26.725 12.818 -1.195 1.00 92.50 344 ILE A O 1
ATOM 2658 N N . GLY A 1 345 ? 27.693 12.393 0.796 1.00 90.69 345 GLY A N 1
ATOM 2659 C CA . GLY A 1 345 ? 26.674 13.006 1.655 1.00 90.69 345 GLY A CA 1
ATOM 2660 C C . GLY A 1 345 ? 26.250 14.398 1.184 1.00 90.69 345 GLY A C 1
ATOM 2661 O O . GLY A 1 345 ? 25.117 14.577 0.740 1.00 90.69 345 GLY A O 1
ATOM 2662 N N . SER A 1 346 ? 27.183 15.352 1.138 1.00 89.56 346 SER A N 1
ATOM 2663 C CA . SER A 1 346 ? 26.924 16.744 0.717 1.00 89.56 346 SER A CA 1
ATOM 2664 C C . SER A 1 346 ? 26.424 16.881 -0.730 1.00 89.56 346 SER A C 1
ATOM 2666 O O . SER A 1 346 ? 25.849 17.901 -1.117 1.00 89.56 346 SER A O 1
ATOM 2668 N N . LYS A 1 347 ? 26.628 15.858 -1.571 1.00 91.44 347 LYS A N 1
ATOM 2669 C CA . LYS A 1 347 ? 26.080 15.807 -2.933 1.00 91.44 347 LYS A CA 1
ATOM 2670 C C . LYS A 1 347 ? 24.634 15.312 -2.954 1.00 91.44 347 LYS A C 1
ATOM 2672 O O . LYS A 1 347 ? 23.902 15.655 -3.884 1.00 91.44 347 LYS A O 1
ATOM 2677 N N . MET A 1 348 ? 24.232 14.492 -1.983 1.00 91.44 348 MET A N 1
ATOM 2678 C CA . MET A 1 348 ? 22.856 14.012 -1.830 1.00 91.44 348 MET A CA 1
ATOM 2679 C C . MET A 1 348 ? 21.956 15.058 -1.171 1.00 91.44 348 MET A C 1
ATOM 2681 O O . MET A 1 348 ? 20.790 15.151 -1.549 1.00 91.44 348 MET A O 1
ATOM 2685 N N . GLU A 1 349 ? 22.498 15.913 -0.298 1.00 91.25 349 GLU A N 1
ATOM 2686 C CA . GLU A 1 349 ? 21.742 17.013 0.327 1.00 91.25 349 GLU A CA 1
ATOM 2687 C C . GLU A 1 349 ? 21.135 17.945 -0.728 1.00 91.25 349 GLU A C 1
ATOM 2689 O O . GLU A 1 349 ? 19.941 18.236 -0.700 1.00 91.25 349 GLU A O 1
ATOM 2694 N N . LYS A 1 350 ? 21.914 18.280 -1.767 1.00 88.31 350 LYS A N 1
ATOM 2695 C CA . LYS A 1 350 ? 21.467 19.044 -2.951 1.00 88.31 350 LYS A CA 1
ATOM 2696 C C . LYS A 1 350 ? 20.404 18.331 -3.811 1.00 88.31 350 LYS A C 1
ATOM 2698 O O . LYS A 1 350 ? 19.995 18.868 -4.837 1.00 88.31 350 LYS A O 1
ATOM 2703 N N . LYS A 1 351 ? 19.997 17.114 -3.440 1.00 87.06 351 LYS A N 1
ATOM 2704 C CA . LYS A 1 351 ? 18.961 16.292 -4.086 1.00 87.06 351 LYS A CA 1
ATOM 2705 C C . LYS A 1 351 ? 17.824 15.914 -3.114 1.00 87.06 351 LYS A C 1
ATOM 2707 O O . LYS A 1 351 ? 17.112 14.953 -3.386 1.00 87.06 351 LYS A O 1
ATOM 2712 N N . GLY A 1 352 ? 17.677 16.613 -1.981 1.00 90.44 352 GLY A N 1
ATOM 2713 C CA . GLY A 1 352 ? 16.604 16.358 -1.006 1.00 90.44 352 GLY A CA 1
ATOM 2714 C C . GLY A 1 352 ? 16.806 15.105 -0.144 1.00 90.44 352 GLY A C 1
ATOM 2715 O O . GLY A 1 352 ? 15.834 14.511 0.322 1.00 90.44 352 GLY A O 1
ATOM 2716 N N . MET A 1 353 ? 18.057 14.665 0.046 1.00 95.81 353 MET A N 1
ATOM 2717 C CA . MET A 1 353 ? 18.397 13.489 0.855 1.00 95.81 353 MET A CA 1
ATOM 2718 C C . MET A 1 353 ? 19.549 13.784 1.816 1.00 95.81 353 MET A C 1
ATOM 2720 O O . MET A 1 353 ? 20.612 14.212 1.373 1.00 95.81 353 MET A O 1
ATOM 2724 N N . LYS A 1 354 ? 19.401 13.466 3.106 1.00 96.38 354 LYS A N 1
ATOM 2725 C CA . LYS A 1 354 ? 20.521 13.474 4.064 1.00 96.38 354 LYS A CA 1
ATOM 2726 C C . LYS A 1 354 ? 20.866 12.045 4.471 1.00 96.38 354 LYS A C 1
ATOM 2728 O O . LYS A 1 354 ? 19.979 11.218 4.682 1.00 96.38 354 LYS A O 1
ATOM 2733 N N . ILE A 1 355 ? 22.161 11.755 4.564 1.00 96.62 355 ILE A N 1
ATOM 2734 C CA . ILE A 1 355 ? 22.683 10.452 4.988 1.00 96.62 355 ILE A CA 1
ATOM 2735 C C . ILE A 1 355 ? 23.295 10.634 6.375 1.00 96.62 355 ILE A C 1
ATOM 2737 O O . ILE A 1 355 ? 24.214 11.430 6.548 1.00 96.62 355 ILE A O 1
ATOM 2741 N N . GLN A 1 356 ? 22.775 9.909 7.360 1.00 95.75 356 GLN A N 1
ATOM 2742 C CA . GLN A 1 356 ? 23.137 10.036 8.774 1.00 95.75 356 GLN A CA 1
ATOM 2743 C C . GLN A 1 356 ? 23.470 8.662 9.373 1.00 95.75 356 GLN A C 1
ATOM 2745 O O . GLN A 1 356 ? 23.216 7.631 8.751 1.00 95.75 356 GLN A O 1
ATOM 2750 N N . ASN A 1 357 ? 24.035 8.638 10.585 1.00 96.06 357 ASN A N 1
ATOM 2751 C CA . ASN A 1 357 ? 24.274 7.422 11.379 1.00 96.06 357 ASN A CA 1
ATOM 2752 C C . ASN A 1 357 ? 25.001 6.299 10.611 1.00 96.06 357 ASN A C 1
ATOM 2754 O O . ASN A 1 357 ? 24.622 5.131 10.687 1.00 96.06 357 ASN A O 1
ATOM 2758 N N . ILE A 1 358 ? 26.027 6.655 9.834 1.00 97.12 358 ILE A N 1
ATOM 2759 C CA . ILE A 1 358 ? 26.737 5.725 8.947 1.00 97.12 358 ILE A CA 1
ATOM 2760 C C . ILE A 1 358 ? 27.694 4.835 9.754 1.00 97.12 358 ILE A C 1
ATOM 2762 O O . ILE A 1 358 ? 28.628 5.344 10.375 1.00 97.12 358 ILE A O 1
ATOM 2766 N N . HIS A 1 359 ? 27.502 3.516 9.693 1.00 95.75 359 HIS A N 1
ATOM 2767 C CA . HIS A 1 359 ? 28.323 2.521 10.393 1.00 95.75 359 HIS A CA 1
ATOM 2768 C C . HIS A 1 359 ? 28.407 1.190 9.628 1.00 95.75 359 HIS A C 1
ATOM 2770 O O . HIS A 1 359 ? 27.564 0.882 8.785 1.00 95.75 359 HIS A O 1
ATOM 2776 N N . SER A 1 360 ? 29.427 0.381 9.918 1.00 95.25 360 SER A N 1
ATOM 2777 C CA . SER A 1 360 ? 29.547 -0.977 9.372 1.00 95.25 360 SER A CA 1
ATOM 2778 C C . SER A 1 360 ? 28.455 -1.895 9.930 1.00 95.25 360 SER A C 1
ATOM 2780 O O . SER A 1 360 ? 28.129 -1.832 11.113 1.00 95.25 360 SER A O 1
ATOM 2782 N N . ALA A 1 361 ? 27.924 -2.779 9.089 1.00 92.12 361 ALA A N 1
ATOM 2783 C CA . ALA A 1 361 ? 26.900 -3.760 9.438 1.00 92.12 361 ALA A CA 1
ATOM 2784 C C . ALA A 1 361 ? 27.354 -5.188 9.097 1.00 92.12 361 ALA A C 1
ATOM 2786 O O . ALA A 1 361 ? 28.230 -5.399 8.260 1.00 92.12 361 ALA A O 1
ATOM 2787 N N . SER A 1 362 ? 26.731 -6.183 9.729 1.00 88.50 362 SER A N 1
ATOM 2788 C CA . SER A 1 362 ? 26.996 -7.609 9.482 1.00 88.50 362 SER A CA 1
ATOM 2789 C C . SER A 1 362 ? 26.041 -8.252 8.469 1.00 88.50 362 SER A C 1
ATOM 2791 O O . SER A 1 362 ? 26.362 -9.295 7.902 1.00 88.50 362 SER A O 1
ATOM 2793 N N . GLN A 1 363 ? 24.865 -7.660 8.239 1.00 87.56 363 GLN A N 1
ATOM 2794 C CA . GLN A 1 363 ? 23.804 -8.243 7.414 1.00 87.56 363 GLN A CA 1
ATOM 2795 C C . GLN A 1 363 ? 22.917 -7.188 6.741 1.00 87.56 363 GLN A C 1
ATOM 2797 O O . GLN A 1 363 ? 22.898 -6.021 7.125 1.00 87.56 363 GLN A O 1
ATOM 2802 N N . HIS A 1 364 ? 22.153 -7.631 5.742 1.00 88.56 364 HIS A N 1
ATOM 2803 C CA . HIS A 1 364 ? 21.113 -6.850 5.073 1.00 88.56 364 HIS A CA 1
ATOM 2804 C C . HIS A 1 364 ? 19.840 -6.743 5.928 1.00 88.56 364 HIS A C 1
ATOM 2806 O O . HIS A 1 364 ? 19.542 -7.627 6.732 1.00 88.56 364 HIS A O 1
ATOM 2812 N N . LEU A 1 365 ? 19.046 -5.698 5.688 1.00 88.56 365 LEU A N 1
ATOM 2813 C CA . LEU A 1 365 ? 17.695 -5.572 6.240 1.00 88.56 365 LEU A CA 1
ATOM 2814 C C . LEU A 1 365 ? 16.709 -6.442 5.446 1.00 88.56 365 LEU A C 1
ATOM 2816 O O . 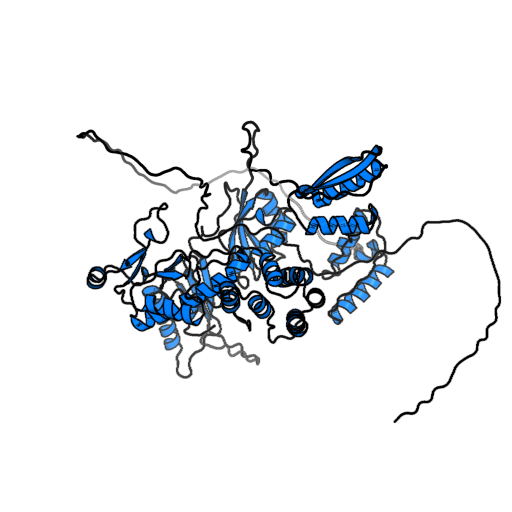LEU A 1 365 ? 16.853 -6.612 4.233 1.00 88.56 365 LEU A O 1
ATOM 2820 N N . ARG A 1 366 ? 15.678 -6.967 6.110 1.00 82.38 366 ARG A N 1
ATOM 2821 C CA . ARG A 1 366 ? 14.554 -7.667 5.471 1.00 82.38 366 ARG A CA 1
ATOM 2822 C C . ARG A 1 366 ? 13.279 -6.834 5.597 1.00 82.38 366 ARG A C 1
ATOM 2824 O O . ARG A 1 366 ? 13.053 -6.159 6.603 1.00 82.38 366 ARG A O 1
ATOM 2831 N N . LEU A 1 367 ? 12.429 -6.910 4.575 1.00 75.12 367 LEU A N 1
ATOM 2832 C CA . LEU A 1 367 ? 11.107 -6.286 4.594 1.00 75.12 367 LEU A CA 1
ATOM 2833 C C . LEU A 1 367 ? 10.277 -6.835 5.764 1.00 75.12 367 LEU A C 1
ATOM 2835 O O . LEU A 1 367 ? 10.348 -8.023 6.070 1.00 75.12 367 LEU A O 1
ATOM 2839 N N . GLY A 1 368 ? 9.510 -5.966 6.421 1.00 73.44 368 GLY A N 1
ATOM 2840 C CA . GLY A 1 368 ? 8.669 -6.338 7.564 1.00 73.44 368 GLY A CA 1
ATOM 2841 C C . GLY A 1 368 ? 9.387 -6.444 8.917 1.00 73.44 368 GLY A C 1
ATOM 2842 O O . GLY A 1 368 ? 8.714 -6.624 9.919 1.00 73.44 368 GLY A O 1
ATOM 2843 N N . GLN A 1 369 ? 10.713 -6.261 8.995 1.00 83.31 369 GLN A N 1
ATOM 2844 C CA . GLN A 1 369 ? 11.445 -6.237 10.279 1.00 83.31 369 GLN A CA 1
ATOM 2845 C C . GLN A 1 369 ? 11.224 -4.966 11.125 1.00 83.31 369 GLN A C 1
ATOM 2847 O O . GLN A 1 369 ? 11.777 -4.857 12.218 1.00 83.31 369 GLN A O 1
ATOM 2852 N N . LEU A 1 370 ? 10.471 -3.975 10.631 1.00 87.94 370 LEU A N 1
ATOM 2853 C CA . LEU A 1 370 ? 10.118 -2.805 11.438 1.00 87.94 370 LEU A CA 1
ATOM 2854 C C . LEU A 1 370 ? 9.077 -3.180 12.501 1.00 87.94 370 LEU A C 1
ATOM 2856 O O . LEU A 1 370 ? 8.142 -3.916 12.209 1.00 87.94 370 LEU A O 1
ATOM 2860 N N . LYS A 1 371 ? 9.200 -2.606 13.702 1.00 90.38 371 LYS A N 1
ATOM 2861 C CA . LYS A 1 371 ? 8.157 -2.682 14.741 1.00 90.38 371 LYS A CA 1
ATOM 2862 C C . LYS A 1 371 ? 7.001 -1.704 14.522 1.00 90.38 371 LYS A C 1
ATOM 2864 O O . LYS A 1 371 ? 5.961 -1.875 15.131 1.00 90.38 371 LYS A O 1
ATOM 2869 N N . GLY A 1 372 ? 7.181 -0.693 13.675 1.00 92.94 372 GLY A N 1
ATOM 2870 C CA . GLY A 1 372 ? 6.196 0.360 13.459 1.00 92.94 372 GLY A CA 1
ATOM 2871 C C . GLY A 1 372 ? 6.798 1.585 12.778 1.00 92.94 372 GLY A C 1
ATOM 2872 O O . GLY A 1 372 ? 7.907 1.528 12.231 1.00 92.94 372 GLY A O 1
ATOM 2873 N N . ASN A 1 373 ? 6.057 2.686 12.808 1.00 95.12 373 ASN A N 1
ATOM 2874 C CA . ASN A 1 373 ? 6.484 4.003 12.353 1.00 95.12 373 ASN A CA 1
ATOM 2875 C C . ASN A 1 373 ? 6.045 5.051 13.378 1.00 95.12 373 ASN A C 1
ATOM 2877 O O . ASN A 1 373 ? 4.884 5.039 13.784 1.00 95.12 373 ASN A O 1
ATOM 2881 N N . HIS A 1 374 ? 6.958 5.962 13.705 1.00 97.19 374 HIS A N 1
ATOM 2882 C CA . HIS A 1 374 ? 6.644 7.214 14.378 1.00 97.19 374 HIS A CA 1
ATOM 2883 C C . HIS A 1 374 ? 6.131 8.235 13.359 1.00 97.19 374 HIS A C 1
ATOM 2885 O O . HIS A 1 374 ? 6.636 8.280 12.229 1.00 97.19 374 HIS A O 1
ATOM 2891 N N . PHE A 1 375 ? 5.155 9.043 13.754 1.00 97.44 375 PHE A N 1
ATOM 2892 C CA . PHE A 1 375 ? 4.563 10.103 12.951 1.00 97.44 375 PHE A CA 1
ATOM 2893 C C . PHE A 1 375 ? 4.471 11.388 13.767 1.00 97.44 375 PHE A C 1
ATOM 2895 O O . PHE A 1 375 ? 3.751 11.423 14.757 1.00 97.44 375 PHE A O 1
ATOM 2902 N N . ASP A 1 376 ? 5.111 12.447 13.277 1.00 97.38 376 ASP A N 1
ATOM 2903 C CA . ASP A 1 376 ? 4.870 13.824 13.704 1.00 97.38 376 ASP A CA 1
ATOM 2904 C C . ASP A 1 376 ? 4.040 14.520 12.621 1.00 97.38 376 ASP A C 1
ATOM 2906 O O . ASP A 1 376 ? 4.455 14.602 11.459 1.00 97.38 376 ASP A O 1
ATOM 2910 N N . ILE A 1 377 ? 2.839 14.974 12.975 1.00 96.25 377 ILE A N 1
ATOM 2911 C CA . ILE A 1 377 ? 1.848 15.500 12.035 1.00 96.25 377 ILE A CA 1
ATOM 2912 C C . ILE A 1 377 ? 1.344 16.855 12.521 1.00 96.25 377 ILE A C 1
ATOM 2914 O O . ILE A 1 377 ? 0.977 17.015 13.681 1.00 96.25 377 ILE A O 1
ATOM 2918 N N . ILE A 1 378 ? 1.283 17.821 11.604 1.00 95.12 378 ILE A N 1
ATOM 2919 C CA . ILE A 1 378 ? 0.700 19.143 11.842 1.00 95.12 378 ILE A CA 1
ATOM 2920 C C . ILE A 1 378 ? -0.584 19.245 11.019 1.00 95.12 378 ILE A C 1
ATOM 2922 O O . ILE A 1 378 ? -0.534 19.333 9.789 1.00 95.12 378 ILE A O 1
ATOM 2926 N N . VAL A 1 379 ? -1.728 19.238 11.697 1.00 92.62 379 VAL A N 1
ATOM 2927 C CA . VAL A 1 379 ? -3.036 19.546 11.111 1.00 92.62 379 VAL A CA 1
ATOM 2928 C C . VAL A 1 379 ? -3.208 21.062 11.156 1.00 92.62 379 VAL A C 1
ATOM 2930 O O . VAL A 1 379 ? -3.351 21.642 12.228 1.00 92.62 379 VAL A O 1
ATOM 2933 N N . ARG A 1 380 ? -3.135 21.709 9.992 1.00 91.06 380 ARG A N 1
ATOM 2934 C CA . ARG A 1 380 ? -3.260 23.168 9.840 1.00 91.06 380 ARG A CA 1
ATOM 2935 C C . ARG A 1 380 ? -4.711 23.577 9.600 1.00 91.06 380 ARG A C 1
ATOM 2937 O O . ARG A 1 380 ? -5.527 22.739 9.220 1.00 91.06 380 ARG A O 1
ATOM 2944 N N . ASP A 1 381 ? -4.981 24.873 9.733 1.00 85.94 381 ASP A N 1
ATOM 2945 C CA . ASP A 1 381 ? -6.247 25.509 9.355 1.00 85.94 381 ASP A CA 1
ATOM 2946 C C . ASP A 1 381 ? -7.466 24.879 10.064 1.00 85.94 381 ASP A C 1
ATOM 2948 O O . ASP A 1 381 ? -8.490 24.590 9.437 1.00 85.94 381 ASP A O 1
ATOM 2952 N N . LEU A 1 382 ? -7.354 24.652 11.381 1.00 84.12 382 LEU A N 1
ATOM 2953 C CA . LEU A 1 382 ? -8.460 24.132 12.189 1.00 84.12 382 LEU A CA 1
ATOM 2954 C C . LEU A 1 382 ? -9.650 25.096 12.157 1.00 84.12 382 LEU A C 1
ATOM 2956 O O . LEU A 1 382 ? -9.509 26.288 12.427 1.00 84.12 382 LEU A O 1
ATOM 2960 N N . LYS A 1 383 ? -10.836 24.560 11.857 1.00 78.50 383 LYS A N 1
ATOM 2961 C CA . LYS A 1 383 ? -12.076 25.334 11.768 1.00 78.50 383 LYS A CA 1
ATOM 2962 C C . LYS A 1 383 ? -12.917 25.162 13.027 1.00 78.50 383 LYS A C 1
ATOM 2964 O O . LYS A 1 383 ? -13.273 24.042 13.388 1.00 78.50 383 LYS A O 1
ATOM 2969 N N . LEU A 1 384 ? -13.291 26.286 13.627 1.00 71.06 384 LEU A N 1
ATOM 2970 C CA . LEU A 1 384 ? -14.422 26.378 14.547 1.00 71.06 384 LEU A CA 1
ATOM 2971 C C . LEU A 1 384 ? -15.722 26.175 13.747 1.00 71.06 384 LEU A C 1
ATOM 2973 O O . LEU A 1 384 ? -15.822 26.652 12.613 1.00 71.06 384 LEU A O 1
ATOM 2977 N N . HIS A 1 385 ? -16.713 25.474 14.302 1.00 68.56 385 HIS A N 1
ATOM 2978 C CA . HIS A 1 385 ? -18.074 25.523 13.760 1.00 68.56 385 HIS A CA 1
ATOM 2979 C C . HIS A 1 385 ? -18.721 26.858 14.160 1.00 68.56 385 HIS A C 1
ATOM 2981 O O . HIS A 1 385 ? -18.271 27.531 15.084 1.00 68.56 385 HIS A O 1
ATOM 2987 N N . SER A 1 386 ? -19.790 27.258 13.470 1.00 57.06 386 SER A N 1
ATOM 2988 C CA . SER A 1 386 ? -20.380 28.607 13.548 1.00 57.06 386 SER A CA 1
ATOM 2989 C C . SER A 1 386 ? -20.962 29.029 14.910 1.00 57.06 386 SER A C 1
ATOM 2991 O O . SER A 1 386 ? -21.436 30.155 15.032 1.00 57.06 386 SER A O 1
ATOM 2993 N N . HIS A 1 387 ? -20.931 28.151 15.915 1.00 59.81 387 HIS A N 1
ATOM 2994 C CA . HIS A 1 387 ? -21.362 28.415 17.293 1.00 59.81 387 HIS A CA 1
ATOM 2995 C C . HIS A 1 387 ? -20.322 27.991 18.347 1.00 59.81 387 HIS A C 1
ATOM 2997 O O . HIS A 1 387 ? -20.624 28.026 19.535 1.00 59.81 387 HIS A O 1
ATOM 3003 N N . ASP A 1 388 ? -19.116 27.593 17.930 1.00 59.06 388 ASP A N 1
ATOM 3004 C CA . ASP A 1 388 ? -18.070 27.111 18.834 1.00 59.06 388 ASP A CA 1
ATOM 3005 C C . ASP A 1 388 ? -17.227 28.248 19.419 1.00 59.06 388 ASP A C 1
ATOM 3007 O O . ASP A 1 388 ? -16.700 29.096 18.694 1.00 59.06 388 ASP A O 1
ATOM 3011 N N . SER A 1 389 ? -16.981 28.183 20.723 1.00 62.09 389 SER A N 1
ATOM 3012 C CA . SER A 1 389 ? -15.874 28.876 21.373 1.00 62.09 389 SER A CA 1
ATOM 3013 C C . SER A 1 389 ? -14.549 28.113 21.203 1.00 62.09 389 SER A C 1
ATOM 3015 O O . SER A 1 389 ? -14.504 26.929 20.853 1.00 62.09 389 SER A O 1
ATOM 3017 N N . SER A 1 390 ? -13.432 28.777 21.522 1.00 62.56 390 SER A N 1
ATOM 3018 C CA . SER A 1 390 ? -12.109 28.130 21.594 1.00 62.56 390 SER A CA 1
ATOM 3019 C C . SER A 1 390 ? -12.057 26.997 22.637 1.00 62.56 390 SER A C 1
ATOM 3021 O O . SER A 1 390 ? -11.311 26.029 22.467 1.00 62.56 390 SER A O 1
ATOM 3023 N N . ALA A 1 391 ? -12.868 27.077 23.701 1.00 65.94 391 ALA A N 1
ATOM 3024 C CA . ALA A 1 391 ? -12.950 26.030 24.718 1.00 65.94 391 ALA A CA 1
ATOM 3025 C C . ALA A 1 391 ? -13.553 24.738 24.143 1.00 65.94 391 ALA A C 1
ATOM 3027 O O . ALA A 1 391 ? -12.953 23.674 24.295 1.00 65.94 391 ALA A O 1
ATOM 3028 N N . ASP A 1 392 ? -14.649 24.846 23.386 1.00 78.31 392 ASP A N 1
ATOM 3029 C CA . ASP A 1 392 ? -15.345 23.695 22.791 1.00 78.31 392 ASP A CA 1
ATOM 3030 C C . ASP A 1 392 ? -14.450 22.940 21.792 1.00 78.31 392 ASP A C 1
ATOM 3032 O O . ASP A 1 392 ? -14.507 21.715 21.674 1.00 78.31 392 ASP A O 1
ATOM 3036 N N . LEU A 1 393 ? -13.579 23.662 21.072 1.00 80.69 393 LEU A N 1
ATOM 3037 C CA . LEU A 1 393 ? -12.601 23.049 20.169 1.00 80.69 393 LEU A CA 1
ATOM 3038 C C . LEU A 1 393 ? -11.525 22.271 20.938 1.00 80.69 393 LEU A C 1
ATOM 3040 O O . LEU A 1 393 ? -11.184 21.152 20.552 1.00 80.69 393 LEU A O 1
ATOM 3044 N N . LYS A 1 394 ? -10.996 22.843 22.028 1.00 84.00 394 LYS A N 1
ATOM 3045 C CA . LYS A 1 394 ? -9.999 22.181 22.887 1.00 84.00 394 LYS A CA 1
ATOM 3046 C C . LYS A 1 394 ? -10.591 20.938 23.556 1.00 84.00 394 LYS A C 1
ATOM 3048 O O . LYS A 1 394 ? -9.921 19.907 23.596 1.00 84.00 394 LYS A O 1
ATOM 3053 N N . GLU A 1 395 ? -11.844 21.006 24.003 1.00 87.19 395 GLU A N 1
ATOM 3054 C CA . GLU A 1 395 ? -12.568 19.867 24.572 1.00 87.19 395 GLU A CA 1
ATOM 3055 C C . GLU A 1 395 ? -12.768 18.749 23.541 1.00 87.19 395 GLU A C 1
ATOM 3057 O O . GLU A 1 395 ? -12.341 17.624 23.794 1.00 87.19 395 GLU A O 1
ATOM 3062 N N . ARG A 1 396 ? -13.292 19.045 22.342 1.00 86.88 396 ARG A N 1
ATOM 3063 C CA . ARG A 1 396 ? -13.458 18.032 21.279 1.00 86.88 396 ARG A CA 1
ATOM 3064 C C . ARG A 1 396 ? -12.143 17.408 20.820 1.00 86.88 396 ARG A C 1
ATOM 3066 O O . ARG A 1 396 ? -12.105 16.209 20.554 1.00 86.88 396 ARG A O 1
ATOM 3073 N N . ILE A 1 397 ? -11.058 18.184 20.733 1.00 90.50 397 ILE A N 1
ATOM 3074 C CA . ILE A 1 397 ? -9.726 17.632 20.437 1.00 90.50 397 ILE A CA 1
ATOM 3075 C C . ILE A 1 397 ? -9.294 16.687 21.564 1.00 90.50 397 ILE A C 1
ATOM 3077 O O . ILE A 1 397 ? -8.851 15.577 21.280 1.00 90.50 397 ILE A O 1
ATOM 3081 N N . SER A 1 398 ? -9.465 17.080 22.829 1.00 92.25 398 SER A N 1
ATOM 3082 C CA . SER A 1 398 ? -9.152 16.225 23.979 1.00 92.25 398 SER A CA 1
ATOM 3083 C C . SER A 1 398 ? -9.973 14.930 23.978 1.00 92.25 398 SER A C 1
ATOM 3085 O O . SER A 1 398 ? -9.413 13.844 24.131 1.00 92.25 398 SER A O 1
ATOM 3087 N N . GLU A 1 399 ? -11.277 15.018 23.703 1.00 92.88 399 GLU A N 1
ATOM 3088 C CA . GLU A 1 399 ? -12.173 13.865 23.604 1.00 92.88 399 GLU A CA 1
ATOM 3089 C C . GLU A 1 399 ? -11.762 12.925 22.459 1.00 92.88 399 GLU A C 1
ATOM 3091 O O . GLU A 1 399 ? -11.667 11.714 22.654 1.00 92.88 399 GLU A O 1
ATOM 3096 N N . ALA A 1 400 ? -11.451 13.457 21.273 1.00 92.88 400 ALA A N 1
ATOM 3097 C CA . ALA A 1 400 ? -10.972 12.669 20.137 1.00 92.88 400 ALA A CA 1
ATOM 3098 C C . ALA A 1 400 ? -9.641 11.953 20.445 1.00 92.88 400 ALA A C 1
ATOM 3100 O O . ALA A 1 400 ? -9.463 10.784 20.088 1.00 92.88 400 ALA A O 1
ATOM 3101 N N . MET A 1 401 ? -8.726 12.626 21.150 1.00 94.38 401 MET A N 1
ATOM 3102 C CA . MET A 1 401 ? -7.431 12.068 21.552 1.00 94.38 401 MET A CA 1
ATOM 3103 C C . MET A 1 401 ? -7.568 10.988 22.632 1.00 94.38 401 MET A C 1
ATOM 3105 O O . MET A 1 401 ? -6.906 9.952 22.543 1.00 94.38 401 MET A O 1
ATOM 3109 N N . GLU A 1 402 ? -8.449 11.161 23.620 1.00 94.38 402 GLU A N 1
ATOM 3110 C CA . GLU A 1 402 ? -8.692 10.122 24.629 1.00 94.38 402 GLU A CA 1
ATOM 3111 C C . GLU A 1 402 ? -9.480 8.941 24.042 1.00 94.38 402 GLU A C 1
ATOM 3113 O O . GLU A 1 402 ? -9.164 7.785 24.335 1.00 94.38 402 GLU A O 1
ATOM 3118 N N . ASN A 1 403 ? -10.431 9.189 23.133 1.00 93.62 403 ASN A N 1
ATOM 3119 C CA . ASN A 1 403 ? -11.124 8.141 22.381 1.00 93.62 403 ASN A CA 1
ATOM 3120 C C . ASN A 1 403 ? -10.132 7.269 21.591 1.00 93.62 403 ASN A C 1
ATOM 3122 O O . ASN A 1 403 ? -10.154 6.048 21.746 1.00 93.62 403 ASN A O 1
ATOM 3126 N N . ILE A 1 404 ? -9.224 7.853 20.798 1.00 94.19 404 ILE A N 1
ATOM 3127 C CA . ILE A 1 404 ? -8.288 7.056 19.983 1.00 94.19 404 ILE A CA 1
ATOM 3128 C C . ILE A 1 404 ? -7.196 6.363 20.818 1.00 94.19 404 ILE A C 1
ATOM 3130 O O . ILE A 1 404 ? -6.692 5.304 20.438 1.00 94.19 404 ILE A O 1
ATOM 3134 N N . LYS A 1 405 ? -6.862 6.913 21.990 1.00 93.56 405 LYS A N 1
ATOM 3135 C CA . LYS A 1 405 ? -5.947 6.305 22.966 1.00 93.56 405 LYS A CA 1
ATOM 3136 C C . LYS A 1 405 ? -6.569 5.109 23.696 1.00 93.56 405 LYS A C 1
ATOM 3138 O O . LYS A 1 405 ? -5.883 4.112 23.912 1.00 93.56 405 LYS A O 1
ATOM 3143 N N . THR A 1 406 ? -7.851 5.188 24.058 1.00 92.06 406 THR A N 1
ATOM 3144 C CA . THR A 1 406 ? -8.554 4.148 24.838 1.00 92.06 406 THR A CA 1
ATOM 3145 C C . THR A 1 406 ? -9.212 3.071 23.974 1.00 92.06 406 THR A C 1
ATOM 3147 O O . THR A 1 406 ? -9.145 1.892 24.315 1.00 92.06 406 THR A O 1
ATOM 3150 N N . LYS A 1 407 ? -9.833 3.457 22.853 1.00 92.25 407 LYS A N 1
ATOM 3151 C CA . LYS A 1 407 ? -10.601 2.575 21.952 1.00 92.25 407 LYS A CA 1
ATOM 3152 C C . LYS A 1 407 ? -9.833 2.193 20.680 1.00 92.25 407 LYS A C 1
ATOM 3154 O O . LYS A 1 407 ? -10.277 1.313 19.945 1.00 92.25 407 LYS A O 1
ATOM 3159 N N . GLY A 1 408 ? -8.706 2.854 20.406 1.00 94.31 408 GLY A N 1
ATOM 3160 C CA . GLY A 1 408 ? -7.978 2.700 19.149 1.00 94.31 408 GLY A CA 1
ATOM 3161 C C . GLY A 1 408 ? -8.747 3.269 17.955 1.00 94.31 408 GLY A C 1
ATOM 3162 O O . GLY A 1 408 ? -9.611 4.132 18.090 1.00 94.31 408 GLY A O 1
ATOM 3163 N N . PHE A 1 409 ? -8.429 2.768 16.765 1.00 95.94 409 PHE A N 1
ATOM 3164 C CA . PHE A 1 409 ? -9.121 3.079 15.516 1.00 95.94 409 PHE A CA 1
ATOM 3165 C C . PHE A 1 409 ? -9.313 1.812 14.674 1.00 95.94 409 PHE A C 1
ATOM 3167 O O . PHE A 1 409 ? -8.575 0.828 14.807 1.00 95.94 409 PHE A O 1
ATOM 3174 N N . VAL A 1 410 ? -10.293 1.834 13.766 1.00 96.44 410 VAL A N 1
ATOM 3175 C CA . VAL A 1 410 ? -10.514 0.726 12.827 1.00 96.44 410 VAL A CA 1
ATOM 3176 C C . VAL A 1 410 ? -9.388 0.701 11.799 1.00 96.44 410 VAL A C 1
ATOM 3178 O O . VAL A 1 410 ? -9.141 1.676 11.094 1.00 96.44 410 VAL A O 1
ATOM 3181 N N . ASN A 1 411 ? -8.708 -0.434 11.692 1.00 96.69 411 ASN A N 1
ATOM 3182 C CA . ASN A 1 411 ? -7.464 -0.625 10.956 1.00 96.69 411 ASN A CA 1
ATOM 3183 C C . ASN A 1 411 ? -7.677 -0.752 9.430 1.00 96.69 411 ASN A C 1
ATOM 3185 O O . ASN A 1 411 ? -7.122 -1.641 8.777 1.00 96.69 411 ASN A O 1
ATOM 3189 N N . TYR A 1 412 ? -8.494 0.125 8.845 1.00 97.31 412 TYR A N 1
ATOM 3190 C CA . TYR A 1 412 ? -8.767 0.165 7.411 1.00 97.31 412 TYR A CA 1
ATOM 3191 C C . TYR A 1 412 ? -7.492 0.325 6.574 1.00 97.31 412 TYR A C 1
ATOM 3193 O O . TYR A 1 412 ? -6.494 0.921 6.986 1.00 97.31 412 TYR A O 1
ATOM 3201 N N . TYR A 1 413 ? -7.540 -0.185 5.348 1.00 95.25 413 TYR A N 1
ATOM 3202 C CA . TYR A 1 413 ? -6.621 0.225 4.296 1.00 95.25 413 TYR A CA 1
ATOM 3203 C C . TYR A 1 413 ? -6.973 1.648 3.852 1.00 95.25 413 TYR A C 1
ATOM 3205 O O . TYR A 1 413 ? -8.097 1.888 3.410 1.00 95.25 413 TYR A O 1
ATOM 3213 N N . GLY A 1 414 ? -6.018 2.576 3.969 1.00 91.50 414 GLY A N 1
ATOM 3214 C CA . GLY A 1 414 ? -6.199 3.983 3.593 1.00 91.50 414 GLY A CA 1
ATOM 3215 C C . GLY A 1 414 ? -6.329 4.214 2.077 1.00 91.50 414 GLY A C 1
ATOM 3216 O O . GLY A 1 414 ? -5.995 3.329 1.280 1.00 91.50 414 GLY A O 1
ATOM 3217 N N . PRO A 1 415 ? -6.771 5.409 1.642 1.00 87.56 415 PRO A N 1
ATOM 3218 C CA . PRO A 1 415 ? -7.043 5.719 0.232 1.00 87.56 415 PRO A CA 1
ATOM 3219 C C . PRO A 1 415 ? -5.808 5.577 -0.683 1.00 87.56 415 PRO A C 1
ATOM 3221 O O . PRO A 1 415 ? -5.934 5.231 -1.861 1.00 87.56 415 PRO A O 1
ATOM 3224 N N . GLN A 1 416 ? -4.594 5.704 -0.134 1.00 85.62 416 GLN A N 1
ATOM 3225 C CA . GLN A 1 416 ? -3.328 5.461 -0.840 1.00 85.62 416 GLN A CA 1
ATOM 3226 C C . GLN A 1 416 ? -3.208 4.018 -1.359 1.00 85.62 416 GLN A C 1
ATOM 3228 O O . GLN A 1 416 ? -2.524 3.773 -2.351 1.00 85.62 416 GLN A O 1
ATOM 3233 N N . ARG A 1 417 ? -3.884 3.048 -0.721 1.00 89.81 417 ARG A N 1
ATOM 3234 C CA . ARG A 1 417 ? -3.916 1.644 -1.163 1.00 89.81 417 ARG A CA 1
ATOM 3235 C C . ARG A 1 417 ? -4.651 1.460 -2.491 1.00 89.81 417 ARG A C 1
ATOM 3237 O O . ARG A 1 417 ? -4.344 0.521 -3.222 1.00 89.81 417 ARG A O 1
ATOM 3244 N N . PHE A 1 418 ? -5.604 2.340 -2.787 1.00 90.00 418 PHE A N 1
ATOM 3245 C CA . PHE A 1 418 ? -6.497 2.234 -3.940 1.00 90.00 418 PHE A CA 1
ATOM 3246 C C . PHE A 1 418 ? -6.129 3.190 -5.082 1.00 90.00 418 PHE A C 1
ATOM 3248 O O . PHE A 1 418 ? -6.647 3.025 -6.183 1.00 90.00 418 PHE A O 1
ATOM 3255 N N . GLY A 1 419 ? -5.204 4.130 -4.857 1.00 80.62 419 GLY A N 1
ATOM 3256 C CA . GLY A 1 419 ? -4.811 5.138 -5.846 1.00 80.62 419 GLY A CA 1
ATOM 3257 C C . GLY A 1 419 ? -5.709 6.375 -5.800 1.00 80.62 419 GLY A C 1
ATOM 3258 O O . GLY A 1 419 ? -6.365 6.695 -6.782 1.00 80.62 419 GLY A O 1
ATOM 3259 N N . GLN A 1 420 ? -5.761 7.047 -4.646 1.00 73.25 420 GLN A N 1
ATOM 3260 C CA . GLN A 1 420 ? -6.503 8.299 -4.441 1.00 73.25 420 GLN A CA 1
ATOM 3261 C C . GLN A 1 420 ? -6.235 9.327 -5.557 1.00 73.25 420 GLN A C 1
ATOM 3263 O O . GLN A 1 420 ? -5.082 9.541 -5.940 1.00 73.25 420 GLN A O 1
ATOM 3268 N N . GLY A 1 421 ? -7.297 9.969 -6.054 1.00 68.31 421 GLY A N 1
ATOM 3269 C CA . GLY A 1 421 ? -7.219 10.938 -7.154 1.00 68.31 421 GLY A CA 1
ATOM 3270 C C . GLY A 1 421 ? -7.054 10.315 -8.547 1.00 68.31 421 GLY A C 1
ATOM 3271 O O . GLY A 1 421 ? -6.443 10.943 -9.407 1.00 68.31 421 GLY A O 1
ATOM 3272 N N . GLN A 1 422 ? -7.545 9.087 -8.757 1.00 77.94 422 GLN A N 1
ATOM 3273 C CA . GLN A 1 422 ? -7.608 8.425 -10.067 1.00 77.94 422 GLN A CA 1
ATOM 3274 C C . GLN A 1 422 ? -9.047 8.022 -10.405 1.00 77.94 422 GLN A C 1
ATOM 3276 O O . GLN A 1 422 ? -9.760 7.500 -9.545 1.00 77.94 422 GLN A O 1
ATOM 3281 N N . ASN A 1 423 ? -9.435 8.199 -11.669 1.00 83.12 423 ASN A N 1
ATOM 3282 C CA . ASN A 1 423 ? -10.751 7.844 -12.210 1.00 83.12 423 ASN A CA 1
ATOM 3283 C C . ASN A 1 423 ? -11.040 6.334 -12.099 1.00 83.12 423 ASN A C 1
ATOM 3285 O O . ASN A 1 423 ? -12.179 5.924 -11.878 1.00 83.12 423 ASN A O 1
ATOM 3289 N N . VAL A 1 424 ? -10.006 5.492 -12.204 1.00 86.50 424 VAL A N 1
ATOM 3290 C CA . VAL A 1 424 ? -10.091 4.046 -11.947 1.00 86.50 424 VAL A CA 1
ATOM 3291 C C . VAL A 1 424 ? -9.326 3.701 -10.682 1.00 86.50 424 VAL A C 1
ATOM 3293 O O . VAL A 1 424 ? -8.114 3.895 -10.592 1.00 86.50 424 VAL A O 1
ATOM 3296 N N . ARG A 1 425 ? -10.026 3.099 -9.719 1.00 90.06 425 ARG A N 1
ATOM 3297 C CA . ARG A 1 425 ? -9.399 2.593 -8.498 1.00 90.06 425 ARG A CA 1
ATOM 3298 C C . ARG A 1 425 ? -8.635 1.299 -8.772 1.00 90.06 425 ARG A C 1
ATOM 3300 O O . ARG A 1 425 ? -9.087 0.418 -9.502 1.00 90.06 425 ARG A O 1
ATOM 3307 N N . THR A 1 426 ? -7.508 1.138 -8.088 1.00 94.06 426 THR A N 1
ATOM 3308 C CA . THR A 1 426 ? -6.605 -0.021 -8.196 1.00 94.06 426 THR A CA 1
ATOM 3309 C C . THR A 1 426 ? -7.321 -1.359 -7.932 1.00 94.06 426 THR A C 1
ATOM 3311 O O . THR A 1 426 ? -6.974 -2.367 -8.549 1.00 94.06 426 THR A O 1
ATOM 3314 N N . ASP A 1 427 ? -8.341 -1.378 -7.062 1.00 95.25 427 ASP A N 1
ATOM 3315 C CA . ASP A 1 427 ? -9.146 -2.573 -6.770 1.00 95.25 427 ASP A CA 1
ATOM 3316 C C . ASP A 1 427 ? -9.945 -3.092 -7.978 1.00 95.25 427 ASP A C 1
ATOM 3318 O O . ASP A 1 427 ? -10.088 -4.304 -8.126 1.00 95.25 427 ASP A O 1
ATOM 3322 N N . GLN A 1 428 ? -10.385 -2.214 -8.886 1.00 96.31 428 GLN A N 1
ATOM 3323 C CA . GLN A 1 428 ? -11.137 -2.599 -10.088 1.00 96.31 428 GLN A CA 1
ATOM 3324 C C . GLN A 1 428 ? -10.248 -3.374 -11.071 1.00 96.31 428 GLN A C 1
ATOM 3326 O O . GLN A 1 428 ? -10.636 -4.419 -11.591 1.00 96.31 428 GLN A O 1
ATOM 3331 N N . ILE A 1 429 ? -9.004 -2.914 -11.254 1.00 96.69 429 ILE A N 1
ATOM 3332 C CA . ILE A 1 429 ? -7.981 -3.632 -12.030 1.00 96.69 429 ILE A CA 1
ATOM 3333 C C . ILE A 1 429 ? -7.695 -4.991 -11.371 1.00 96.69 429 ILE A C 1
ATOM 3335 O O . ILE A 1 429 ? -7.606 -6.006 -12.059 1.00 96.69 429 ILE A O 1
ATOM 3339 N N . GLY A 1 430 ? -7.596 -5.034 -10.037 1.00 96.19 430 GLY A N 1
ATOM 3340 C CA . GLY A 1 430 ? -7.433 -6.273 -9.272 1.00 96.19 430 GLY A CA 1
ATOM 3341 C C . GLY A 1 430 ? -8.544 -7.295 -9.519 1.00 96.19 430 GLY A C 1
ATOM 3342 O O . GLY A 1 430 ? -8.249 -8.467 -9.758 1.00 96.19 430 GLY A O 1
ATOM 3343 N N . LEU A 1 431 ? -9.799 -6.843 -9.525 1.00 96.62 431 LEU A N 1
ATOM 3344 C CA . LEU A 1 431 ? -10.970 -7.669 -9.815 1.00 96.62 431 LEU A CA 1
ATOM 3345 C C . LEU A 1 431 ? -10.956 -8.211 -11.252 1.00 96.62 431 LEU A C 1
ATOM 3347 O O . LEU A 1 431 ? -11.144 -9.410 -11.458 1.00 96.62 431 LEU A O 1
ATOM 3351 N N . ALA A 1 432 ? -10.671 -7.363 -12.246 1.00 96.81 432 ALA A N 1
ATOM 3352 C CA . ALA A 1 432 ? -10.568 -7.793 -13.641 1.00 96.81 432 ALA A CA 1
ATOM 3353 C C . ALA A 1 432 ? -9.468 -8.858 -13.838 1.00 96.81 432 ALA A C 1
ATOM 3355 O O . ALA A 1 432 ? -9.670 -9.831 -14.565 1.00 96.81 432 ALA A O 1
ATOM 3356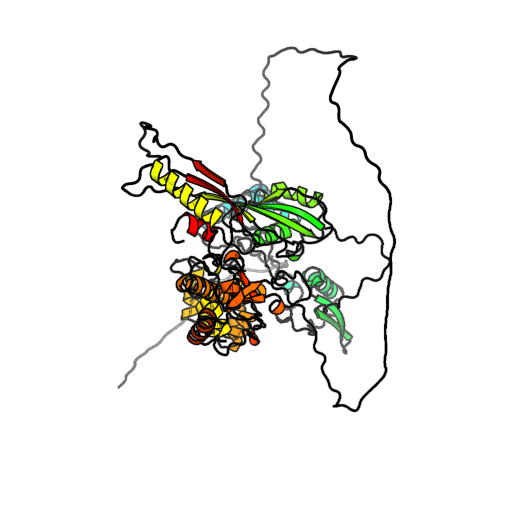 N N . LEU A 1 433 ? -8.331 -8.729 -13.140 1.00 95.88 433 LEU A N 1
ATOM 3357 C CA . LEU A 1 433 ? -7.249 -9.723 -13.155 1.00 95.88 433 LEU A CA 1
ATOM 3358 C C . LEU A 1 433 ? -7.640 -11.046 -12.472 1.00 95.88 433 LEU A C 1
ATOM 3360 O O . LEU A 1 433 ? -7.288 -12.108 -12.985 1.00 95.88 433 LEU A O 1
ATOM 3364 N N . LEU A 1 434 ? -8.368 -11.001 -11.348 1.00 95.31 434 LEU A N 1
ATOM 3365 C CA . LEU A 1 434 ? -8.883 -12.197 -10.661 1.00 95.31 434 LEU A CA 1
ATOM 3366 C C . LEU A 1 434 ? -9.907 -12.961 -11.512 1.00 95.31 434 LEU A C 1
ATOM 3368 O O . LEU A 1 434 ? -9.853 -14.187 -11.567 1.00 95.31 434 LEU A O 1
ATOM 3372 N N . ASN A 1 435 ? -10.774 -12.239 -12.226 1.00 94.44 435 ASN A N 1
ATOM 3373 C CA . ASN A 1 435 ? -11.742 -12.798 -13.174 1.00 94.44 435 ASN A CA 1
ATOM 3374 C C . ASN A 1 435 ? -11.122 -13.195 -14.534 1.00 94.44 435 ASN A C 1
ATOM 3376 O O . ASN A 1 435 ? -11.845 -13.534 -15.468 1.00 94.44 435 ASN A O 1
ATOM 3380 N N . GLY A 1 436 ? -9.793 -13.128 -14.693 1.00 93.25 436 GLY A N 1
ATOM 3381 C CA . GLY A 1 436 ? -9.103 -13.497 -15.937 1.00 93.25 436 GLY A CA 1
ATOM 3382 C C . GLY A 1 436 ? -9.377 -12.569 -17.130 1.00 93.25 436 GLY A C 1
ATOM 3383 O O . GLY A 1 436 ? -8.988 -12.875 -18.260 1.00 93.25 436 GLY A O 1
ATOM 3384 N N . LYS A 1 437 ? -10.014 -11.415 -16.907 1.00 95.75 437 LYS A N 1
ATOM 3385 C CA . LYS A 1 437 ? -10.410 -10.453 -17.940 1.00 95.75 437 LYS A CA 1
ATOM 3386 C C . LYS A 1 437 ? -9.242 -9.544 -18.334 1.00 95.75 437 LYS A C 1
ATOM 3388 O O . LYS A 1 437 ? -9.237 -8.338 -18.095 1.00 95.75 437 LYS A O 1
ATOM 3393 N N . MET A 1 438 ? -8.224 -10.135 -18.957 1.00 96.25 438 MET A N 1
ATOM 3394 C CA . MET A 1 438 ? -6.939 -9.474 -19.232 1.00 96.25 438 MET A CA 1
ATOM 3395 C C . MET A 1 438 ? -7.062 -8.196 -20.074 1.00 96.25 438 MET A C 1
ATOM 3397 O O . MET A 1 438 ? -6.348 -7.228 -19.812 1.00 96.25 438 MET A O 1
ATOM 3401 N N . VAL A 1 439 ? -7.972 -8.178 -21.056 1.00 97.19 439 VAL A N 1
ATOM 3402 C CA . VAL A 1 439 ? -8.232 -7.009 -21.916 1.00 97.19 439 VAL A CA 1
ATOM 3403 C C . VAL A 1 439 ? -8.911 -5.886 -21.125 1.00 97.19 439 VAL A C 1
ATOM 3405 O O . VAL A 1 439 ? -8.466 -4.744 -21.194 1.00 97.19 439 VAL A O 1
ATOM 3408 N N . GLU A 1 440 ? -9.928 -6.210 -20.318 1.00 97.25 440 GLU A N 1
ATOM 3409 C CA . GLU A 1 440 ? -10.613 -5.258 -19.427 1.00 97.25 440 GLU A CA 1
ATOM 3410 C C . GLU A 1 440 ? -9.617 -4.628 -18.444 1.00 97.25 440 GLU A C 1
ATOM 3412 O O . GLU A 1 440 ? -9.538 -3.407 -18.347 1.00 97.25 440 GLU A O 1
ATOM 3417 N N . ALA A 1 441 ? -8.762 -5.441 -17.813 1.00 97.38 441 ALA A N 1
ATOM 3418 C CA . ALA A 1 441 ? -7.715 -4.956 -16.917 1.00 97.38 441 ALA A CA 1
ATOM 3419 C C . ALA A 1 441 ? -6.741 -3.983 -17.611 1.00 97.38 441 ALA A C 1
ATOM 3421 O O . ALA A 1 441 ? -6.357 -2.976 -17.016 1.00 97.38 441 ALA A O 1
ATOM 3422 N N . VAL A 1 442 ? -6.348 -4.248 -18.867 1.00 97.06 442 VAL A N 1
ATOM 3423 C CA . VAL A 1 442 ? -5.515 -3.318 -19.656 1.00 97.06 442 VAL A CA 1
ATOM 3424 C C . VAL A 1 442 ? -6.259 -2.011 -19.940 1.00 97.06 442 VAL A C 1
ATOM 3426 O O . VAL A 1 442 ? -5.675 -0.945 -19.756 1.00 97.06 442 VAL A O 1
ATOM 3429 N N . LYS A 1 443 ? -7.534 -2.069 -20.346 1.00 96.56 443 LYS A N 1
ATOM 3430 C CA . LYS A 1 443 ? -8.334 -0.867 -20.633 1.00 96.56 443 LYS A CA 1
ATOM 3431 C C . LYS A 1 443 ? -8.534 -0.013 -19.377 1.00 96.56 443 LYS A C 1
ATOM 3433 O O . LYS A 1 443 ? -8.239 1.175 -19.424 1.00 96.56 443 LYS A O 1
ATOM 3438 N N . LEU A 1 444 ? -8.872 -0.632 -18.242 1.00 96.62 444 LEU A N 1
ATOM 3439 C CA . LEU A 1 444 ? -8.939 0.014 -16.924 1.00 96.62 444 LEU A CA 1
ATOM 3440 C C . LEU A 1 444 ? -7.611 0.685 -16.527 1.00 96.62 444 LEU A C 1
ATOM 3442 O O . LEU A 1 444 ? -7.601 1.818 -16.055 1.00 96.62 444 LEU A O 1
ATOM 3446 N N . PHE A 1 445 ? -6.474 0.018 -16.747 1.00 95.19 445 PHE A N 1
ATOM 3447 C CA . PHE A 1 445 ? -5.152 0.580 -16.445 1.00 95.19 445 PHE A CA 1
ATOM 3448 C C . PHE A 1 445 ? -4.790 1.794 -17.330 1.00 95.19 445 PHE A C 1
ATOM 3450 O O . PHE A 1 445 ? -4.076 2.697 -16.883 1.00 95.19 445 PHE A O 1
ATOM 3457 N N . PHE A 1 446 ? -5.289 1.843 -18.570 1.00 95.44 446 PHE A N 1
ATOM 3458 C CA . PHE A 1 446 ? -5.127 2.985 -19.475 1.00 95.44 446 PHE A CA 1
ATOM 3459 C C . PHE A 1 446 ? -6.265 4.015 -19.413 1.00 95.44 446 PHE A C 1
ATOM 3461 O O . PHE A 1 446 ? -6.218 4.974 -20.180 1.00 95.44 446 PHE A O 1
ATOM 3468 N N . THR A 1 447 ? -7.229 3.907 -18.492 1.00 94.88 447 THR A N 1
ATOM 3469 C CA . THR A 1 447 ? -8.260 4.944 -18.318 1.00 94.88 447 THR A CA 1
ATOM 3470 C C . THR A 1 447 ? -7.618 6.290 -17.968 1.00 94.88 447 THR A C 1
ATOM 3472 O O . THR A 1 447 ? -6.809 6.343 -17.037 1.00 94.88 447 THR A O 1
ATOM 3475 N N . PRO A 1 448 ? -7.893 7.369 -18.724 1.00 92.06 448 PRO A N 1
ATOM 3476 C CA . PRO A 1 448 ? -7.343 8.696 -18.474 1.00 92.06 448 PRO A CA 1
ATOM 3477 C C . PRO A 1 448 ? -7.991 9.372 -17.267 1.00 92.06 448 PRO A C 1
ATOM 3479 O O . PRO A 1 448 ? -9.161 9.147 -16.964 1.00 92.06 448 PRO A O 1
ATOM 3482 N N . GLU A 1 449 ? -7.216 10.251 -16.644 1.00 90.19 449 GLU A N 1
ATOM 3483 C CA . GLU A 1 449 ? -7.727 11.284 -15.749 1.00 90.19 449 GLU A CA 1
ATOM 3484 C C . GLU A 1 449 ? -8.223 12.492 -16.568 1.00 90.19 449 GLU A C 1
ATOM 3486 O O . GLU A 1 449 ? -7.909 12.648 -17.760 1.00 90.19 449 GLU A O 1
ATOM 3491 N N . ASP A 1 450 ? -8.936 13.392 -15.899 1.00 86.50 450 ASP A N 1
ATOM 3492 C CA . ASP A 1 450 ? -9.563 14.568 -16.517 1.00 86.50 450 ASP A CA 1
ATOM 3493 C C . ASP A 1 450 ? -8.555 15.694 -16.838 1.00 86.50 450 ASP A C 1
ATOM 3495 O O . ASP A 1 450 ? -8.889 16.680 -17.492 1.00 86.50 450 ASP A O 1
ATOM 3499 N N . THR A 1 451 ? -7.286 15.551 -16.435 1.00 88.12 451 THR A N 1
ATOM 3500 C CA . THR A 1 451 ? -6.223 16.536 -16.690 1.00 88.12 451 THR A CA 1
ATOM 3501 C C . THR A 1 451 ? -5.719 16.493 -18.136 1.00 88.12 451 THR A C 1
ATOM 3503 O O . THR A 1 451 ? -5.577 15.426 -18.736 1.00 88.12 451 THR A O 1
ATOM 3506 N N . ASP A 1 452 ? -5.399 17.650 -18.725 1.00 87.25 452 ASP A N 1
ATOM 3507 C CA . ASP A 1 452 ? -4.991 17.740 -20.139 1.00 87.25 452 ASP A CA 1
ATOM 3508 C C . ASP A 1 452 ? -3.470 17.628 -20.390 1.00 87.25 452 ASP A C 1
ATOM 3510 O O . ASP A 1 452 ? -2.871 18.325 -21.215 1.00 87.25 452 ASP A O 1
ATOM 3514 N N . ASP A 1 453 ? -2.817 16.717 -19.672 1.00 89.69 453 ASP A N 1
ATOM 3515 C CA . ASP A 1 453 ? -1.380 16.466 -19.785 1.00 89.69 453 ASP A CA 1
ATOM 3516 C C . ASP A 1 453 ? -1.032 15.375 -20.834 1.00 89.69 453 ASP A C 1
ATOM 3518 O O . ASP A 1 453 ? -1.896 14.593 -21.254 1.00 89.69 453 ASP A O 1
ATOM 3522 N N . PRO A 1 454 ? 0.244 15.265 -21.266 1.00 88.81 454 PRO A N 1
ATOM 3523 C CA . PRO A 1 454 ? 0.659 14.301 -22.289 1.00 88.81 454 PRO A CA 1
ATOM 3524 C C . PRO A 1 454 ? 0.392 12.825 -21.952 1.00 88.81 454 PRO A C 1
ATOM 3526 O O . PRO A 1 454 ? 0.214 12.020 -22.866 1.00 88.81 454 PRO A O 1
ATOM 3529 N N . VAL A 1 455 ? 0.349 12.444 -20.668 1.00 90.94 455 VAL A N 1
ATOM 3530 C CA . VAL A 1 455 ? 0.057 11.060 -20.255 1.00 90.94 455 VAL A CA 1
ATOM 3531 C C . VAL A 1 455 ? -1.401 10.741 -20.555 1.00 90.94 455 VAL A C 1
ATOM 3533 O O . VAL A 1 455 ? -1.694 9.696 -21.135 1.00 90.94 455 VAL A O 1
ATOM 3536 N N . ASN A 1 456 ? -2.308 11.649 -20.198 1.00 93.06 456 ASN A N 1
ATOM 3537 C CA . ASN A 1 456 ? -3.736 11.451 -20.401 1.00 93.06 456 ASN A CA 1
ATOM 3538 C C . ASN A 1 456 ? -4.146 11.596 -21.872 1.00 93.06 456 ASN A C 1
ATOM 3540 O O . ASN A 1 456 ? -4.971 10.815 -22.342 1.00 93.06 456 ASN A O 1
ATOM 3544 N N . LYS A 1 457 ? -3.473 12.453 -22.652 1.00 93.56 457 LYS A N 1
ATOM 3545 C CA . LYS A 1 457 ? -3.587 12.462 -24.125 1.00 93.56 457 LYS A CA 1
ATOM 3546 C C . LYS A 1 457 ? -3.183 11.118 -24.743 1.00 93.56 457 LYS A C 1
ATOM 3548 O O . LYS A 1 457 ? -3.913 10.585 -25.575 1.00 93.56 457 LYS A O 1
ATOM 3553 N N . ALA A 1 458 ? -2.068 10.532 -24.300 1.00 95.19 458 ALA A N 1
ATOM 3554 C CA . ALA A 1 458 ? -1.621 9.219 -24.769 1.00 95.19 458 ALA A CA 1
ATOM 3555 C C . ALA A 1 458 ? -2.586 8.084 -24.364 1.00 95.19 458 ALA A C 1
ATOM 3557 O O . ALA A 1 458 ? -2.905 7.225 -25.187 1.00 95.19 458 ALA A O 1
ATOM 3558 N N . LYS A 1 459 ? -3.085 8.100 -23.119 1.00 95.50 459 LYS A N 1
ATOM 3559 C CA . LYS A 1 459 ? -4.109 7.170 -22.610 1.00 95.50 459 LYS A CA 1
ATOM 3560 C C . LYS A 1 459 ? -5.407 7.234 -23.434 1.00 95.50 459 LYS A C 1
ATOM 3562 O O . LYS A 1 459 ? -5.871 6.197 -23.900 1.00 95.50 459 LYS A O 1
ATOM 3567 N N . ARG A 1 460 ? -5.951 8.438 -23.678 1.00 95.69 460 ARG A N 1
ATOM 3568 C CA . ARG A 1 460 ? -7.140 8.659 -24.532 1.00 95.69 460 ARG A CA 1
ATOM 3569 C C . ARG A 1 460 ? -6.930 8.095 -25.936 1.00 95.69 460 ARG A C 1
ATOM 3571 O O . ARG A 1 460 ? -7.763 7.325 -26.399 1.00 95.69 460 ARG A O 1
ATOM 3578 N N . HIS A 1 461 ? -5.793 8.412 -26.563 1.00 96.31 461 HIS A N 1
ATOM 3579 C CA . HIS A 1 461 ? -5.440 7.879 -27.880 1.00 96.31 461 HIS A CA 1
ATOM 3580 C C . HIS A 1 461 ? -5.443 6.343 -27.886 1.00 96.31 461 HIS A C 1
ATOM 3582 O O . HIS A 1 461 ? -6.112 5.747 -28.722 1.00 96.31 461 HIS A O 1
ATOM 3588 N N . PHE A 1 462 ? -4.796 5.701 -26.903 1.00 97.06 462 PHE A N 1
ATOM 3589 C CA . PHE A 1 462 ? -4.760 4.238 -26.811 1.00 97.06 462 PHE A CA 1
ATOM 3590 C C . PHE A 1 462 ? -6.154 3.604 -26.717 1.00 97.06 462 PHE A C 1
ATOM 3592 O O . PHE A 1 462 ? -6.413 2.609 -27.385 1.00 97.06 462 PHE A O 1
ATOM 3599 N N . LEU A 1 463 ? -7.059 4.165 -25.911 1.00 95.56 463 LEU A N 1
ATOM 3600 C CA . LEU A 1 463 ? -8.413 3.616 -25.768 1.00 95.56 463 LEU A CA 1
ATOM 3601 C C . LEU A 1 463 ? -9.297 3.832 -27.005 1.00 95.56 463 LEU A C 1
ATOM 3603 O O . LEU A 1 463 ? -10.256 3.089 -27.188 1.00 95.56 463 LEU A O 1
ATOM 3607 N N . GLN A 1 464 ? -8.984 4.830 -27.836 1.00 95.88 464 GLN A N 1
ATOM 3608 C CA . GLN A 1 464 ? -9.717 5.135 -29.068 1.00 95.88 464 GLN A CA 1
ATOM 3609 C C . GLN A 1 464 ? -9.208 4.349 -30.284 1.00 95.88 464 GLN A C 1
ATOM 3611 O O . GLN A 1 464 ? -10.008 3.987 -31.142 1.00 95.88 464 GLN A O 1
ATOM 3616 N N . THR A 1 465 ? -7.896 4.112 -30.386 1.00 95.88 465 THR A N 1
ATOM 3617 C CA . THR A 1 465 ? -7.259 3.542 -31.592 1.00 95.88 465 THR A CA 1
ATOM 3618 C C . THR A 1 465 ? -6.652 2.156 -31.389 1.00 95.88 465 THR A C 1
ATOM 3620 O O . THR A 1 465 ? -6.337 1.488 -32.369 1.00 95.88 465 THR A O 1
ATOM 3623 N N . GLU A 1 466 ? -6.422 1.750 -30.137 1.00 94.94 466 GLU A N 1
ATOM 3624 C CA . GLU A 1 466 ? -5.601 0.595 -29.742 1.00 94.94 466 GLU A CA 1
ATOM 3625 C C . GLU A 1 466 ? -4.158 0.603 -30.316 1.00 94.94 466 GLU A C 1
ATOM 3627 O O . GLU A 1 466 ? -3.427 -0.386 -30.192 1.00 94.94 466 GLU A O 1
ATOM 3632 N N . ASP A 1 467 ? -3.684 1.740 -30.860 1.00 95.25 467 ASP A N 1
ATOM 3633 C CA . ASP A 1 467 ? -2.325 1.898 -31.397 1.00 95.25 467 ASP A CA 1
ATOM 3634 C C . ASP A 1 467 ? -1.277 2.001 -30.279 1.00 95.25 467 ASP A C 1
ATOM 3636 O O . ASP A 1 467 ? -0.824 3.072 -29.860 1.00 95.25 467 ASP A O 1
ATOM 3640 N N . ALA A 1 468 ? -0.814 0.836 -29.833 1.00 94.50 468 ALA A N 1
ATOM 3641 C CA . ALA A 1 468 ? 0.258 0.736 -28.857 1.00 94.50 468 ALA A CA 1
ATOM 3642 C C . ALA A 1 468 ? 1.582 1.390 -29.315 1.00 94.50 468 ALA A C 1
ATOM 3644 O O . ALA A 1 468 ? 2.394 1.759 -28.461 1.00 94.50 468 ALA A O 1
ATOM 3645 N N . LYS A 1 469 ? 1.829 1.552 -30.624 1.00 94.50 469 LYS A N 1
ATOM 3646 C CA . LYS A 1 469 ? 3.057 2.157 -31.164 1.00 94.50 469 LYS A CA 1
ATOM 3647 C C . LYS A 1 469 ? 3.007 3.680 -31.074 1.00 94.50 469 LYS A C 1
ATOM 3649 O O . LYS A 1 469 ? 3.953 4.272 -30.553 1.00 94.50 469 LYS A O 1
ATOM 3654 N N . GLY A 1 470 ? 1.914 4.295 -31.524 1.00 94.25 470 GLY A N 1
ATOM 3655 C CA . GLY A 1 470 ? 1.660 5.731 -31.398 1.00 94.25 470 GLY A CA 1
ATOM 3656 C C . GLY A 1 470 ? 1.662 6.177 -29.937 1.00 94.25 470 GLY A C 1
ATOM 3657 O O . GLY A 1 470 ? 2.439 7.057 -29.551 1.00 94.25 470 GLY A O 1
ATOM 3658 N N . THR A 1 471 ? 0.908 5.484 -29.075 1.00 95.81 471 THR A N 1
ATOM 3659 C CA . THR A 1 471 ? 0.861 5.777 -27.632 1.00 95.81 471 THR A CA 1
ATOM 3660 C C . THR A 1 471 ? 2.242 5.718 -26.965 1.00 95.81 471 THR A C 1
ATOM 3662 O O . THR A 1 471 ? 2.555 6.560 -26.118 1.00 95.81 471 THR A O 1
ATOM 3665 N N . LEU A 1 472 ? 3.111 4.769 -27.344 1.00 93.44 472 LEU A N 1
ATOM 3666 C CA . LEU A 1 472 ? 4.478 4.677 -26.806 1.00 93.44 472 LEU A CA 1
ATOM 3667 C C . LEU A 1 472 ? 5.330 5.919 -27.085 1.00 93.44 472 LEU A C 1
ATOM 3669 O O . LEU A 1 472 ? 6.201 6.247 -26.272 1.00 93.44 472 LEU A O 1
ATOM 3673 N N . THR A 1 473 ? 5.108 6.572 -28.226 1.00 93.69 473 THR A N 1
ATOM 3674 C CA . THR A 1 473 ? 5.811 7.794 -28.630 1.00 93.69 473 THR A CA 1
ATOM 3675 C C . THR A 1 473 ? 5.281 9.022 -27.888 1.00 93.69 473 THR A C 1
ATOM 3677 O O . THR A 1 473 ? 6.070 9.897 -27.544 1.00 93.69 473 THR A O 1
ATOM 3680 N N . MET A 1 474 ? 3.981 9.057 -27.576 1.00 92.56 474 MET A N 1
ATOM 3681 C CA . MET A 1 474 ? 3.347 10.137 -26.806 1.00 92.56 474 MET A CA 1
ATOM 3682 C C . MET A 1 474 ? 3.682 10.092 -25.302 1.00 92.56 474 MET A C 1
ATOM 3684 O O . MET A 1 474 ? 3.742 11.132 -24.646 1.00 92.56 474 MET A O 1
ATOM 3688 N N . LEU A 1 475 ? 3.900 8.902 -24.729 1.00 90.00 475 LEU A N 1
ATOM 3689 C CA . LEU A 1 475 ? 4.119 8.739 -23.287 1.00 90.00 475 LEU A CA 1
ATOM 3690 C C . LEU A 1 475 ? 5.484 9.274 -22.798 1.00 90.00 475 LEU A C 1
ATOM 3692 O O . LEU A 1 475 ? 6.531 8.872 -23.319 1.00 90.00 475 LEU A O 1
ATOM 3696 N N . PRO A 1 476 ? 5.526 10.054 -21.699 1.00 85.75 476 PRO A N 1
ATOM 3697 C CA . PRO A 1 476 ? 6.769 10.412 -21.012 1.00 85.75 476 PRO A CA 1
ATOM 3698 C C . PRO A 1 476 ? 7.595 9.194 -20.562 1.00 85.75 476 PRO A C 1
ATOM 3700 O O . PRO A 1 476 ? 7.054 8.153 -20.194 1.00 85.75 476 PRO A O 1
ATOM 3703 N N . GLU A 1 477 ? 8.928 9.311 -20.541 1.00 75.19 477 GLU A N 1
ATOM 3704 C CA . GLU A 1 477 ? 9.824 8.207 -20.132 1.00 75.19 477 GLU A CA 1
ATOM 3705 C C . GLU A 1 477 ? 9.683 7.789 -18.655 1.00 75.19 477 GLU A C 1
ATOM 3707 O O . GLU A 1 477 ? 10.018 6.660 -18.306 1.00 75.19 477 GLU A O 1
ATOM 3712 N N . CYS A 1 478 ? 9.144 8.651 -17.786 1.00 74.62 478 CYS A N 1
ATOM 3713 C CA . CYS A 1 478 ? 8.884 8.315 -16.382 1.00 74.62 478 CYS A CA 1
ATOM 3714 C C . CYS A 1 478 ? 7.721 7.320 -16.186 1.00 74.62 478 CYS A C 1
ATOM 3716 O O . CYS A 1 478 ? 7.615 6.702 -15.126 1.00 74.62 478 CYS A O 1
ATOM 3718 N N . LYS A 1 479 ? 6.862 7.121 -17.195 1.00 81.88 479 LYS A N 1
ATOM 3719 C CA . LYS A 1 479 ? 5.714 6.201 -17.156 1.00 81.88 479 LYS A CA 1
ATOM 3720 C C . LYS A 1 479 ? 6.134 4.780 -17.537 1.00 81.88 479 LYS A C 1
ATOM 3722 O O . LYS A 1 479 ? 5.793 4.243 -18.592 1.00 81.88 479 LYS A O 1
ATOM 3727 N N . VAL A 1 480 ? 6.976 4.196 -16.681 1.00 80.31 480 VAL A N 1
ATOM 3728 C CA . VAL A 1 480 ? 7.666 2.925 -16.948 1.00 80.31 480 VAL A CA 1
ATOM 3729 C C . VAL A 1 480 ? 6.682 1.761 -17.097 1.00 80.31 480 VAL A C 1
ATOM 3731 O O . VAL A 1 480 ? 6.840 0.973 -18.025 1.00 80.31 480 VAL A O 1
ATOM 3734 N N . ARG A 1 481 ? 5.657 1.652 -16.237 1.00 87.25 481 ARG A N 1
ATOM 3735 C CA . ARG A 1 481 ? 4.698 0.525 -16.256 1.00 87.25 481 ARG A CA 1
ATOM 3736 C C . ARG A 1 481 ? 3.865 0.540 -17.537 1.00 87.25 481 ARG A C 1
ATOM 3738 O O . ARG A 1 481 ? 3.761 -0.469 -18.226 1.00 87.25 481 ARG A O 1
ATOM 3745 N N . GLU A 1 482 ? 3.362 1.718 -17.875 1.00 92.19 482 GLU A N 1
ATOM 3746 C CA . GLU A 1 482 ? 2.612 2.048 -19.081 1.00 92.19 482 GLU A CA 1
ATOM 3747 C C . GLU A 1 482 ? 3.425 1.688 -20.334 1.00 92.19 482 GLU A C 1
ATOM 3749 O O . GLU A 1 482 ? 2.958 0.947 -21.199 1.00 92.19 482 GLU A O 1
ATOM 3754 N N . LYS A 1 483 ? 4.695 2.113 -20.389 1.00 90.12 483 LYS A N 1
ATOM 3755 C CA . LYS A 1 483 ? 5.604 1.785 -21.496 1.00 90.12 483 LYS A CA 1
ATOM 3756 C C . LYS A 1 483 ? 5.992 0.307 -21.565 1.00 90.12 483 LYS A C 1
ATOM 3758 O O . LYS A 1 483 ? 6.232 -0.191 -22.661 1.00 90.12 483 LYS A O 1
ATOM 3763 N N . MET A 1 484 ? 6.084 -0.411 -20.446 1.00 90.38 484 MET A N 1
ATOM 3764 C CA . MET A 1 484 ? 6.312 -1.865 -20.458 1.00 90.38 484 MET A CA 1
ATOM 3765 C C . MET A 1 484 ? 5.112 -2.598 -21.063 1.00 90.38 484 MET A C 1
ATOM 3767 O O . MET A 1 484 ? 5.290 -3.395 -21.986 1.00 90.38 484 MET A O 1
ATOM 3771 N N . LEU A 1 485 ? 3.908 -2.247 -20.609 1.00 94.81 485 LEU A N 1
ATOM 3772 C CA . LEU A 1 485 ? 2.655 -2.834 -21.064 1.00 94.81 485 LEU A CA 1
ATOM 3773 C C . LEU A 1 485 ? 2.448 -2.606 -22.572 1.00 94.81 485 LEU A C 1
ATOM 3775 O O . LEU A 1 485 ? 2.290 -3.569 -23.317 1.00 94.81 485 LEU A O 1
ATOM 3779 N N . LEU A 1 486 ? 2.589 -1.369 -23.062 1.00 96.06 486 LEU A N 1
ATOM 3780 C CA . LEU A 1 486 ? 2.435 -1.065 -24.494 1.00 96.06 486 LEU A CA 1
ATOM 3781 C C . LEU A 1 486 ? 3.525 -1.683 -25.380 1.00 96.06 486 LEU A C 1
ATOM 3783 O O . LEU A 1 486 ? 3.234 -2.079 -26.503 1.00 96.06 486 LEU A O 1
ATOM 3787 N N . ARG A 1 487 ? 4.773 -1.828 -24.907 1.00 94.62 487 ARG A N 1
ATOM 3788 C CA . ARG A 1 487 ? 5.828 -2.529 -25.676 1.00 94.62 487 ARG A CA 1
ATOM 3789 C C . ARG A 1 487 ? 5.476 -3.992 -25.931 1.00 94.62 487 ARG A C 1
ATOM 3791 O O . ARG A 1 487 ? 5.836 -4.526 -26.979 1.00 94.62 487 ARG A O 1
ATOM 3798 N N . ALA A 1 488 ? 4.800 -4.629 -24.979 1.00 93.38 488 ALA A N 1
ATOM 3799 C CA . ALA A 1 488 ? 4.289 -5.981 -25.132 1.00 93.38 488 ALA A CA 1
ATOM 3800 C C . ALA A 1 488 ? 3.031 -6.012 -26.017 1.00 93.38 488 ALA A C 1
ATOM 3802 O O . ALA A 1 488 ? 2.987 -6.822 -26.937 1.00 93.38 488 ALA A O 1
ATOM 3803 N N . LEU A 1 489 ? 2.074 -5.094 -25.838 1.00 96.19 489 LEU A N 1
ATOM 3804 C CA . LEU A 1 489 ? 0.872 -5.004 -26.685 1.00 96.19 489 LEU A CA 1
ATOM 3805 C C . LEU A 1 489 ? 1.207 -4.706 -28.159 1.00 96.19 489 LEU A C 1
ATOM 3807 O O . LEU A 1 489 ? 0.670 -5.349 -29.049 1.00 96.19 489 LEU A O 1
ATOM 3811 N N . ASN A 1 490 ? 2.182 -3.839 -28.441 1.00 96.12 490 ASN A N 1
ATOM 3812 C CA . ASN A 1 490 ? 2.692 -3.606 -29.800 1.00 96.12 490 ASN A CA 1
ATOM 3813 C C . ASN A 1 490 ? 3.365 -4.851 -30.420 1.00 96.12 490 ASN A C 1
ATOM 3815 O O . ASN A 1 490 ? 3.505 -4.939 -31.636 1.00 96.12 490 ASN A O 1
ATOM 3819 N N . ARG A 1 491 ? 3.839 -5.801 -29.602 1.00 94.25 491 ARG A N 1
ATOM 3820 C CA . ARG A 1 491 ? 4.489 -7.038 -30.071 1.00 94.25 491 ARG A CA 1
ATOM 3821 C C . ARG A 1 491 ? 3.507 -8.201 -30.221 1.00 94.25 491 ARG A C 1
ATOM 3823 O O . ARG A 1 491 ? 3.694 -9.022 -31.110 1.00 94.25 491 ARG A O 1
ATOM 3830 N N . TYR A 1 492 ? 2.523 -8.289 -29.332 1.00 94.38 492 TYR A N 1
ATOM 3831 C CA . TYR A 1 492 ? 1.637 -9.446 -29.189 1.00 94.38 492 TYR A CA 1
ATOM 3832 C C . TYR A 1 492 ? 0.155 -9.126 -29.442 1.00 94.38 492 TYR A C 1
ATOM 3834 O O . TYR A 1 492 ? -0.666 -10.025 -29.346 1.00 94.38 492 TYR A O 1
ATOM 3842 N N . GLY A 1 493 ? -0.203 -7.883 -29.772 1.00 93.75 493 GLY A N 1
ATOM 3843 C CA . GLY A 1 493 ? -1.578 -7.435 -30.014 1.00 93.75 493 GLY A CA 1
ATOM 3844 C C . GLY A 1 493 ? -2.380 -7.108 -28.746 1.00 93.75 493 GLY A C 1
ATOM 3845 O O . GLY A 1 493 ? -1.979 -7.420 -27.623 1.00 93.75 493 GLY A O 1
ATOM 3846 N N . VAL A 1 494 ? -3.546 -6.484 -28.941 1.00 94.81 494 VAL A N 1
ATOM 3847 C CA . VAL A 1 494 ? -4.513 -6.121 -27.884 1.00 94.81 494 VAL A CA 1
ATOM 3848 C C . VAL A 1 494 ? -5.643 -7.161 -27.826 1.00 94.81 494 VAL A C 1
ATOM 3850 O O . VAL A 1 494 ? -6.816 -6.881 -28.033 1.00 94.81 494 VAL A O 1
ATOM 3853 N N . HIS A 1 495 ? -5.275 -8.411 -27.561 1.00 95.19 495 HIS A N 1
ATOM 3854 C CA . HIS A 1 495 ? -6.208 -9.524 -27.345 1.00 95.19 495 HIS A CA 1
ATOM 3855 C C . HIS A 1 495 ? -5.794 -10.314 -26.095 1.00 95.19 495 HIS A C 1
ATOM 3857 O O . HIS A 1 495 ? -4.761 -10.014 -25.504 1.00 95.19 495 HIS A O 1
ATOM 3863 N N . HIS A 1 496 ? -6.566 -11.324 -25.675 1.00 95.75 496 HIS A N 1
ATOM 3864 C CA . HIS A 1 496 ? -6.366 -12.009 -24.386 1.00 95.75 496 HIS A CA 1
ATOM 3865 C C . HIS A 1 496 ? -4.904 -12.422 -24.108 1.00 95.75 496 HIS A C 1
ATOM 3867 O O . HIS A 1 496 ? -4.338 -11.986 -23.108 1.00 95.75 496 HIS A O 1
ATOM 3873 N N . GLU A 1 497 ? -4.265 -13.190 -24.999 1.00 95.06 497 GLU A N 1
ATOM 3874 C CA . GLU A 1 497 ? -2.862 -13.611 -24.840 1.00 95.06 497 GLU A CA 1
ATOM 3875 C C . GLU A 1 497 ? -1.882 -12.425 -24.892 1.00 95.06 497 GLU A C 1
ATOM 3877 O O . GLU A 1 497 ? -1.008 -12.309 -24.031 1.00 95.06 497 GLU A O 1
ATOM 3882 N N . GLY A 1 498 ? -2.051 -11.489 -25.831 1.00 95.75 498 GLY A N 1
ATOM 3883 C CA . GLY A 1 498 ? -1.233 -10.275 -25.901 1.00 95.75 498 GLY A CA 1
ATOM 3884 C C . GLY A 1 498 ? -1.307 -9.408 -24.637 1.00 95.75 498 GLY A C 1
ATOM 3885 O O . GLY A 1 498 ? -0.276 -8.959 -24.131 1.00 95.75 498 GLY A O 1
ATOM 3886 N N . CYS A 1 499 ? -2.494 -9.268 -24.045 1.00 97.25 499 CYS A N 1
ATOM 3887 C CA . CYS A 1 499 ? -2.714 -8.625 -22.751 1.00 97.25 499 CYS A CA 1
ATOM 3888 C C . CYS A 1 499 ? -2.115 -9.435 -21.590 1.00 97.25 499 CYS A C 1
ATOM 3890 O O . CYS A 1 499 ? -1.530 -8.834 -20.692 1.00 97.25 499 CYS A O 1
ATOM 3892 N N . THR A 1 500 ? -2.173 -10.773 -21.609 1.00 96.75 500 THR A N 1
ATOM 3893 C CA . THR A 1 500 ? -1.490 -11.642 -20.626 1.00 96.75 500 THR A CA 1
ATOM 3894 C C . THR A 1 500 ? 0.026 -11.441 -20.665 1.00 96.75 500 THR A C 1
ATOM 3896 O O . THR A 1 500 ? 0.649 -11.232 -19.621 1.00 96.75 500 THR A O 1
ATOM 3899 N N . ARG A 1 501 ? 0.634 -11.420 -21.861 1.00 94.94 501 ARG A N 1
ATOM 3900 C CA . ARG A 1 501 ? 2.059 -11.083 -22.062 1.00 94.94 501 ARG A CA 1
ATOM 3901 C C . ARG A 1 501 ? 2.368 -9.648 -21.644 1.00 94.94 501 ARG A C 1
ATOM 3903 O O . ARG A 1 501 ? 3.415 -9.393 -21.048 1.00 94.94 501 ARG A O 1
ATOM 3910 N N . GLY A 1 502 ? 1.435 -8.739 -21.914 1.00 95.19 502 GLY A N 1
ATOM 3911 C CA . GLY A 1 502 ? 1.418 -7.366 -21.434 1.00 95.19 502 GLY A CA 1
ATOM 3912 C C . GLY A 1 502 ? 1.583 -7.290 -19.926 1.00 95.19 502 GLY A C 1
ATOM 3913 O O . GLY A 1 502 ? 2.571 -6.736 -19.439 1.00 95.19 502 GLY A O 1
ATOM 3914 N N . TRP A 1 503 ? 0.664 -7.911 -19.191 1.00 95.81 503 TRP A N 1
ATOM 3915 C CA . TRP A 1 503 ? 0.733 -7.999 -17.744 1.00 95.81 503 TRP A CA 1
ATOM 3916 C C . TRP A 1 503 ? 2.023 -8.676 -17.301 1.00 95.81 503 TRP A C 1
ATOM 3918 O O . TRP A 1 503 ? 2.754 -8.054 -16.548 1.00 95.81 503 TRP A O 1
ATOM 3928 N N . LEU A 1 504 ? 2.377 -9.864 -17.805 1.00 92.94 504 LEU A N 1
ATOM 3929 C CA . LEU A 1 504 ? 3.621 -10.578 -17.462 1.00 92.94 504 LEU A CA 1
ATOM 3930 C C . LEU A 1 504 ? 4.910 -9.750 -17.624 1.00 92.94 504 LEU A C 1
ATOM 3932 O O . LEU A 1 504 ? 5.890 -10.044 -16.939 1.00 92.94 504 LEU A O 1
ATOM 3936 N N . SER A 1 505 ? 4.928 -8.721 -18.480 1.00 90.81 505 SER A N 1
ATOM 3937 C CA . SER A 1 505 ? 6.077 -7.814 -18.597 1.00 90.81 505 SER A CA 1
ATOM 3938 C C . SER A 1 505 ? 6.359 -7.035 -17.303 1.00 90.81 505 SER A C 1
ATOM 3940 O O . SER A 1 505 ? 7.519 -6.781 -16.977 1.00 90.81 505 SER A O 1
ATOM 3942 N N . ILE A 1 506 ? 5.318 -6.687 -16.539 1.00 88.25 506 ILE A N 1
ATOM 3943 C CA . ILE A 1 506 ? 5.413 -5.916 -15.296 1.00 88.25 506 ILE A CA 1
ATOM 3944 C C . ILE A 1 506 ? 5.999 -6.815 -14.175 1.00 88.25 506 ILE A C 1
ATOM 3946 O O . ILE A 1 506 ? 5.655 -7.996 -14.076 1.00 88.25 506 ILE A O 1
ATOM 3950 N N . PRO A 1 507 ? 6.875 -6.315 -13.279 1.00 83.88 507 PRO A N 1
ATOM 3951 C CA . PRO A 1 507 ? 7.436 -7.128 -12.195 1.00 83.88 507 PRO A CA 1
ATOM 3952 C C . PRO A 1 507 ? 6.358 -7.738 -11.284 1.00 83.88 507 PRO A C 1
ATOM 3954 O O . PRO A 1 507 ? 5.390 -7.065 -10.935 1.00 83.88 507 PRO A O 1
ATOM 3957 N N . HIS A 1 508 ? 6.538 -8.993 -10.844 1.00 82.06 508 HIS A N 1
ATOM 3958 C CA . HIS A 1 508 ? 5.565 -9.724 -10.007 1.00 82.06 508 HIS A CA 1
ATOM 3959 C C . HIS A 1 508 ? 5.058 -8.909 -8.801 1.00 82.06 508 HIS A C 1
ATOM 3961 O O . HIS A 1 508 ? 3.854 -8.838 -8.569 1.00 82.06 508 HIS A O 1
ATOM 3967 N N . SER A 1 509 ? 5.961 -8.225 -8.088 1.00 76.50 509 SER A N 1
ATOM 3968 C CA . SER A 1 509 ? 5.641 -7.366 -6.936 1.00 76.50 509 SER A CA 1
ATOM 3969 C C . SER A 1 509 ? 4.674 -6.219 -7.255 1.00 76.50 509 SER A C 1
ATOM 3971 O O . SER A 1 509 ? 3.888 -5.834 -6.396 1.00 76.50 509 SER A O 1
ATOM 3973 N N . MET A 1 510 ? 4.698 -5.690 -8.481 1.00 84.31 510 MET A N 1
ATOM 3974 C CA . MET A 1 510 ? 3.774 -4.645 -8.932 1.00 84.31 510 MET A CA 1
ATOM 3975 C C . MET A 1 510 ? 2.457 -5.223 -9.461 1.00 84.31 510 MET A C 1
ATOM 3977 O O . MET A 1 510 ? 1.441 -4.543 -9.413 1.00 84.31 510 MET A O 1
ATOM 3981 N N . ARG A 1 511 ? 2.451 -6.466 -9.958 1.00 90.56 511 ARG A N 1
ATOM 3982 C CA . ARG A 1 511 ? 1.243 -7.131 -10.486 1.00 90.56 511 ARG A CA 1
ATOM 3983 C C . ARG A 1 511 ? 0.340 -7.637 -9.374 1.00 90.56 511 ARG A C 1
ATOM 3985 O O . ARG A 1 511 ? -0.863 -7.407 -9.408 1.00 90.56 511 ARG A O 1
ATOM 3992 N N . ILE A 1 512 ? 0.933 -8.254 -8.353 1.00 91.19 512 ILE A N 1
ATOM 3993 C CA . ILE A 1 512 ? 0.191 -8.726 -7.181 1.00 91.19 512 ILE A CA 1
ATOM 3994 C C . ILE A 1 512 ? -0.442 -7.567 -6.389 1.00 91.19 512 ILE A C 1
ATOM 3996 O O . ILE A 1 512 ? -1.457 -7.763 -5.731 1.00 91.19 512 ILE A O 1
ATOM 4000 N N . PHE A 1 513 ? 0.098 -6.344 -6.502 1.00 91.44 513 PHE A N 1
ATOM 4001 C CA . PHE A 1 513 ? -0.445 -5.149 -5.848 1.00 91.44 513 PHE A CA 1
ATOM 4002 C C . PHE A 1 513 ? -1.897 -4.849 -6.249 1.00 91.44 513 PHE A C 1
ATOM 4004 O O . PHE A 1 513 ? -2.696 -4.542 -5.369 1.00 91.44 513 PHE A O 1
ATOM 4011 N N . TYR A 1 514 ? -2.264 -4.995 -7.530 1.00 94.50 514 TYR A N 1
ATOM 4012 C CA . TYR A 1 514 ? -3.644 -4.764 -7.984 1.00 94.50 514 TYR A CA 1
ATOM 4013 C C . TYR A 1 514 ? -4.618 -5.745 -7.327 1.00 94.50 514 TYR A C 1
ATOM 4015 O O . TYR A 1 514 ? -5.621 -5.340 -6.746 1.00 94.50 514 TYR A O 1
ATOM 4023 N N . VAL A 1 515 ? -4.275 -7.036 -7.333 1.00 95.31 515 VAL A N 1
ATOM 4024 C CA . VAL A 1 515 ? -5.078 -8.079 -6.680 1.00 95.31 515 VAL A CA 1
ATOM 4025 C C . VAL A 1 515 ? -5.162 -7.843 -5.167 1.00 95.31 515 VAL A C 1
ATOM 4027 O O . VAL A 1 515 ? -6.239 -7.910 -4.585 1.00 95.31 515 VAL A O 1
ATOM 4030 N N . HIS A 1 516 ? -4.053 -7.475 -4.524 1.00 94.38 516 HIS A N 1
ATOM 4031 C CA . HIS A 1 516 ? -4.044 -7.130 -3.103 1.00 94.38 516 HIS A CA 1
ATOM 4032 C C . HIS A 1 516 ? -4.838 -5.855 -2.767 1.00 94.38 516 HIS A C 1
ATOM 4034 O O . HIS A 1 516 ? -5.279 -5.727 -1.626 1.00 94.38 516 HIS A O 1
ATOM 4040 N N . ALA A 1 517 ? -5.030 -4.920 -3.704 1.00 95.38 517 ALA A N 1
ATOM 4041 C CA . ALA A 1 517 ? -5.925 -3.779 -3.513 1.00 95.38 517 ALA A CA 1
ATOM 4042 C C . ALA A 1 517 ? -7.395 -4.227 -3.509 1.00 95.38 517 ALA A C 1
ATOM 4044 O O . ALA A 1 517 ? -8.153 -3.782 -2.653 1.00 95.38 517 ALA A O 1
ATOM 4045 N N . TYR A 1 518 ? -7.778 -5.175 -4.372 1.00 96.62 518 TYR A N 1
ATOM 4046 C CA . TYR A 1 518 ? -9.097 -5.809 -4.296 1.00 96.62 518 TYR A CA 1
ATOM 4047 C C . TYR A 1 518 ? -9.309 -6.528 -2.952 1.00 96.62 518 TYR A C 1
ATOM 4049 O O . TYR A 1 518 ? -10.290 -6.256 -2.262 1.00 96.62 518 TYR A O 1
ATOM 4057 N N . CYS A 1 519 ? -8.354 -7.355 -2.505 1.00 96.19 519 CYS A N 1
ATOM 4058 C CA . CYS A 1 519 ? -8.442 -8.003 -1.189 1.00 96.19 519 CYS A CA 1
ATOM 4059 C C . CYS A 1 519 ? -8.579 -6.977 -0.044 1.00 96.19 519 CYS A C 1
ATOM 4061 O O . CYS A 1 519 ? -9.371 -7.181 0.872 1.00 96.19 519 CYS A O 1
ATOM 4063 N N . SER A 1 520 ? -7.853 -5.852 -0.118 1.00 97.06 520 SER A N 1
ATOM 4064 C CA . SER A 1 520 ? -7.950 -4.741 0.843 1.00 97.06 520 SER A CA 1
ATOM 4065 C C . SER A 1 520 ? -9.329 -4.067 0.858 1.00 97.06 520 SER A C 1
ATOM 4067 O O . SER A 1 520 ? -9.769 -3.636 1.920 1.00 97.06 520 SER A O 1
ATOM 4069 N N . LYS A 1 521 ? -10.017 -3.973 -0.287 1.00 96.75 521 LYS A N 1
ATOM 4070 C CA . LYS A 1 521 ? -11.383 -3.433 -0.370 1.00 96.75 521 LYS A CA 1
ATOM 4071 C C . LYS A 1 521 ? -12.380 -4.349 0.331 1.00 96.75 521 LYS A C 1
ATOM 4073 O O . LYS A 1 521 ? -13.101 -3.882 1.204 1.00 96.75 521 LYS A O 1
ATOM 4078 N N . ILE A 1 522 ? -12.368 -5.643 0.001 1.00 97.50 522 ILE A N 1
ATOM 4079 C CA . ILE A 1 522 ? -13.278 -6.620 0.617 1.00 97.50 522 ILE A CA 1
ATOM 4080 C C . ILE A 1 522 ? -13.048 -6.703 2.132 1.00 97.50 522 ILE A C 1
ATOM 4082 O O . ILE A 1 522 ? -14.011 -6.794 2.882 1.00 97.50 522 ILE A O 1
ATOM 4086 N N . TRP A 1 523 ? -11.798 -6.589 2.597 1.00 97.94 523 TRP A N 1
ATOM 4087 C CA . TRP A 1 523 ? -11.504 -6.515 4.031 1.00 97.94 523 TRP A CA 1
ATOM 4088 C C . TRP A 1 523 ? -12.060 -5.247 4.696 1.00 97.94 523 TRP A C 1
ATOM 4090 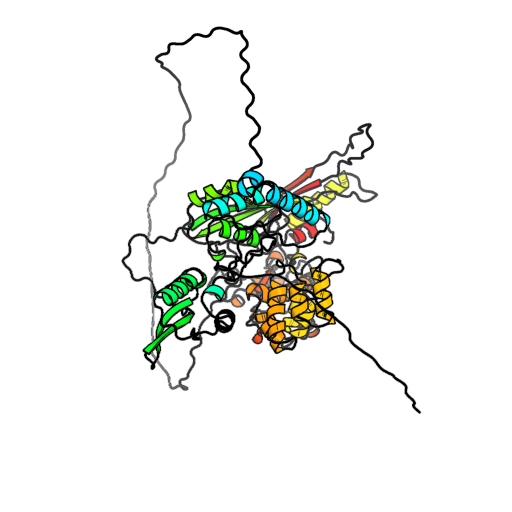O O . TRP A 1 523 ? -12.629 -5.341 5.779 1.00 97.94 523 TRP A O 1
ATOM 4100 N N . ASN A 1 524 ? -11.935 -4.073 4.059 1.00 98.00 524 ASN A N 1
ATOM 4101 C CA . ASN A 1 524 ? -12.533 -2.839 4.584 1.00 98.00 524 ASN A CA 1
ATOM 4102 C C . ASN A 1 524 ? -14.060 -2.978 4.696 1.00 98.00 524 ASN A C 1
ATOM 4104 O O . ASN A 1 524 ? -14.614 -2.718 5.759 1.00 98.00 524 ASN A O 1
ATOM 4108 N N . GLU A 1 525 ? -14.723 -3.433 3.629 1.00 98.06 525 GLU A N 1
ATOM 4109 C CA . GLU A 1 525 ? -16.175 -3.659 3.603 1.00 98.06 525 GLU A CA 1
ATOM 4110 C C . GLU A 1 525 ? -16.610 -4.675 4.686 1.00 98.06 525 GLU A C 1
ATOM 4112 O O . GLU A 1 525 ? -17.573 -4.429 5.411 1.00 98.06 525 GLU A O 1
ATOM 4117 N N . ALA A 1 526 ? -15.852 -5.765 4.874 1.00 97.94 526 ALA A N 1
ATOM 4118 C CA . ALA A 1 526 ? -16.104 -6.762 5.916 1.00 97.94 526 ALA A CA 1
ATOM 4119 C C . ALA A 1 526 ? -15.933 -6.208 7.338 1.00 97.94 526 ALA A C 1
ATOM 4121 O O . ALA A 1 526 ? -16.707 -6.552 8.228 1.00 97.94 526 ALA A O 1
ATOM 4122 N N . ALA A 1 527 ? -14.918 -5.368 7.566 1.00 97.94 527 ALA A N 1
ATOM 4123 C CA . ALA A 1 527 ? -14.673 -4.736 8.859 1.00 97.94 527 ALA A CA 1
ATOM 4124 C C . ALA A 1 527 ? -15.797 -3.758 9.225 1.00 97.94 527 ALA A C 1
ATOM 4126 O O . ALA A 1 527 ? -16.258 -3.774 10.365 1.00 97.94 527 ALA A O 1
ATOM 4127 N N . SER A 1 528 ? -16.291 -2.974 8.259 1.00 98.00 528 SER A N 1
ATOM 4128 C CA . SER A 1 528 ? -17.468 -2.119 8.455 1.00 98.00 528 SER A CA 1
ATOM 4129 C C . SER A 1 528 ? -18.706 -2.951 8.805 1.00 98.00 528 SER A C 1
ATOM 4131 O O . SER A 1 528 ? -19.298 -2.729 9.855 1.00 98.00 528 SER A O 1
ATOM 4133 N N . TYR A 1 529 ? -19.027 -3.975 8.006 1.00 98.19 529 TYR A N 1
ATOM 4134 C CA . TYR A 1 529 ? -20.174 -4.865 8.237 1.00 98.19 529 TYR A CA 1
ATOM 4135 C C . TYR A 1 529 ? -20.103 -5.606 9.588 1.00 98.19 529 TYR A C 1
ATOM 4137 O O . TYR A 1 529 ? -21.095 -5.722 10.308 1.00 98.19 529 TYR A O 1
ATOM 4145 N N . ARG A 1 530 ? -18.910 -6.077 9.982 1.00 98.00 530 ARG A N 1
ATOM 4146 C CA . ARG A 1 530 ? -18.679 -6.735 11.279 1.00 98.00 530 ARG A CA 1
ATOM 4147 C C . ARG A 1 530 ? -18.943 -5.793 12.453 1.00 98.00 530 ARG A C 1
ATOM 4149 O O . ARG A 1 530 ? -19.505 -6.235 13.457 1.00 98.00 530 ARG A O 1
ATOM 4156 N N . LEU A 1 531 ? -18.513 -4.536 12.356 1.00 96.81 531 LEU A N 1
ATOM 4157 C CA . LEU A 1 531 ? -18.721 -3.528 13.399 1.00 96.81 531 LEU A CA 1
ATOM 4158 C C . LEU A 1 531 ? -20.171 -3.029 13.433 1.00 96.81 531 LEU A C 1
ATOM 4160 O O . LEU A 1 531 ? -20.693 -2.791 14.514 1.00 96.81 531 LEU A O 1
ATOM 4164 N N . GLU A 1 532 ? -20.838 -2.936 12.284 1.00 97.31 532 GLU A N 1
ATOM 4165 C CA . GLU A 1 532 ? -22.251 -2.555 12.181 1.00 97.31 532 GLU A CA 1
ATOM 4166 C C . GLU A 1 532 ? -23.179 -3.567 12.876 1.00 97.31 532 GLU A C 1
ATOM 4168 O O . GLU A 1 532 ? -24.071 -3.169 13.620 1.00 97.31 532 GLU A O 1
ATOM 4173 N N . ILE A 1 533 ? -22.949 -4.876 12.695 1.00 97.06 533 ILE A N 1
ATOM 4174 C CA . ILE A 1 533 ? -23.864 -5.911 13.212 1.00 97.06 533 ILE A CA 1
ATOM 4175 C C . ILE A 1 533 ? -23.670 -6.235 14.699 1.00 97.06 533 ILE A C 1
ATOM 4177 O O . ILE A 1 533 ? -24.663 -6.431 15.398 1.00 97.06 533 ILE A O 1
ATOM 4181 N N . TYR A 1 534 ? -22.430 -6.335 15.193 1.00 96.75 534 TYR A N 1
ATOM 4182 C CA . TYR A 1 534 ? -22.170 -6.756 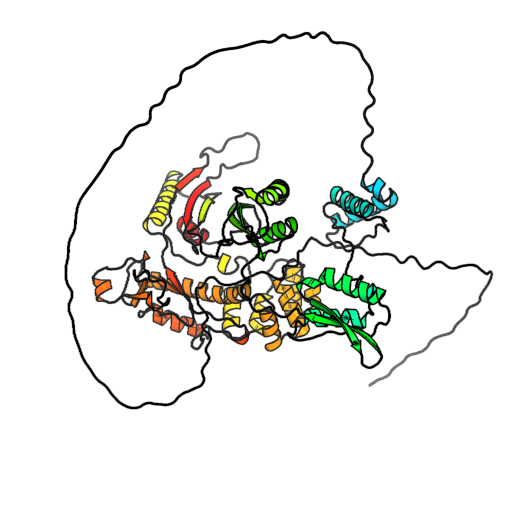16.586 1.00 96.75 534 TYR A CA 1
ATOM 4183 C C . TYR A 1 534 ? -21.419 -5.708 17.426 1.00 96.75 534 TYR A C 1
ATOM 4185 O O . TYR A 1 534 ? -21.132 -5.944 18.603 1.00 96.75 534 TYR A O 1
ATOM 4193 N N . GLY A 1 535 ? -21.077 -4.552 16.850 1.00 95.19 535 GLY A N 1
ATOM 4194 C CA . GLY A 1 535 ? -20.318 -3.513 17.542 1.00 95.19 535 GLY A CA 1
ATOM 4195 C C . GLY A 1 535 ? -18.961 -4.007 18.050 1.00 95.19 535 GLY A C 1
ATOM 4196 O O . GLY A 1 535 ? -18.270 -4.801 17.404 1.00 95.19 535 GLY A O 1
ATOM 4197 N N . SER A 1 536 ? -18.600 -3.531 19.242 1.00 93.25 536 SER A N 1
ATOM 4198 C CA . SER A 1 536 ? -17.356 -3.844 19.953 1.00 93.25 536 SER A CA 1
ATOM 4199 C C . SER A 1 536 ? -17.387 -5.143 20.769 1.00 93.25 536 SER A C 1
ATOM 4201 O O . SER A 1 536 ? -16.389 -5.467 21.411 1.00 93.25 536 SER A O 1
ATOM 4203 N N . LYS A 1 537 ? -18.496 -5.893 20.777 1.00 94.88 537 LYS A N 1
ATOM 4204 C CA . LYS A 1 537 ? -18.554 -7.206 21.439 1.00 94.88 537 LYS A CA 1
ATOM 4205 C C . LYS A 1 537 ? -17.835 -8.243 20.583 1.00 94.88 537 LYS A C 1
ATOM 4207 O O . LYS A 1 537 ? -17.962 -8.196 19.363 1.00 94.88 537 LYS A O 1
ATOM 4212 N N . VAL A 1 538 ? -17.107 -9.170 21.203 1.00 96.62 538 VAL A N 1
ATOM 4213 C CA . VAL A 1 538 ? -16.647 -10.403 20.538 1.00 96.62 538 VAL A CA 1
ATOM 4214 C C . VAL A 1 538 ? -17.790 -11.409 20.591 1.00 96.62 538 VAL A C 1
ATOM 4216 O O . VAL A 1 538 ? -18.439 -11.508 21.629 1.00 96.62 538 VAL A O 1
ATOM 4219 N N . VAL A 1 539 ? -18.047 -12.114 19.492 1.00 97.12 539 VAL A N 1
ATOM 4220 C CA . VAL A 1 539 ? -19.170 -13.058 19.373 1.00 97.12 539 VAL A CA 1
ATOM 4221 C C . VAL A 1 539 ? -18.711 -14.415 18.847 1.00 97.12 539 VAL A C 1
ATOM 4223 O O . VAL A 1 539 ? -17.645 -14.526 18.234 1.00 97.12 539 VAL A O 1
ATOM 4226 N N . GLU A 1 540 ? -19.528 -15.447 19.047 1.00 97.50 540 GLU A N 1
ATOM 4227 C CA . GLU A 1 540 ? -19.326 -16.762 18.452 1.00 97.50 540 GLU A CA 1
ATOM 4228 C C . GLU A 1 540 ? -19.047 -16.650 16.943 1.00 97.50 540 GLU A C 1
ATOM 4230 O O . GLU A 1 540 ? -19.633 -15.854 16.199 1.00 97.50 540 GLU A O 1
ATOM 4235 N N . GLY A 1 541 ? -18.084 -17.443 16.488 1.00 96.50 541 GLY A N 1
ATOM 4236 C CA . GLY A 1 541 ? -17.636 -17.489 15.108 1.00 96.50 541 GLY A CA 1
ATOM 4237 C C . GLY A 1 541 ? -16.695 -16.370 14.673 1.00 96.50 541 GLY A C 1
ATOM 4238 O O . GLY A 1 541 ? -16.233 -16.423 13.532 1.00 96.50 541 GLY A O 1
ATOM 4239 N N . ASP A 1 542 ? -16.374 -15.395 15.529 1.00 97.50 542 ASP A N 1
ATOM 4240 C CA . ASP A 1 542 ? -15.253 -14.483 15.280 1.00 97.50 542 ASP A CA 1
ATOM 4241 C C . ASP A 1 542 ? -13.918 -15.243 15.240 1.00 97.50 542 ASP A C 1
ATOM 4243 O O . ASP A 1 542 ? -13.774 -16.332 15.798 1.00 97.50 542 ASP A O 1
ATOM 4247 N N . LEU A 1 543 ? -12.917 -14.657 14.580 1.00 96.62 543 LEU A N 1
ATOM 4248 C CA . LEU A 1 543 ? -11.570 -15.217 14.505 1.00 96.62 543 LEU A CA 1
ATOM 4249 C C . LEU A 1 543 ? -10.620 -14.446 15.423 1.00 96.62 543 LEU A C 1
ATOM 4251 O O . LEU A 1 543 ? -10.603 -13.215 15.403 1.00 96.62 543 LEU A O 1
ATOM 4255 N N . VAL A 1 544 ? -9.783 -15.163 16.172 1.00 95.00 544 VAL A N 1
ATOM 4256 C CA . VAL A 1 544 ? -8.724 -14.600 17.029 1.00 95.00 544 VAL A CA 1
ATOM 4257 C C . VAL A 1 544 ? -7.413 -15.360 16.818 1.00 95.00 544 VAL A C 1
ATOM 4259 O O . VAL A 1 544 ? -7.422 -16.540 16.462 1.00 95.00 544 VAL A O 1
ATOM 4262 N N . PHE A 1 545 ? -6.268 -14.704 17.025 1.00 89.00 545 PHE A N 1
ATOM 4263 C CA . PHE A 1 545 ? -4.983 -15.412 17.044 1.00 89.00 545 PHE A CA 1
ATOM 4264 C C . PHE A 1 545 ? -4.830 -16.230 18.334 1.00 89.00 545 PHE A C 1
ATOM 4266 O O . PHE A 1 545 ? -5.149 -15.750 19.421 1.00 89.00 545 PHE A O 1
ATOM 4273 N N . THR A 1 546 ? -4.304 -17.449 18.216 1.00 79.06 546 THR A N 1
ATOM 4274 C CA . THR A 1 546 ? -3.864 -18.262 19.357 1.00 79.06 546 THR A CA 1
ATOM 4275 C C . THR A 1 546 ? -2.549 -17.723 19.917 1.00 79.06 546 THR A C 1
ATOM 4277 O O . THR A 1 546 ? -1.665 -17.343 19.151 1.00 79.06 546 THR A O 1
ATOM 4280 N N . GLU A 1 547 ? -2.374 -17.745 21.240 1.00 63.59 547 GLU A N 1
ATOM 4281 C CA . GLU A 1 547 ? -1.152 -17.246 21.902 1.00 63.59 547 GLU A CA 1
ATOM 4282 C C . GLU A 1 547 ? 0.081 -18.157 21.708 1.00 63.59 547 GLU A C 1
ATOM 4284 O O . GLU A 1 547 ? 1.196 -17.795 22.084 1.00 63.59 547 GLU A O 1
ATOM 4289 N N . GLU A 1 548 ? -0.095 -19.327 21.085 1.00 57.31 548 GLU A N 1
ATOM 4290 C CA . GLU A 1 548 ? 0.978 -20.274 20.779 1.00 57.31 548 GLU A CA 1
ATOM 4291 C C . GLU A 1 548 ? 1.927 -19.724 19.706 1.00 57.31 548 GLU A C 1
ATOM 4293 O O . GLU A 1 548 ? 1.695 -19.784 18.495 1.00 57.31 548 GLU A O 1
ATOM 4298 N N . ASN A 1 549 ? 3.040 -19.171 20.184 1.00 50.12 549 ASN A N 1
ATOM 4299 C CA . ASN A 1 549 ? 4.033 -18.456 19.391 1.00 50.12 549 ASN A CA 1
ATOM 4300 C C . ASN A 1 549 ? 5.017 -19.399 18.660 1.00 50.12 549 ASN A C 1
ATOM 4302 O O . ASN A 1 549 ? 6.225 -19.164 18.639 1.00 50.12 549 ASN A O 1
ATOM 4306 N N . ASP A 1 550 ? 4.508 -20.492 18.085 1.00 55.28 550 ASP A N 1
ATOM 4307 C CA . ASP A 1 550 ? 5.305 -21.468 17.338 1.00 55.28 550 ASP A CA 1
ATOM 4308 C C . ASP A 1 550 ? 5.449 -21.035 15.869 1.00 55.28 550 ASP A C 1
ATOM 4310 O O . ASP A 1 550 ? 4.489 -21.002 15.098 1.00 55.28 550 ASP A O 1
ATOM 4314 N N . GLU A 1 551 ? 6.665 -20.682 15.453 1.00 57.62 551 GLU A N 1
ATOM 4315 C CA . GLU A 1 551 ? 7.014 -20.313 14.071 1.00 57.62 551 GLU A CA 1
ATOM 4316 C C . GLU A 1 551 ? 6.803 -21.450 13.044 1.00 57.62 551 GLU A C 1
ATOM 4318 O O . GLU A 1 551 ? 6.809 -21.178 11.842 1.00 57.62 551 GLU A O 1
ATOM 4323 N N . SER A 1 552 ? 6.597 -22.699 13.479 1.00 60.41 552 SER A N 1
ATOM 4324 C CA . SER A 1 552 ? 6.360 -23.857 12.604 1.00 60.41 552 SER A CA 1
ATOM 4325 C C . SER A 1 552 ? 4.903 -24.025 12.145 1.00 60.41 552 SER A C 1
ATOM 4327 O O . SER A 1 552 ? 4.667 -24.618 11.089 1.00 60.41 552 SER A O 1
ATOM 4329 N N . LEU A 1 553 ? 3.931 -23.478 12.887 1.00 60.62 553 LEU A N 1
ATOM 4330 C CA . LEU A 1 553 ? 2.500 -23.611 12.589 1.00 60.62 553 LEU A CA 1
ATOM 4331 C C . LEU A 1 553 ? 2.077 -22.802 11.354 1.00 60.62 553 LEU A C 1
ATOM 4333 O O . LEU A 1 553 ? 2.543 -21.677 11.131 1.00 60.62 553 LEU A O 1
ATOM 4337 N N . SER A 1 554 ? 1.134 -23.335 10.567 1.00 64.06 554 SER A N 1
ATOM 4338 C CA . SER A 1 554 ? 0.585 -22.592 9.430 1.00 64.06 554 SER A CA 1
ATOM 4339 C C . SER A 1 554 ? -0.269 -21.411 9.906 1.00 64.06 554 SER A C 1
ATOM 4341 O O . SER A 1 554 ? -0.817 -21.412 11.009 1.00 64.06 554 SER A O 1
ATOM 4343 N N . LEU A 1 555 ? -0.445 -20.398 9.050 1.00 70.00 555 LEU A N 1
ATOM 4344 C CA . LEU A 1 555 ? -1.281 -19.231 9.369 1.00 70.00 555 LEU A CA 1
ATOM 4345 C C . LEU A 1 555 ? -2.728 -19.598 9.738 1.00 70.00 555 LEU A C 1
ATOM 4347 O O . LEU A 1 555 ? -3.377 -18.821 10.429 1.00 70.00 555 LEU A O 1
ATOM 4351 N N . ASN A 1 556 ? -3.232 -20.752 9.289 1.00 70.69 556 ASN A N 1
ATOM 4352 C CA . ASN A 1 556 ? -4.569 -21.226 9.641 1.00 70.69 556 ASN A CA 1
ATOM 4353 C C . ASN A 1 556 ? -4.613 -21.911 11.002 1.00 70.69 556 ASN A C 1
ATOM 4355 O O . ASN A 1 556 ? -5.643 -21.840 11.666 1.00 70.69 556 ASN A O 1
ATOM 4359 N N . ASP A 1 557 ? -3.526 -22.547 11.425 1.00 75.19 557 ASP A N 1
ATOM 4360 C CA . ASP A 1 557 ? -3.458 -23.248 12.710 1.00 75.19 557 ASP A CA 1
ATOM 4361 C C . ASP A 1 557 ? -3.277 -22.248 13.859 1.00 75.19 557 ASP A C 1
ATOM 4363 O O . ASP A 1 557 ? -3.815 -22.449 14.939 1.00 75.19 557 ASP A O 1
ATOM 4367 N N . LYS A 1 558 ? -2.655 -21.094 13.573 1.00 83.38 558 LYS A N 1
ATOM 4368 C CA . LYS A 1 558 ? -2.547 -19.940 14.484 1.00 83.38 558 LYS A CA 1
ATOM 4369 C C . LYS A 1 558 ? -3.854 -19.162 14.711 1.00 83.38 558 LYS A C 1
ATOM 4371 O O . LYS A 1 558 ? -3.836 -18.142 15.398 1.00 83.38 558 LYS A O 1
ATOM 4376 N N . VAL A 1 559 ? -4.969 -19.562 14.091 1.00 90.69 559 VAL A N 1
ATOM 4377 C CA . VAL A 1 559 ? -6.256 -18.851 14.182 1.00 90.69 559 VAL A CA 1
ATOM 4378 C C . VAL A 1 559 ? -7.351 -19.764 14.719 1.00 90.69 559 VAL A C 1
ATOM 4380 O O . VAL A 1 559 ? -7.709 -20.781 14.108 1.00 90.69 559 VAL A O 1
ATOM 4383 N N . HIS A 1 560 ? -7.899 -19.335 15.853 1.00 93.00 560 HIS A N 1
ATOM 4384 C CA . HIS A 1 560 ? -9.005 -19.950 16.574 1.00 93.00 560 HIS A CA 1
ATOM 4385 C C . HIS A 1 560 ? -10.337 -19.298 16.192 1.00 93.00 560 HIS A C 1
ATOM 4387 O O . HIS A 1 560 ? -10.383 -18.112 15.857 1.00 93.00 560 HIS A O 1
ATOM 4393 N N . VAL A 1 561 ? -11.410 -20.086 16.245 1.00 95.56 561 VAL A N 1
ATOM 4394 C CA . VAL A 1 561 ? -12.790 -19.636 16.026 1.00 95.56 561 VAL A CA 1
ATOM 4395 C C . VAL A 1 561 ? -13.462 -19.558 17.392 1.00 95.56 561 VAL A C 1
ATOM 4397 O O . VAL A 1 561 ? -13.579 -20.580 18.063 1.00 95.56 561 VAL A O 1
ATOM 4400 N N . VAL A 1 562 ? -13.888 -18.365 17.805 1.00 96.25 562 VAL A N 1
ATOM 4401 C CA . VAL A 1 562 ? -14.514 -18.139 19.117 1.00 96.25 562 VAL A CA 1
ATOM 4402 C C . VAL A 1 562 ? -15.776 -18.992 19.247 1.00 96.25 562 VAL A C 1
ATOM 4404 O O . VAL A 1 562 ? -16.634 -18.973 18.367 1.00 96.25 562 VAL A O 1
ATOM 4407 N N . THR A 1 563 ? -15.892 -19.733 20.346 1.00 96.62 563 THR A N 1
ATOM 4408 C CA . THR A 1 563 ? -17.035 -20.617 20.635 1.00 96.62 563 THR A CA 1
ATOM 4409 C C . THR A 1 563 ? -18.043 -19.960 21.589 1.00 96.62 563 THR A C 1
ATOM 4411 O O . THR A 1 563 ? -17.662 -19.092 22.378 1.00 96.62 563 THR A O 1
ATOM 4414 N N . ALA A 1 564 ? -19.317 -20.382 21.581 1.00 95.69 564 ALA A N 1
ATOM 4415 C CA . ALA A 1 564 ? -20.344 -19.820 22.477 1.00 95.69 564 ALA A CA 1
ATOM 4416 C C . ALA A 1 564 ? -19.965 -19.782 23.985 1.00 95.69 564 ALA A C 1
ATOM 4418 O O . ALA A 1 564 ? -20.267 -18.783 24.651 1.00 95.69 564 ALA A O 1
ATOM 4419 N N . PRO A 1 565 ? -19.269 -20.792 24.561 1.00 96.25 565 PRO A N 1
ATOM 4420 C CA . PRO A 1 565 ? -18.780 -20.714 25.941 1.00 96.25 565 PRO A CA 1
ATOM 4421 C C . PRO A 1 565 ? -17.728 -19.615 26.162 1.00 96.25 565 PRO A C 1
ATOM 4423 O O . PRO A 1 565 ? -17.680 -19.019 27.235 1.00 96.25 565 PRO A O 1
ATOM 4426 N N . GLU A 1 566 ? -16.894 -19.321 25.163 1.00 95.31 566 GLU A N 1
ATOM 4427 C CA . GLU A 1 566 ? -15.839 -18.301 25.249 1.00 95.31 566 GLU A CA 1
ATOM 4428 C C . GLU A 1 566 ? -16.383 -16.877 25.081 1.00 95.31 566 GLU A C 1
ATOM 4430 O O . GLU A 1 566 ? -15.888 -15.963 25.744 1.00 95.31 566 GLU A O 1
ATOM 4435 N N . GLU A 1 567 ? -17.421 -16.700 24.253 1.00 94.12 567 GLU A N 1
ATOM 4436 C CA . GLU A 1 567 ? -18.237 -15.478 24.221 1.00 94.12 567 GLU A CA 1
ATOM 4437 C C . GLU A 1 567 ? -18.892 -15.248 25.589 1.00 94.12 567 GLU A C 1
ATOM 4439 O O . GLU A 1 567 ? -18.713 -14.191 26.192 1.00 94.12 567 GLU A O 1
ATOM 4444 N N . SER A 1 568 ? -19.575 -16.265 26.125 1.00 94.06 568 SER A N 1
ATOM 4445 C CA . SER A 1 568 ? -20.255 -16.190 27.429 1.00 94.06 568 SER A CA 1
ATOM 4446 C C . SER A 1 568 ? -19.292 -15.850 28.576 1.00 94.06 568 SER A C 1
ATOM 4448 O O . SER A 1 568 ? -19.637 -15.094 29.484 1.00 94.06 568 SER A O 1
ATOM 4450 N N . ALA A 1 569 ? -18.058 -16.360 28.516 1.00 94.56 569 ALA A N 1
ATOM 4451 C CA . ALA A 1 569 ? -16.993 -16.063 29.471 1.00 94.56 569 ALA A CA 1
ATOM 4452 C C . ALA A 1 569 ? -16.284 -14.710 29.236 1.00 94.56 569 ALA A C 1
ATOM 4454 O O . ALA A 1 569 ? -15.411 -14.353 30.024 1.00 94.56 569 ALA A O 1
ATOM 4455 N N . ASN A 1 570 ? -16.615 -13.968 28.169 1.00 93.12 570 ASN A N 1
ATOM 4456 C CA . ASN A 1 570 ? -15.910 -12.755 27.723 1.00 93.12 570 ASN A CA 1
ATOM 4457 C C . ASN A 1 570 ? -14.380 -12.951 27.622 1.00 93.12 570 ASN A C 1
ATOM 4459 O O . ASN A 1 570 ? -13.595 -12.070 27.973 1.00 93.12 570 ASN A O 1
ATOM 4463 N N . LYS A 1 571 ? -13.946 -14.128 27.146 1.00 93.75 571 LYS A N 1
ATOM 4464 C CA . LYS A 1 571 ? -12.537 -14.564 27.157 1.00 93.75 571 LYS A CA 1
ATOM 4465 C C . LYS A 1 571 ? -11.607 -13.682 26.311 1.00 93.75 571 LYS A C 1
ATOM 4467 O O . LYS A 1 571 ? -10.413 -13.609 26.592 1.00 93.75 571 LYS A O 1
ATOM 4472 N N . TYR A 1 572 ? -12.140 -13.042 25.270 1.00 94.75 572 TYR A N 1
ATOM 4473 C CA . TYR A 1 572 ? -11.376 -12.296 24.270 1.00 94.75 572 TYR A CA 1
ATOM 4474 C C . TYR A 1 572 ? -11.842 -10.841 24.152 1.00 94.75 572 TYR A C 1
ATOM 4476 O O . TYR A 1 572 ? -13.020 -10.529 24.312 1.00 94.75 572 TYR A O 1
ATOM 4484 N N . SER A 1 573 ? -10.915 -9.946 23.802 1.00 93.19 573 SER A N 1
ATOM 4485 C CA . SER A 1 573 ? -11.193 -8.537 23.495 1.00 93.19 573 SER A CA 1
ATOM 4486 C C . SER A 1 573 ? -11.327 -8.304 21.987 1.00 93.19 573 SER A C 1
ATOM 4488 O O . SER A 1 573 ? -10.643 -8.941 21.188 1.00 93.19 573 SER A O 1
ATOM 4490 N N . ILE A 1 574 ? -12.114 -7.302 21.585 1.00 93.88 574 ILE A N 1
ATOM 4491 C CA . ILE A 1 574 ? -12.248 -6.852 20.185 1.00 93.88 574 ILE A CA 1
ATOM 4492 C C . ILE A 1 574 ? -10.900 -6.522 19.513 1.00 93.88 574 ILE A C 1
ATOM 4494 O O . ILE A 1 574 ? -10.744 -6.692 18.307 1.00 93.88 574 ILE A O 1
ATOM 4498 N N . HIS A 1 575 ? -9.886 -6.134 20.291 1.00 92.25 575 HIS A N 1
ATOM 4499 C CA . HIS A 1 575 ? -8.521 -5.897 19.807 1.00 92.25 575 HIS A CA 1
ATOM 4500 C C . HIS A 1 575 ? -7.811 -7.175 19.317 1.00 92.25 575 HIS A C 1
ATOM 4502 O O . HIS A 1 575 ? -6.920 -7.104 18.469 1.00 92.25 575 HIS A O 1
ATOM 4508 N N . GLN A 1 576 ? -8.202 -8.349 19.821 1.00 93.31 576 GLN A N 1
ATOM 4509 C CA . GLN A 1 576 ? -7.691 -9.653 19.385 1.00 93.31 576 GLN A CA 1
ATOM 4510 C C . GLN A 1 576 ? -8.435 -10.188 18.153 1.00 93.31 576 GLN A C 1
ATOM 4512 O O . GLN A 1 576 ? -7.915 -11.080 17.482 1.00 93.31 576 GLN A O 1
ATOM 4517 N N . VAL A 1 577 ? -9.613 -9.637 17.827 1.00 95.81 577 VAL A N 1
ATOM 4518 C CA . VAL A 1 577 ? -10.420 -10.083 16.685 1.00 95.81 577 VAL A CA 1
ATOM 4519 C C . VAL A 1 577 ? -9.751 -9.700 15.368 1.00 95.81 577 VAL A C 1
ATOM 4521 O O . VAL A 1 577 ? -9.389 -8.543 15.119 1.00 95.81 577 VAL A O 1
ATOM 4524 N N . VAL A 1 578 ? -9.621 -10.695 14.495 1.00 96.50 578 VAL A N 1
ATOM 4525 C CA . VAL A 1 578 ? -9.062 -10.573 13.153 1.00 96.50 578 VAL A CA 1
ATOM 4526 C C . VAL A 1 578 ? -10.104 -10.908 12.094 1.00 96.50 578 VAL A C 1
ATOM 4528 O O . VAL A 1 578 ? -10.984 -11.738 12.290 1.00 96.50 578 VAL A O 1
ATOM 4531 N N . LEU A 1 579 ? -9.972 -10.287 10.924 1.00 97.19 579 LEU A N 1
ATOM 4532 C CA . LEU A 1 579 ? -10.723 -10.658 9.728 1.00 97.19 579 LEU A CA 1
ATOM 4533 C C . LEU A 1 579 ? -9.770 -11.130 8.623 1.00 97.19 579 LEU A C 1
ATOM 4535 O O . LEU A 1 579 ? -8.648 -10.609 8.519 1.00 97.19 579 LEU A O 1
ATOM 4539 N N . PRO A 1 580 ? -10.191 -12.102 7.794 1.00 95.44 580 PRO A N 1
ATOM 4540 C CA . PRO A 1 580 ? -9.355 -12.655 6.744 1.00 95.44 580 PRO A CA 1
ATOM 4541 C C . PRO A 1 580 ? -9.264 -11.722 5.530 1.00 95.44 580 PRO A C 1
ATOM 4543 O O . PRO A 1 580 ? -10.254 -11.257 4.975 1.00 95.44 580 PRO A O 1
ATOM 4546 N N . MET A 1 581 ? -8.048 -11.501 5.051 1.00 94.31 581 MET A N 1
ATOM 4547 C CA . MET A 1 581 ? -7.786 -11.014 3.702 1.00 94.31 581 MET A CA 1
ATOM 4548 C C . MET A 1 581 ? -8.021 -12.165 2.722 1.00 94.31 581 MET A C 1
ATOM 4550 O O . MET A 1 581 ? -7.288 -13.154 2.764 1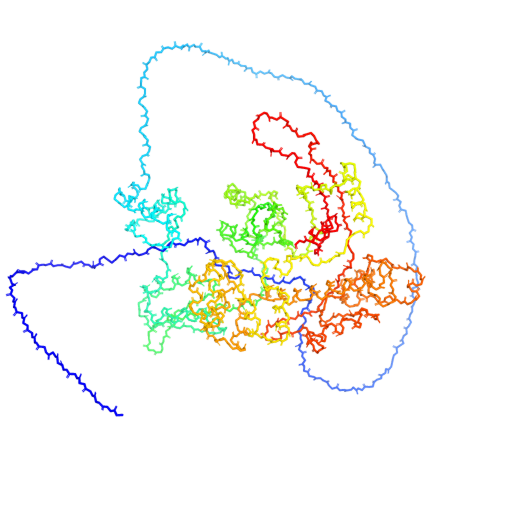.00 94.31 581 MET A O 1
ATOM 4554 N N . VAL A 1 582 ? -9.020 -12.022 1.846 1.00 93.69 582 VAL A N 1
ATOM 4555 C CA . VAL A 1 582 ? -9.477 -13.086 0.932 1.00 93.69 582 VAL A CA 1
ATOM 4556 C C . VAL A 1 582 ? -8.337 -13.728 0.124 1.00 93.69 582 VAL A C 1
ATOM 4558 O O . VAL A 1 582 ? -7.462 -13.034 -0.405 1.00 93.69 582 VAL A O 1
ATOM 4561 N N . GLY A 1 583 ? -8.347 -15.061 0.047 1.00 92.31 583 GLY A N 1
ATOM 4562 C CA . GLY A 1 583 ? -7.258 -15.872 -0.494 1.00 92.31 583 GLY A CA 1
ATOM 4563 C C . GLY A 1 583 ? -7.584 -17.370 -0.523 1.00 92.31 583 GLY A C 1
ATOM 4564 O O . GLY A 1 583 ? -8.659 -17.786 -0.106 1.00 92.31 583 GLY A O 1
ATOM 4565 N N . HIS A 1 584 ? -6.662 -18.195 -1.033 1.00 89.12 584 HIS A N 1
ATOM 4566 C CA . HIS A 1 584 ? -6.882 -19.642 -1.233 1.00 89.12 584 HIS A CA 1
ATOM 4567 C C . HIS A 1 584 ? -6.583 -20.523 -0.011 1.00 89.12 584 HIS A C 1
ATOM 4569 O O . HIS A 1 584 ? -6.787 -21.732 -0.074 1.00 89.12 584 HIS A O 1
ATOM 4575 N N . SER A 1 585 ? -6.056 -19.941 1.067 1.00 88.50 585 SER A N 1
ATOM 4576 C CA . SER A 1 585 ? -5.511 -20.653 2.227 1.00 88.50 585 SER A CA 1
ATOM 4577 C C . SER A 1 585 ? -5.822 -19.902 3.527 1.00 88.50 585 SER A C 1
ATOM 4579 O O . SER A 1 585 ? -4.930 -19.656 4.336 1.00 88.50 585 SER A O 1
ATOM 4581 N N . ILE A 1 586 ? -7.095 -19.558 3.725 1.00 91.31 586 ILE A N 1
ATOM 4582 C CA . ILE A 1 586 ? -7.632 -18.861 4.904 1.00 91.31 586 ILE A CA 1
ATOM 4583 C C . ILE A 1 586 ? -8.904 -19.544 5.423 1.00 91.31 586 ILE A C 1
ATOM 4585 O O . ILE A 1 586 ? -9.657 -20.141 4.655 1.00 91.31 586 ILE A O 1
ATOM 4589 N N . LYS A 1 587 ? -9.155 -19.407 6.725 1.00 91.94 587 LYS A N 1
ATOM 4590 C CA . LYS A 1 587 ? -10.436 -19.656 7.391 1.00 91.94 587 LYS A CA 1
ATOM 4591 C C . LYS A 1 587 ? -11.288 -18.383 7.324 1.00 91.94 587 LYS A C 1
ATOM 4593 O O . LYS A 1 587 ? -10.760 -17.272 7.398 1.00 91.94 587 LYS A O 1
ATOM 4598 N N . TYR A 1 588 ? -12.603 -18.549 7.226 1.00 94.38 588 TYR A N 1
ATOM 4599 C CA . TYR A 1 588 ? -13.579 -17.465 7.359 1.00 94.38 588 TYR A CA 1
ATOM 4600 C C . TYR A 1 588 ? -14.286 -17.553 8.724 1.00 94.38 588 TYR A C 1
ATOM 4602 O O . TYR A 1 588 ? -14.349 -18.652 9.279 1.00 94.38 588 TYR A O 1
ATOM 4610 N N . PRO A 1 589 ? -14.816 -16.437 9.266 1.00 96.19 589 PRO A N 1
ATOM 4611 C CA . PRO A 1 589 ? -15.684 -16.465 10.447 1.00 96.19 589 PRO A CA 1
ATOM 4612 C C . PRO A 1 589 ? -16.859 -17.433 10.243 1.00 96.19 589 PRO A C 1
ATOM 4614 O O . PRO A 1 589 ? -17.381 -17.511 9.132 1.00 96.19 589 PRO A O 1
ATOM 4617 N N . SER A 1 590 ? -17.314 -18.140 11.280 1.00 95.88 590 SER A N 1
ATOM 4618 C CA . SER A 1 590 ? -18.469 -19.058 11.169 1.00 95.88 590 SER A CA 1
ATOM 4619 C C . SER A 1 590 ? -19.829 -18.385 11.412 1.00 95.88 590 SER A C 1
ATOM 4621 O O . SER A 1 590 ? -20.864 -19.041 11.335 1.00 95.88 590 SER A O 1
ATOM 4623 N N . ASN A 1 591 ? -19.840 -17.072 11.662 1.00 96.12 591 ASN A N 1
ATOM 4624 C CA . ASN A 1 591 ? -21.043 -16.264 11.875 1.00 96.12 591 ASN A CA 1
ATOM 4625 C C . ASN A 1 591 ? -21.501 -15.521 10.597 1.00 96.12 591 ASN A C 1
ATOM 4627 O O . ASN A 1 591 ? -20.994 -15.764 9.497 1.00 96.12 591 ASN A O 1
ATOM 4631 N N . LYS A 1 592 ? -22.454 -14.581 10.727 1.00 97.12 592 LYS A N 1
ATOM 4632 C CA . LYS A 1 592 ? -22.993 -13.779 9.601 1.00 97.12 592 LYS A CA 1
ATOM 4633 C C . LYS A 1 592 ? -21.920 -13.105 8.733 1.00 97.12 592 LYS A C 1
ATOM 4635 O O . LYS A 1 592 ? -22.142 -12.918 7.542 1.00 97.12 592 LYS A O 1
ATOM 4640 N N . VAL A 1 593 ? -20.745 -12.771 9.277 1.00 97.31 593 VAL A N 1
ATOM 4641 C CA . VAL A 1 593 ? -19.654 -12.175 8.483 1.00 97.31 593 VAL A CA 1
ATOM 4642 C C . VAL A 1 593 ? -19.062 -13.184 7.500 1.00 97.31 593 VAL A C 1
ATOM 4644 O O . VAL A 1 593 ? -18.744 -12.822 6.370 1.00 97.31 593 VAL A O 1
ATOM 4647 N N . GLY A 1 594 ? -18.981 -14.464 7.873 1.00 96.50 594 GLY A N 1
ATOM 4648 C CA . GLY A 1 594 ? -18.611 -15.540 6.955 1.00 96.50 594 GLY A CA 1
ATOM 4649 C C . GLY A 1 594 ? -19.583 -15.662 5.786 1.00 96.50 594 GLY A C 1
ATOM 4650 O O . GLY A 1 594 ? -19.156 -15.725 4.635 1.00 96.50 594 GLY A O 1
ATOM 4651 N N . GLN A 1 595 ? -20.888 -15.631 6.067 1.00 96.12 595 GLN A N 1
ATOM 4652 C CA . GLN A 1 595 ? -21.942 -15.656 5.042 1.00 96.12 595 GLN A CA 1
ATOM 4653 C C . GLN A 1 595 ? -21.824 -14.443 4.105 1.00 96.12 595 GLN A C 1
ATOM 4655 O O . GLN A 1 595 ? -21.749 -14.606 2.886 1.00 96.12 595 GLN A O 1
ATOM 4660 N N . TRP A 1 596 ? -21.655 -13.246 4.675 1.00 97.25 596 TRP A N 1
ATOM 4661 C CA . TRP A 1 596 ? -21.422 -12.010 3.928 1.00 97.25 596 TRP A CA 1
ATOM 4662 C C . TRP A 1 596 ? -20.215 -12.097 2.982 1.00 97.25 596 TRP A C 1
ATOM 4664 O O . TRP A 1 596 ? -20.325 -11.670 1.835 1.00 97.25 596 TRP A O 1
ATOM 4674 N N . TYR A 1 597 ? -19.088 -12.699 3.393 1.00 96.44 597 TYR A N 1
ATOM 4675 C CA . TYR A 1 597 ? -17.933 -12.887 2.499 1.00 96.44 597 TYR A CA 1
ATOM 4676 C C . TYR A 1 597 ? -18.302 -13.718 1.260 1.00 96.44 597 TYR A C 1
ATOM 4678 O O . TYR A 1 597 ? -17.909 -13.361 0.147 1.00 96.44 597 TYR A O 1
ATOM 4686 N N . HIS A 1 598 ? -19.069 -14.800 1.429 1.00 94.31 598 HIS A N 1
ATOM 4687 C CA . HIS A 1 598 ? -19.486 -15.663 0.320 1.00 94.31 598 HIS A CA 1
ATOM 4688 C C . HIS A 1 598 ? -20.436 -14.931 -0.637 1.00 94.31 598 HIS A C 1
ATOM 4690 O O . HIS A 1 598 ? -20.220 -14.947 -1.852 1.00 94.31 598 HIS A O 1
ATOM 4696 N N . GLU A 1 599 ? -21.444 -14.231 -0.113 1.00 95.88 599 GLU A N 1
ATOM 4697 C CA . GLU A 1 599 ? -22.369 -13.424 -0.918 1.00 95.88 599 GLU A CA 1
ATOM 4698 C C . GLU A 1 599 ? -21.648 -12.290 -1.654 1.00 95.88 599 GLU A C 1
ATOM 4700 O O . GLU A 1 599 ? -21.840 -12.084 -2.856 1.00 95.88 599 GLU A O 1
ATOM 4705 N N . ARG A 1 600 ? -20.779 -11.558 -0.948 1.00 95.88 600 ARG A N 1
ATOM 4706 C CA . ARG A 1 600 ? -20.051 -10.410 -1.488 1.00 95.88 600 ARG A CA 1
ATOM 4707 C C . ARG A 1 600 ? -19.098 -10.819 -2.606 1.00 95.88 600 ARG A C 1
ATOM 4709 O O . ARG A 1 600 ? -19.062 -10.130 -3.624 1.00 95.88 600 ARG A O 1
ATOM 4716 N N . LEU A 1 601 ? -18.372 -11.929 -2.449 1.00 95.25 601 LEU A N 1
ATOM 4717 C CA . LEU A 1 601 ? -17.512 -12.483 -3.500 1.00 95.25 601 LEU A CA 1
ATOM 4718 C C . LEU A 1 601 ? -18.321 -13.028 -4.683 1.00 95.25 601 LEU A C 1
ATOM 4720 O O . LEU A 1 601 ? -17.877 -12.900 -5.823 1.00 95.25 601 LEU A O 1
ATOM 4724 N N . SER A 1 602 ? -19.511 -13.582 -4.441 1.00 94.62 602 SER A N 1
ATOM 4725 C CA . SER A 1 602 ? -20.398 -14.067 -5.507 1.00 94.62 602 SER A CA 1
ATOM 4726 C C . SER A 1 602 ? -20.900 -12.927 -6.401 1.00 94.62 602 SER A C 1
ATOM 4728 O O . SER A 1 602 ? -20.887 -13.074 -7.621 1.00 94.62 602 SER A O 1
ATOM 4730 N N . LYS A 1 603 ? -21.229 -11.758 -5.824 1.00 95.19 603 LYS A N 1
ATOM 4731 C CA . LYS A 1 603 ? -21.592 -10.535 -6.577 1.00 95.19 603 LYS A CA 1
ATOM 4732 C C . LYS A 1 603 ? -20.495 -10.074 -7.550 1.00 95.19 603 LYS A C 1
ATOM 4734 O O . LYS A 1 603 ? -20.812 -9.576 -8.624 1.00 95.19 603 LYS A O 1
ATOM 4739 N N . ASP A 1 604 ? -19.225 -10.299 -7.208 1.00 94.81 604 ASP A N 1
ATOM 4740 C CA . ASP A 1 604 ? -18.064 -9.931 -8.037 1.00 94.81 604 ASP A CA 1
ATOM 4741 C C . ASP A 1 604 ? -17.603 -11.080 -8.973 1.00 94.81 604 ASP A C 1
ATOM 4743 O O . ASP A 1 604 ? -16.570 -10.977 -9.641 1.00 94.81 604 ASP A O 1
ATOM 4747 N N . GLY A 1 605 ? -18.367 -12.181 -9.051 1.00 91.88 605 GLY A N 1
ATOM 4748 C CA . GLY A 1 605 ? -18.082 -13.352 -9.896 1.00 91.88 605 GLY A CA 1
ATOM 4749 C C . GLY A 1 605 ? -17.035 -14.320 -9.327 1.00 91.88 605 GLY A C 1
ATOM 4750 O O . GLY A 1 605 ? -16.641 -15.275 -9.993 1.00 91.88 605 GLY A O 1
ATOM 4751 N N . LEU A 1 606 ? -16.587 -14.111 -8.086 1.00 91.56 606 LEU A N 1
ATOM 4752 C CA . LEU A 1 606 ? -15.453 -14.818 -7.484 1.00 91.56 606 LEU A CA 1
ATOM 4753 C C . LEU A 1 606 ? -15.836 -16.033 -6.624 1.00 91.56 606 LEU A C 1
ATOM 4755 O O . LEU A 1 606 ? -14.970 -16.573 -5.939 1.00 91.56 606 LEU A O 1
ATOM 4759 N N . GLN A 1 607 ? -17.084 -16.509 -6.676 1.00 82.75 607 GLN A N 1
ATOM 4760 C CA . GLN A 1 607 ? -17.557 -17.652 -5.874 1.00 82.75 607 GLN A CA 1
ATOM 4761 C C . GLN A 1 607 ? -16.688 -18.914 -6.053 1.00 82.75 607 GLN A C 1
ATOM 4763 O O . GLN A 1 607 ? -16.382 -19.602 -5.085 1.00 82.75 607 GLN A O 1
ATOM 4768 N N . MET A 1 608 ? -16.246 -19.192 -7.285 1.00 72.19 608 MET A N 1
ATOM 4769 C CA . MET A 1 608 ? -15.346 -20.307 -7.630 1.00 72.19 608 MET A CA 1
ATOM 4770 C C . MET A 1 608 ? -13.868 -19.882 -7.746 1.00 72.19 608 MET A C 1
ATOM 4772 O O . MET A 1 608 ? -13.023 -20.659 -8.204 1.00 72.19 608 MET A O 1
ATOM 4776 N N . CYS A 1 609 ? -13.522 -18.646 -7.370 1.00 75.75 609 CYS A N 1
ATOM 4777 C CA . CYS A 1 609 ? -12.163 -18.139 -7.513 1.00 75.75 609 CYS A CA 1
ATOM 4778 C C . CYS A 1 609 ? -11.228 -18.807 -6.501 1.00 75.75 609 CYS A C 1
ATOM 4780 O O . CYS A 1 609 ? -11.269 -18.542 -5.303 1.00 75.75 609 CYS A O 1
ATOM 4782 N N . LYS A 1 610 ? -10.282 -19.608 -6.997 1.00 82.94 610 LYS A N 1
ATOM 4783 C CA . LYS A 1 610 ? -9.228 -20.228 -6.176 1.00 82.94 610 LYS A CA 1
ATOM 4784 C C . LYS A 1 610 ? -8.113 -19.248 -5.776 1.00 82.94 610 LYS A C 1
ATOM 4786 O O . LYS A 1 610 ? -7.001 -19.701 -5.522 1.00 82.94 610 LYS A O 1
ATOM 4791 N N . PHE A 1 611 ? -8.360 -17.931 -5.825 1.00 90.69 611 PHE A N 1
ATOM 4792 C CA . PHE A 1 611 ? -7.403 -16.837 -5.567 1.00 90.69 611 PHE A CA 1
ATOM 4793 C C . PHE A 1 611 ? -5.997 -17.086 -6.153 1.00 90.69 611 PHE A C 1
ATOM 4795 O O . PHE A 1 611 ? -4.947 -16.832 -5.556 1.00 90.69 611 PHE A O 1
ATOM 4802 N N . ARG A 1 612 ? -6.001 -17.622 -7.375 1.00 90.69 612 ARG A N 1
ATOM 4803 C CA . ARG A 1 612 ? -4.844 -18.011 -8.176 1.00 90.69 612 ARG A CA 1
ATOM 4804 C C . ARG A 1 612 ? -5.097 -17.531 -9.590 1.00 90.69 612 ARG A C 1
ATOM 4806 O O . ARG A 1 612 ? -6.148 -17.821 -10.151 1.00 90.69 612 ARG A O 1
ATOM 4813 N N . VAL A 1 613 ? -4.115 -16.857 -10.177 1.00 90.25 613 VAL A N 1
ATOM 4814 C CA . VAL A 1 613 ? -4.151 -16.431 -11.581 1.00 90.25 613 VAL A CA 1
ATOM 4815 C C . VAL A 1 613 ? -2.941 -17.053 -12.288 1.00 90.25 613 VAL A C 1
ATOM 4817 O O . VAL A 1 613 ? -1.910 -16.386 -12.438 1.00 90.25 613 VAL A O 1
ATOM 4820 N N . PRO A 1 614 ? -3.014 -18.343 -12.689 1.00 90.38 614 PRO A N 1
ATOM 4821 C CA . PRO A 1 614 ? -1.889 -19.061 -13.289 1.00 90.38 614 PRO A CA 1
ATOM 4822 C C . PRO A 1 614 ? -1.264 -18.371 -14.513 1.00 90.38 614 PRO A C 1
ATOM 4824 O O . PRO A 1 614 ? -0.035 -18.295 -14.540 1.00 90.38 614 PRO A O 1
ATOM 4827 N N . PRO A 1 615 ? -2.029 -17.768 -15.457 1.00 90.25 615 PRO A N 1
ATOM 4828 C CA . PRO A 1 615 ? -1.448 -17.034 -16.590 1.00 90.25 615 PRO A CA 1
ATOM 4829 C C . PRO A 1 615 ? -0.530 -15.878 -16.172 1.00 90.25 615 PRO A C 1
ATOM 4831 O O . PRO A 1 615 ? 0.383 -15.506 -16.900 1.00 90.25 615 PRO A O 1
ATOM 4834 N N . LEU A 1 616 ? -0.741 -15.322 -14.975 1.00 91.88 616 LEU A N 1
ATOM 4835 C CA . LEU A 1 616 ? 0.071 -14.246 -14.414 1.00 91.88 616 LEU A CA 1
ATOM 4836 C C . LEU A 1 616 ? 1.066 -14.737 -13.354 1.00 91.88 616 LEU A C 1
ATOM 4838 O O . LEU A 1 616 ? 1.845 -13.926 -12.852 1.00 91.88 616 LEU A O 1
ATOM 4842 N N . GLN A 1 617 ? 1.090 -16.031 -13.031 1.00 92.00 617 GLN A N 1
ATOM 4843 C CA . GLN A 1 617 ? 1.897 -16.606 -11.947 1.00 92.00 617 GLN A CA 1
ATOM 4844 C C . GLN A 1 617 ? 1.596 -15.962 -10.577 1.00 92.00 617 GLN A C 1
ATOM 4846 O O . GLN A 1 617 ? 2.484 -15.854 -9.735 1.00 92.00 617 GLN A O 1
ATOM 4851 N N . LEU A 1 618 ? 0.356 -15.504 -10.358 1.00 91.44 618 LEU A N 1
ATOM 4852 C CA . LEU A 1 618 ? -0.068 -14.908 -9.088 1.00 91.44 618 LEU A CA 1
ATOM 4853 C C . LEU A 1 618 ? -0.746 -15.964 -8.212 1.00 91.44 618 LEU A C 1
ATOM 4855 O O . LEU A 1 618 ? -1.666 -16.653 -8.657 1.00 91.44 618 LEU A O 1
ATOM 4859 N N . ASN A 1 619 ? -0.311 -16.054 -6.958 1.00 91.12 619 ASN A N 1
ATOM 4860 C CA . ASN A 1 619 ? -0.867 -16.940 -5.942 1.00 91.12 619 ASN A CA 1
ATOM 4861 C C . ASN A 1 619 ? -1.147 -16.121 -4.679 1.00 91.12 619 ASN A C 1
ATOM 4863 O O . ASN A 1 619 ? -0.217 -15.536 -4.125 1.00 91.12 619 ASN A O 1
ATOM 4867 N N . ILE A 1 620 ? -2.405 -16.061 -4.242 1.00 93.25 620 ILE A N 1
ATOM 4868 C CA . ILE A 1 620 ? -2.838 -15.215 -3.129 1.00 93.25 620 ILE A CA 1
ATOM 4869 C C . ILE A 1 620 ? -3.338 -16.133 -2.005 1.00 93.25 620 ILE A C 1
ATOM 4871 O O . ILE A 1 620 ? -4.498 -16.542 -2.026 1.00 93.25 620 ILE A O 1
ATOM 4875 N N . PRO A 1 621 ? -2.476 -16.524 -1.042 1.00 89.81 621 PRO A N 1
ATOM 4876 C CA . PRO A 1 621 ? -2.885 -17.397 0.061 1.00 89.81 621 PRO A CA 1
ATOM 4877 C C . PRO A 1 621 ? -3.914 -16.733 0.980 1.00 89.81 621 PRO A C 1
ATOM 4879 O O . PRO A 1 621 ? -4.745 -17.430 1.549 1.00 89.81 621 PRO A O 1
ATOM 4882 N N . GLY A 1 622 ? -3.900 -15.402 1.062 1.00 90.31 622 GLY A N 1
ATOM 4883 C CA . GLY A 1 622 ? -4.607 -14.649 2.092 1.00 90.31 622 GLY A CA 1
ATOM 4884 C C . GLY A 1 622 ? -3.753 -14.495 3.351 1.00 90.31 622 GLY A C 1
ATOM 4885 O O . GLY A 1 622 ? -2.618 -14.974 3.419 1.00 90.31 622 GLY A O 1
ATOM 4886 N N . CYS A 1 623 ? -4.279 -13.762 4.323 1.00 91.44 623 CYS A N 1
ATOM 4887 C CA . CYS A 1 623 ? -3.701 -13.574 5.655 1.00 91.44 623 CYS A CA 1
ATOM 4888 C C . CYS A 1 623 ? -4.783 -13.042 6.607 1.00 91.44 623 CYS A C 1
ATOM 4890 O O . CYS A 1 623 ? -5.919 -12.840 6.189 1.00 91.44 623 CYS A O 1
ATOM 4892 N N . TYR A 1 624 ? -4.443 -12.778 7.866 1.00 93.88 624 TYR A N 1
ATOM 4893 C CA . TYR A 1 624 ? -5.368 -12.213 8.851 1.00 93.88 624 TYR A CA 1
ATOM 4894 C C . TYR A 1 624 ? -4.909 -10.824 9.289 1.00 93.88 624 TYR A C 1
ATOM 4896 O O . TYR A 1 624 ? -3.711 -10.533 9.319 1.00 93.88 624 TYR A O 1
ATOM 4904 N N . ARG A 1 625 ? -5.867 -9.955 9.614 1.00 94.62 625 ARG A N 1
ATOM 4905 C CA . ARG A 1 625 ? -5.620 -8.572 10.035 1.00 94.62 625 ARG A CA 1
ATOM 4906 C C . ARG A 1 625 ? -6.599 -8.186 11.139 1.00 94.62 625 ARG A C 1
ATOM 4908 O O . ARG A 1 625 ? -7.798 -8.398 10.988 1.00 94.62 625 ARG A O 1
ATOM 4915 N N . HIS A 1 626 ? -6.077 -7.611 12.222 1.00 95.38 626 HIS A N 1
ATOM 4916 C CA . HIS A 1 626 ? -6.869 -7.097 13.344 1.00 95.38 626 HIS A CA 1
ATOM 4917 C C . HIS A 1 626 ? -7.837 -6.006 12.891 1.00 95.38 626 HIS A C 1
ATOM 4919 O O . HIS A 1 626 ? -7.432 -5.133 12.116 1.00 95.38 626 HIS A O 1
ATOM 4925 N N . ILE A 1 627 ? -9.072 -6.046 13.402 1.00 96.25 627 ILE A N 1
ATOM 4926 C CA . ILE A 1 627 ? -10.100 -5.032 13.125 1.00 96.25 627 ILE A CA 1
ATOM 4927 C C . ILE A 1 627 ? -9.698 -3.687 13.732 1.00 96.25 627 ILE A C 1
ATOM 4929 O O . ILE A 1 627 ? -9.704 -2.681 13.028 1.00 96.25 627 ILE A O 1
ATOM 4933 N N . LEU A 1 628 ? -9.317 -3.673 15.012 1.00 95.56 628 LEU A N 1
ATOM 4934 C CA . LEU A 1 628 ? -8.877 -2.472 15.725 1.00 95.56 628 LEU A CA 1
ATOM 4935 C C . LEU A 1 628 ? -7.359 -2.457 15.915 1.00 95.56 628 LEU A C 1
ATOM 4937 O O . LEU A 1 628 ? -6.719 -3.504 16.053 1.00 95.56 628 LEU A O 1
ATOM 4941 N N . LYS A 1 629 ? -6.785 -1.254 15.936 1.00 94.94 629 LYS A N 1
ATOM 4942 C CA . LYS A 1 629 ? -5.398 -1.007 16.337 1.00 94.94 629 LYS A CA 1
ATOM 4943 C C . LYS A 1 629 ? -5.306 0.228 17.220 1.00 94.94 629 LYS A C 1
ATOM 4945 O O . LYS A 1 629 ? -6.035 1.195 17.020 1.00 94.94 629 LYS A O 1
ATOM 4950 N N . ASN A 1 630 ? -4.379 0.186 18.172 1.00 93.62 630 ASN A N 1
ATOM 4951 C CA . ASN A 1 630 ? -4.212 1.236 19.168 1.00 93.62 630 ASN A CA 1
ATOM 4952 C C . ASN A 1 630 ? -3.005 2.092 18.809 1.00 93.62 630 ASN A C 1
ATOM 4954 O O . ASN A 1 630 ? -2.034 1.617 18.213 1.00 93.62 630 ASN A O 1
ATOM 4958 N N . VAL A 1 631 ? -3.091 3.360 19.182 1.00 95.06 631 VAL A N 1
ATOM 4959 C CA . VAL A 1 631 ? -2.016 4.330 19.020 1.00 95.06 631 VAL A CA 1
ATOM 4960 C C . VAL A 1 631 ? -1.074 4.212 20.218 1.00 95.06 631 VAL A C 1
ATOM 4962 O O . VAL A 1 631 ? -1.527 4.128 21.358 1.00 95.06 631 VAL A O 1
ATOM 4965 N N . GLN A 1 632 ? 0.234 4.186 19.971 1.00 94.62 632 GLN A N 1
ATOM 4966 C CA . GLN A 1 632 ? 1.260 4.175 21.018 1.00 94.62 632 GLN A CA 1
ATOM 4967 C C . GLN A 1 632 ? 1.903 5.563 21.122 1.00 94.62 632 GLN A C 1
ATOM 4969 O O . GLN A 1 632 ? 1.958 6.295 20.137 1.00 94.62 632 GLN A O 1
ATOM 4974 N N . ASN A 1 633 ? 2.380 5.932 22.315 1.00 95.25 633 ASN A N 1
ATOM 4975 C CA . ASN A 1 633 ? 3.109 7.186 22.568 1.00 95.25 633 ASN A CA 1
ATOM 4976 C C . ASN A 1 633 ? 2.410 8.461 22.042 1.00 95.25 633 ASN A C 1
ATOM 4978 O O . ASN A 1 633 ? 3.072 9.396 21.599 1.00 95.25 633 ASN A O 1
ATOM 4982 N N . LEU A 1 634 ? 1.070 8.496 22.088 1.00 96.31 634 LEU A N 1
ATOM 4983 C CA . LEU A 1 634 ? 0.281 9.646 21.643 1.00 96.31 634 LEU A CA 1
ATOM 4984 C C . LEU A 1 634 ? 0.557 10.876 22.516 1.00 96.31 634 LEU A C 1
ATOM 4986 O O . LEU A 1 634 ? 0.337 10.854 23.727 1.00 96.31 634 LEU A O 1
ATOM 4990 N N . SER A 1 635 ? 0.959 11.966 21.873 1.00 96.12 635 SER A N 1
ATOM 4991 C CA . SER A 1 635 ? 1.038 13.302 22.459 1.00 96.12 635 SER A CA 1
ATOM 4992 C C . SER A 1 635 ? 0.529 14.342 21.463 1.00 96.12 635 SER A C 1
ATOM 4994 O O . SER A 1 635 ? 0.606 14.145 20.249 1.00 96.12 635 SER A O 1
ATOM 4996 N N . TYR A 1 636 ? -0.032 15.439 21.967 1.00 95.25 636 TYR A N 1
ATOM 4997 C CA . TYR A 1 636 ? -0.534 16.518 21.123 1.00 95.25 636 TYR A CA 1
ATOM 4998 C C . TYR A 1 636 ? -0.440 17.877 21.820 1.00 95.25 636 TYR A C 1
ATOM 5000 O O . TYR A 1 636 ? -0.421 17.955 23.048 1.00 95.25 636 TYR A O 1
ATOM 5008 N N . PHE A 1 637 ? -0.398 18.947 21.029 1.00 92.75 637 PHE A N 1
ATOM 5009 C CA . PHE A 1 637 ? -0.572 20.324 21.492 1.00 92.75 637 PHE A CA 1
ATOM 5010 C C . PHE A 1 637 ? -1.169 21.193 20.378 1.00 92.75 637 PHE A C 1
ATOM 5012 O O . PHE A 1 637 ? -1.143 20.823 19.204 1.00 92.75 637 PHE A O 1
ATOM 5019 N N . ILE A 1 638 ? -1.725 22.345 20.747 1.00 89.69 638 ILE A N 1
ATOM 5020 C CA . ILE A 1 638 ? -2.329 23.301 19.813 1.00 89.69 638 ILE A CA 1
ATOM 5021 C C . ILE A 1 638 ? -1.438 24.547 19.766 1.00 89.69 638 ILE A C 1
ATOM 5023 O O . ILE A 1 638 ? -1.056 25.067 20.813 1.00 89.69 638 ILE A O 1
ATOM 5027 N N . GLU A 1 639 ? -1.102 25.006 18.563 1.00 85.56 639 GLU A N 1
ATOM 5028 C CA . GLU A 1 639 ? -0.289 26.195 18.293 1.00 85.56 639 GLU A CA 1
ATOM 5029 C C . GLU A 1 639 ? -1.130 27.252 17.550 1.00 85.56 639 GLU A C 1
ATOM 5031 O O . GLU A 1 639 ? -1.835 26.938 16.588 1.00 85.56 639 GLU A O 1
ATOM 5036 N N . GLY A 1 640 ? -1.068 28.506 18.008 1.00 73.06 640 GLY A N 1
ATOM 5037 C CA . GLY A 1 640 ? -1.771 29.657 17.425 1.00 73.06 640 GLY A CA 1
ATOM 5038 C C . GLY A 1 640 ? -2.182 30.695 18.478 1.00 73.06 640 GLY A C 1
ATOM 5039 O O . GLY A 1 640 ? -2.431 30.340 19.630 1.00 73.06 640 GLY A O 1
ATOM 5040 N N . SER A 1 641 ? -2.246 31.975 18.096 1.00 55.41 641 SER A N 1
ATOM 5041 C CA . SER A 1 641 ? -2.779 33.050 18.945 1.00 55.41 641 SER A CA 1
ATOM 5042 C C . SER A 1 641 ? -4.275 33.248 18.691 1.00 55.41 641 SER A C 1
ATOM 5044 O O . SER A 1 641 ? -4.699 33.348 17.543 1.00 55.41 641 SER A O 1
ATOM 5046 N N . GLU A 1 642 ? -5.073 33.344 19.757 1.00 53.31 642 GLU A N 1
ATOM 5047 C CA . GLU A 1 642 ? -6.499 33.715 19.659 1.00 53.31 642 GLU A CA 1
ATOM 5048 C C . GLU A 1 642 ? -6.673 35.198 19.282 1.00 53.31 642 GLU A C 1
ATOM 5050 O O . GLU A 1 642 ? -7.688 35.596 18.716 1.00 53.31 642 GLU A O 1
ATOM 5055 N N . GLU A 1 643 ? -5.644 36.009 19.533 1.00 45.06 643 GLU A N 1
ATOM 5056 C CA . GLU A 1 643 ? -5.559 37.393 19.083 1.00 45.06 643 GLU A CA 1
ATOM 5057 C C . GLU A 1 643 ? -4.932 37.456 17.685 1.00 45.06 643 GLU A C 1
ATOM 5059 O O . GLU A 1 643 ? -3.759 37.120 17.482 1.00 45.06 643 GLU A O 1
ATOM 5064 N N . GLY A 1 644 ? -5.722 37.910 16.711 1.00 41.84 644 GLY A N 1
ATOM 5065 C CA . GLY A 1 644 ? -5.205 38.365 15.426 1.00 41.84 644 GLY A CA 1
ATOM 5066 C C . GLY A 1 644 ? -4.448 39.677 15.613 1.00 41.84 644 GLY A C 1
ATOM 5067 O O . GLY A 1 644 ? -4.991 40.638 16.164 1.00 41.84 644 GLY A O 1
ATOM 5068 N N . ILE A 1 645 ? -3.201 39.734 15.144 1.00 38.28 645 ILE A N 1
ATOM 5069 C CA . ILE A 1 645 ? -2.395 40.955 15.207 1.00 38.28 645 ILE A CA 1
ATOM 5070 C C . ILE A 1 645 ? -3.062 42.018 14.324 1.00 38.28 645 ILE A C 1
ATOM 5072 O O . ILE A 1 645 ? -3.072 41.896 13.098 1.00 38.28 645 ILE A O 1
ATOM 5076 N N . LYS A 1 646 ? -3.580 43.086 14.942 1.00 40.56 646 LYS A N 1
ATOM 5077 C CA . LYS A 1 646 ? -3.975 44.313 14.236 1.00 40.56 646 LYS A CA 1
ATOM 5078 C C . LYS A 1 646 ? -2.722 45.066 13.779 1.00 40.56 646 LYS A C 1
ATOM 5080 O O . LYS A 1 646 ? -2.332 46.053 14.393 1.00 40.56 646 LYS A O 1
ATOM 5085 N N . ASN A 1 647 ? -2.092 44.591 12.710 1.00 40.25 647 ASN A N 1
ATOM 5086 C CA . ASN A 1 647 ? -1.168 45.416 11.938 1.00 40.25 647 ASN A CA 1
ATOM 5087 C C . ASN A 1 647 ? -1.993 46.335 11.028 1.00 40.25 647 ASN A C 1
ATOM 5089 O O . ASN A 1 647 ? -2.941 45.876 10.395 1.00 40.25 647 ASN A O 1
ATOM 5093 N N . GLU A 1 648 ? -1.630 47.615 10.949 1.00 45.53 648 GLU A N 1
ATOM 5094 C CA . GLU A 1 648 ? -2.354 48.626 10.156 1.00 45.53 648 GLU A CA 1
ATOM 5095 C C . GLU A 1 648 ? -2.119 48.521 8.633 1.00 45.53 648 GLU A C 1
ATOM 5097 O O . GLU A 1 648 ? -2.603 49.357 7.874 1.00 45.53 648 GLU A O 1
ATOM 5102 N N . ASP A 1 649 ? -1.440 47.466 8.170 1.00 41.91 649 ASP A N 1
ATOM 5103 C CA . ASP A 1 649 ? -1.220 47.174 6.753 1.00 41.91 649 ASP A CA 1
ATOM 5104 C C . ASP A 1 649 ? -2.087 46.000 6.276 1.00 41.91 649 ASP A C 1
ATOM 5106 O O . ASP A 1 649 ? -2.184 44.949 6.911 1.00 41.91 649 ASP A O 1
ATOM 5110 N N . ASN A 1 650 ? -2.725 46.194 5.119 1.00 47.97 650 ASN A N 1
ATOM 5111 C CA . ASN A 1 650 ? -3.979 45.546 4.723 1.00 47.97 650 ASN A CA 1
ATOM 5112 C C . ASN A 1 650 ? -3.842 44.098 4.182 1.00 47.97 650 ASN A C 1
ATOM 5114 O O . ASN A 1 650 ? -4.379 43.751 3.128 1.00 47.97 650 ASN A O 1
ATOM 5118 N N . HIS A 1 651 ? -3.123 43.237 4.907 1.00 43.03 651 HIS A N 1
ATOM 5119 C CA . HIS A 1 651 ? -3.053 41.794 4.667 1.00 43.03 651 HIS A CA 1
ATOM 5120 C C . HIS A 1 651 ? -3.405 41.011 5.938 1.00 43.03 651 HIS A C 1
ATOM 5122 O O . HIS A 1 651 ? -2.564 40.790 6.808 1.00 43.03 651 HIS A O 1
ATOM 5128 N N . LEU A 1 652 ? -4.658 40.543 5.998 1.00 39.78 652 LEU A N 1
ATOM 5129 C CA . LEU A 1 652 ? -5.173 39.620 7.014 1.00 39.78 652 LEU A CA 1
ATOM 5130 C C . LEU A 1 652 ? -4.386 38.303 7.012 1.00 39.78 652 LEU A C 1
ATOM 5132 O O . LEU A 1 652 ? -4.733 37.350 6.316 1.00 39.78 652 LEU A O 1
ATOM 5136 N N . ASN A 1 653 ? -3.338 38.241 7.827 1.00 42.31 653 ASN A N 1
ATOM 5137 C CA . ASN A 1 653 ? -2.707 36.987 8.201 1.00 42.31 653 ASN A CA 1
ATOM 5138 C C . ASN A 1 653 ? -3.423 36.472 9.457 1.00 42.31 653 ASN A C 1
ATOM 5140 O O . ASN A 1 653 ? -2.969 36.688 10.579 1.00 42.31 653 ASN A O 1
ATOM 5144 N N . GLU A 1 654 ? -4.597 35.861 9.264 1.00 49.56 654 GLU A N 1
ATOM 5145 C CA . GLU A 1 654 ? -5.308 35.163 10.341 1.00 49.56 654 GLU A CA 1
ATOM 5146 C C . GLU A 1 654 ? -4.352 34.158 11.004 1.00 49.56 654 GLU A C 1
ATOM 5148 O O . GLU A 1 654 ? -3.805 33.282 10.328 1.00 49.56 654 GLU A O 1
ATOM 5153 N N . SER A 1 655 ? -4.156 34.266 12.322 1.00 54.53 655 SER A N 1
ATOM 5154 C CA . SER A 1 655 ? -3.393 33.296 13.117 1.00 54.53 655 SER A CA 1
ATOM 5155 C C . SER A 1 655 ? -4.151 31.969 13.193 1.00 54.53 655 SER A C 1
ATOM 5157 O O . SER A 1 655 ? -4.819 31.662 14.177 1.00 54.53 655 SER A O 1
ATOM 5159 N N . LYS A 1 656 ? -4.088 31.175 12.123 1.00 73.31 656 LYS A N 1
ATOM 5160 C CA . LYS A 1 656 ? -4.830 29.918 12.021 1.00 73.31 656 LYS A CA 1
ATOM 5161 C C . LYS A 1 656 ? -4.304 28.878 13.007 1.00 73.31 656 LYS A C 1
ATOM 5163 O O . LYS A 1 656 ? -3.152 28.447 12.919 1.00 73.31 656 LYS A O 1
ATOM 5168 N N . LEU A 1 657 ? -5.194 28.432 13.891 1.00 85.88 657 LEU A N 1
ATOM 5169 C CA . LEU A 1 657 ? -4.944 27.351 14.838 1.00 85.88 657 LEU A CA 1
ATOM 5170 C C . LEU A 1 657 ? -4.456 26.090 14.111 1.00 85.88 657 LEU A C 1
ATOM 5172 O O . LEU A 1 657 ? -5.042 25.655 13.114 1.00 85.88 657 LEU A O 1
ATOM 5176 N N . SER A 1 658 ? -3.383 25.504 14.636 1.00 90.88 658 SER A N 1
ATOM 5177 C CA . SER A 1 658 ? -2.778 24.265 14.153 1.00 90.88 658 SER A CA 1
ATOM 5178 C C . SER A 1 658 ? -2.670 23.252 15.292 1.00 90.88 658 SER A C 1
ATOM 5180 O O . SER A 1 658 ? -2.308 23.596 16.413 1.00 90.88 658 SER A O 1
ATOM 5182 N N . LEU A 1 659 ? -2.977 21.987 15.014 1.00 91.75 659 LEU A N 1
ATOM 5183 C CA . LEU A 1 659 ? -2.872 20.876 15.960 1.00 91.75 659 LEU A CA 1
ATOM 5184 C C . LEU A 1 659 ? -1.656 20.025 15.598 1.00 91.75 659 LEU A C 1
ATOM 5186 O O . LEU A 1 659 ? -1.574 19.461 14.506 1.00 91.75 659 LEU A O 1
ATOM 5190 N N . HIS A 1 660 ? -0.727 19.921 16.536 1.00 95.12 660 HIS A N 1
ATOM 5191 C CA . HIS A 1 660 ? 0.448 19.073 16.444 1.00 95.12 660 HIS A CA 1
ATOM 5192 C C . HIS A 1 660 ? 0.116 17.756 17.134 1.00 95.12 660 HIS A C 1
ATOM 5194 O O . HIS A 1 660 ? -0.304 17.759 18.289 1.00 95.12 660 HIS A O 1
ATOM 5200 N N . VAL A 1 661 ? 0.285 16.639 16.430 1.00 96.06 661 VAL A N 1
ATOM 5201 C CA . VAL A 1 661 ? 0.033 15.287 16.943 1.00 96.06 661 VAL A CA 1
ATOM 5202 C C . VAL A 1 661 ? 1.254 14.428 16.651 1.00 96.06 661 VAL A C 1
ATOM 5204 O O . VAL A 1 661 ? 1.689 14.347 15.502 1.00 96.06 661 VAL A O 1
ATOM 5207 N N . SER A 1 662 ? 1.793 13.783 17.679 1.00 97.56 662 SER A N 1
ATOM 5208 C CA . SER A 1 662 ? 2.934 12.875 17.588 1.00 97.56 662 SER A CA 1
ATOM 5209 C C . SER A 1 662 ? 2.542 11.508 18.145 1.00 97.56 662 SER A C 1
ATOM 5211 O O . SER A 1 662 ? 1.946 11.433 19.224 1.00 97.56 662 SER A O 1
ATOM 5213 N N . PHE A 1 663 ? 2.786 10.435 17.388 1.00 97.31 663 PHE A N 1
ATOM 5214 C CA . PHE A 1 663 ? 2.381 9.078 17.767 1.00 97.31 663 PHE A CA 1
ATOM 5215 C C . PHE A 1 663 ? 3.089 7.955 16.997 1.00 97.31 663 PHE A C 1
ATOM 5217 O O . PHE A 1 663 ? 3.544 8.123 15.867 1.00 97.31 663 PHE A O 1
ATOM 5224 N N . ASP A 1 664 ? 3.088 6.758 17.585 1.00 97.19 664 ASP A N 1
ATOM 5225 C CA . ASP A 1 664 ? 3.567 5.514 16.983 1.00 97.19 664 ASP A CA 1
ATOM 5226 C C . ASP A 1 664 ? 2.413 4.620 16.503 1.00 97.19 664 ASP A C 1
ATOM 5228 O O . ASP A 1 664 ? 1.426 4.407 17.215 1.00 97.19 664 ASP A O 1
ATOM 5232 N N . LEU A 1 665 ? 2.572 4.025 15.314 1.00 96.00 665 LEU A N 1
ATOM 5233 C CA . LEU A 1 665 ? 1.702 2.961 14.797 1.00 96.00 665 LEU A CA 1
ATOM 5234 C C . LEU A 1 665 ? 2.485 1.703 14.404 1.00 96.00 665 LEU A C 1
ATOM 5236 O O . LEU A 1 665 ? 3.551 1.779 13.787 1.00 96.00 665 LEU A O 1
ATOM 5240 N N . ASP A 1 666 ? 1.867 0.546 14.641 1.00 93.62 666 ASP A N 1
ATOM 5241 C CA . ASP A 1 666 ? 2.303 -0.771 14.160 1.00 93.62 666 ASP A CA 1
ATOM 5242 C C . ASP A 1 666 ? 2.511 -0.833 12.623 1.00 93.62 666 ASP A C 1
ATOM 5244 O O . ASP A 1 666 ? 1.993 -0.006 11.858 1.00 93.62 666 ASP A O 1
ATOM 5248 N N . PRO A 1 667 ? 3.232 -1.846 12.100 1.00 89.94 667 PRO A N 1
ATOM 5249 C CA . PRO A 1 667 ? 3.417 -2.020 10.667 1.00 89.94 667 PRO A CA 1
ATOM 5250 C C . PRO A 1 667 ? 2.088 -2.354 9.984 1.00 89.94 667 PRO A C 1
ATOM 5252 O O . PRO A 1 667 ? 1.268 -3.107 10.503 1.00 89.94 667 PRO A O 1
ATOM 5255 N N . SER A 1 668 ? 1.904 -1.873 8.755 1.00 88.62 668 SER A N 1
ATOM 5256 C CA . SER A 1 668 ? 0.654 -2.026 7.986 1.00 88.62 668 SER A CA 1
ATOM 5257 C C . SER A 1 668 ? -0.567 -1.275 8.547 1.00 88.62 668 SER A C 1
ATOM 5259 O O . SER A 1 668 ? -1.681 -1.519 8.075 1.00 88.62 668 SER A O 1
ATOM 5261 N N . CYS A 1 669 ? -0.379 -0.356 9.495 1.00 94.12 669 CYS A N 1
ATOM 5262 C CA . CYS A 1 669 ? -1.357 0.673 9.859 1.00 94.12 669 CYS A CA 1
ATOM 5263 C C . CYS A 1 669 ? -1.198 1.922 8.970 1.00 94.12 669 CYS A C 1
ATOM 5265 O O . CYS A 1 669 ? -0.138 2.143 8.382 1.00 94.12 669 CYS A O 1
ATOM 5267 N N . TYR A 1 670 ? -2.246 2.745 8.872 1.00 94.31 670 TYR A N 1
ATOM 5268 C CA . TYR A 1 670 ? -2.280 3.945 8.028 1.00 94.31 670 TYR A CA 1
ATOM 5269 C C . TYR A 1 670 ? -2.514 5.195 8.884 1.00 94.31 670 TYR A C 1
ATOM 5271 O O . TYR A 1 670 ? -3.587 5.345 9.465 1.00 94.31 670 TYR A O 1
ATOM 5279 N N . ALA A 1 671 ? -1.556 6.128 8.911 1.00 94.56 671 ALA A N 1
ATOM 5280 C CA . ALA A 1 671 ? -1.685 7.373 9.679 1.00 94.56 671 ALA A CA 1
ATOM 5281 C C . ALA A 1 671 ? -2.899 8.217 9.255 1.00 94.56 671 ALA A C 1
ATOM 5283 O O . ALA A 1 671 ? -3.565 8.793 10.100 1.00 94.56 671 ALA A O 1
ATOM 5284 N N . THR A 1 672 ? -3.266 8.217 7.970 1.00 93.56 672 THR A N 1
ATOM 5285 C CA . THR A 1 672 ? -4.496 8.886 7.495 1.00 93.56 672 THR A CA 1
ATOM 5286 C C . THR A 1 672 ? -5.787 8.251 8.009 1.00 93.56 672 THR A C 1
ATOM 5288 O O . THR A 1 672 ? -6.783 8.947 8.133 1.00 93.56 672 THR A O 1
ATOM 5291 N N . VAL A 1 673 ? -5.792 6.961 8.356 1.00 94.94 673 VAL A N 1
ATOM 5292 C CA . VAL A 1 673 ? -6.969 6.310 8.959 1.00 94.94 673 VAL A CA 1
ATOM 5293 C C . VAL A 1 673 ? -7.063 6.646 10.451 1.00 94.94 673 VAL A C 1
ATOM 5295 O O . VAL A 1 673 ? -8.151 6.927 10.938 1.00 94.94 673 VAL A O 1
ATOM 5298 N N . CYS A 1 674 ? -5.921 6.723 11.141 1.00 94.69 674 CYS A N 1
ATOM 5299 C CA . CYS A 1 674 ? -5.816 7.273 12.497 1.00 94.69 674 CYS A CA 1
ATOM 5300 C C . CYS A 1 674 ? -6.304 8.739 12.542 1.00 94.69 674 CYS A C 1
ATOM 5302 O O . CYS A 1 674 ? -7.205 9.072 13.304 1.00 94.69 674 CYS A O 1
ATOM 5304 N N . LEU A 1 675 ? -5.808 9.598 11.642 1.00 93.81 675 LEU A N 1
ATOM 5305 C CA . LEU A 1 675 ? -6.265 10.988 11.514 1.00 93.81 675 LEU A CA 1
ATOM 5306 C C . LEU A 1 675 ? -7.747 11.104 11.136 1.00 93.81 675 LEU A C 1
ATOM 5308 O O . LEU A 1 675 ? -8.409 12.003 11.635 1.00 93.81 675 LEU A O 1
ATOM 5312 N N . ARG A 1 676 ? -8.289 10.210 10.297 1.00 93.50 676 ARG A N 1
ATOM 5313 C CA . ARG A 1 676 ? -9.726 10.193 9.958 1.00 93.50 676 ARG A CA 1
ATOM 5314 C C . ARG A 1 676 ? -10.587 9.971 11.197 1.00 93.50 676 ARG A C 1
ATOM 5316 O O . ARG A 1 676 ? -11.653 10.566 11.309 1.00 93.50 676 ARG A O 1
ATOM 5323 N N . GLU A 1 677 ? -10.119 9.142 12.125 1.00 92.69 677 GLU A N 1
ATOM 5324 C CA . GLU A 1 677 ? -10.816 8.895 13.385 1.00 92.69 677 GLU A CA 1
ATOM 5325 C C . GLU A 1 677 ? -10.720 10.087 14.351 1.00 92.69 677 GLU A C 1
ATOM 5327 O O . GLU A 1 677 ? -11.705 10.390 15.014 1.00 92.69 677 GLU A O 1
ATOM 5332 N N . ILE A 1 678 ? -9.599 10.823 14.358 1.00 91.50 678 ILE A N 1
ATOM 5333 C CA . ILE A 1 678 ? -9.432 12.065 15.142 1.00 91.50 678 ILE A CA 1
ATOM 5334 C C . ILE A 1 678 ? -10.261 13.224 14.558 1.00 91.50 678 ILE A C 1
ATOM 5336 O O . ILE A 1 678 ? -10.937 13.938 15.289 1.00 91.50 678 ILE A O 1
ATOM 5340 N N . MET A 1 679 ? -10.191 13.436 13.241 1.00 90.50 679 MET A N 1
ATOM 5341 C CA . MET A 1 679 ? -10.740 14.616 12.554 1.00 90.50 679 MET A CA 1
ATOM 5342 C C . MET A 1 679 ? -12.191 14.441 12.086 1.00 90.50 679 MET A C 1
ATOM 5344 O O . MET A 1 679 ? -12.827 15.422 11.710 1.00 90.50 679 MET A O 1
ATOM 5348 N N . LYS A 1 680 ? -12.697 13.199 12.046 1.00 87.12 680 LYS A N 1
ATOM 5349 C CA . LYS A 1 680 ? -14.042 12.823 11.566 1.00 87.12 680 LYS A CA 1
ATOM 5350 C C . LYS A 1 680 ? -14.401 13.348 10.163 1.00 87.12 680 LYS A C 1
ATOM 5352 O O . LYS A 1 680 ? -15.574 13.480 9.828 1.00 87.12 680 LYS A O 1
ATOM 5357 N N . CYS A 1 681 ? -13.396 13.584 9.317 1.00 80.00 681 CYS A N 1
ATOM 5358 C CA . CYS A 1 681 ? -13.545 14.013 7.927 1.00 80.00 681 CYS A CA 1
ATOM 5359 C C . CYS A 1 681 ? -13.067 12.938 6.936 1.00 80.00 681 CYS A C 1
ATOM 5361 O O . CYS A 1 681 ? -12.137 12.180 7.220 1.00 80.00 681 CYS A O 1
ATOM 5363 N N . ASP A 1 682 ? -13.659 12.905 5.744 1.00 73.31 682 ASP A N 1
ATOM 5364 C CA . ASP A 1 682 ? -13.162 12.084 4.635 1.00 73.31 682 ASP A CA 1
ATOM 5365 C C . ASP A 1 682 ? -11.987 12.756 3.893 1.00 73.31 682 ASP A C 1
ATOM 5367 O O . ASP A 1 682 ? -11.814 13.975 3.950 1.00 73.31 682 ASP A O 1
ATOM 5371 N N . PHE A 1 683 ? -11.164 11.933 3.225 1.00 56.03 683 PHE A N 1
ATOM 5372 C CA . PHE A 1 683 ? -9.907 12.301 2.550 1.00 56.03 683 PHE A CA 1
ATOM 5373 C C . PHE A 1 683 ? -9.918 11.941 1.058 1.00 56.03 683 PHE A C 1
ATOM 5375 O O . PHE A 1 683 ? -10.262 10.780 0.739 1.00 56.03 683 PHE A O 1
#